Protein AF-A0AB37HG48-F1 (afdb_monomer_lite)

Organism: NCBI:txid46224

Secondary structure (DSSP, 8-state):
-HHHHHHHHHHHHHHHHHHH--EE-EE----BSSHHHHHHTHHHHHHHHHHHHHH--S--EEPHHHHHHHHHTT--EE----S--SS-GGG-TT---SEEEEEB--STTS-TTTHHHHHHHHHHH-SEEEEE-SS-SSTT--EEEEEEEB------HHHHHHHHHHHHHHHHHHHT--B-TT--TTPPP-BBSSPPEE-TTPPPBPTHHHHHHHHHHHHHHHHH-S---HHHHHHHHHHHHHHHTTEEEEE-HHHHHHHHT-SGGGG--HHHHHHHHHHHHHHHHTTSS-HHHHHHHHHHHHHHSS----GGGGTT--S--HHHHHHHHHHTT---TTTEEEEETTTS---EEEEE-S-TTT-HHHHHHHHHHHH-GGGTT--EEEEE-TTS-HHHHHHHHHHHHHHHTT--TT-S--TT-EEEEEES-HHHHHHHHHHHGGGSSEEE--TT----HHHHHHHHHH-SEEEEEHHHHHHHHHHHH---TT--S----EEEEEETTHHHHTTSTTT--

Radius of gyration: 29.05 Å; chains: 1; bounding box: 73×72×70 Å

pLDDT: mean 70.1, std 17.4, range [27.52, 93.75]

Structure (mmCIF, N/CA/C/O backbone):
data_AF-A0AB37HG48-F1
#
_entry.id   AF-A0AB37HG48-F1
#
loop_
_atom_site.group_PDB
_atom_site.id
_atom_site.type_symbol
_atom_site.label_atom_id
_atom_site.label_alt_id
_atom_site.label_comp_id
_atom_site.label_asym_id
_atom_site.label_entity_id
_atom_site.label_seq_id
_atom_site.pdbx_PDB_ins_code
_atom_site.Cartn_x
_atom_site.Cartn_y
_atom_site.Cartn_z
_atom_site.occupancy
_atom_site.B_iso_or_equiv
_atom_site.auth_seq_id
_atom_site.auth_comp_id
_atom_site.auth_asym_id
_atom_site.auth_atom_id
_atom_site.pdbx_PDB_model_num
ATOM 1 N N . MET A 1 1 ? -3.423 -46.276 -1.056 1.00 38.22 1 MET A N 1
ATOM 2 C CA . MET A 1 1 ? -4.867 -46.244 -0.724 1.00 38.22 1 MET A CA 1
ATOM 3 C C . MET A 1 1 ? -5.266 -45.201 0.341 1.00 38.22 1 MET A C 1
ATOM 5 O O . MET A 1 1 ? -6.456 -45.009 0.522 1.00 38.22 1 MET A O 1
ATOM 9 N N . ASN A 1 2 ? -4.348 -44.427 0.948 1.00 33.09 2 ASN A N 1
ATOM 10 C CA . ASN A 1 2 ? -4.673 -43.527 2.080 1.00 33.09 2 ASN A CA 1
ATOM 11 C C . ASN A 1 2 ? -4.905 -42.031 1.753 1.00 33.09 2 ASN A C 1
ATOM 13 O O . ASN A 1 2 ? -5.138 -41.250 2.668 1.00 33.09 2 ASN A O 1
ATOM 17 N N . SER A 1 3 ? -4.867 -41.589 0.488 1.00 30.45 3 SER A N 1
ATOM 18 C CA . SER A 1 3 ? -5.063 -40.159 0.158 1.00 30.45 3 SER A CA 1
ATOM 19 C C . SER A 1 3 ? -6.524 -39.759 -0.093 1.00 30.45 3 SER A C 1
ATOM 21 O O . SER A 1 3 ? -6.874 -38.595 0.089 1.00 30.45 3 SER A O 1
ATOM 23 N N . LYS A 1 4 ? -7.388 -40.707 -0.488 1.00 30.78 4 LYS A N 1
ATOM 24 C CA . LYS A 1 4 ? -8.827 -40.458 -0.696 1.00 30.78 4 LYS A CA 1
ATOM 25 C C . LYS A 1 4 ? -9.604 -40.421 0.623 1.00 30.78 4 LYS A C 1
ATOM 27 O O . LYS A 1 4 ? -10.377 -39.491 0.815 1.00 30.78 4 LYS A O 1
ATOM 32 N N . LEU A 1 5 ? -9.307 -41.333 1.557 1.00 27.52 5 LEU A N 1
ATOM 33 C CA . LEU A 1 5 ? -9.951 -41.358 2.877 1.00 27.52 5 LEU A CA 1
ATOM 34 C C . LEU A 1 5 ? -9.697 -40.069 3.678 1.00 27.52 5 LEU A C 1
ATOM 36 O O . LEU A 1 5 ? -10.631 -39.522 4.247 1.00 27.52 5 LEU A O 1
ATOM 40 N N . ASN A 1 6 ? -8.471 -39.530 3.664 1.00 31.23 6 ASN A N 1
ATOM 41 C CA . ASN A 1 6 ? -8.153 -38.280 4.371 1.00 31.23 6 ASN A CA 1
ATOM 42 C C . ASN A 1 6 ? -8.837 -37.045 3.754 1.00 31.23 6 ASN A C 1
ATOM 44 O O . ASN A 1 6 ? -9.191 -36.119 4.479 1.00 31.23 6 ASN A O 1
ATOM 48 N N . LYS A 1 7 ? -9.068 -37.034 2.432 1.00 34.91 7 LYS A N 1
ATOM 49 C CA . LYS A 1 7 ? -9.850 -35.981 1.760 1.00 34.91 7 LYS A CA 1
ATOM 50 C C . LYS A 1 7 ? -11.345 -36.081 2.074 1.00 34.91 7 LYS A C 1
ATOM 52 O O . LYS A 1 7 ? -11.997 -35.053 2.211 1.00 34.91 7 LYS A O 1
ATOM 57 N N . GLU A 1 8 ? -11.890 -37.290 2.181 1.00 33.41 8 GLU A N 1
ATOM 58 C CA . GLU A 1 8 ? -13.301 -37.508 2.528 1.00 33.41 8 GLU A CA 1
ATOM 59 C C . GLU A 1 8 ? -13.588 -37.242 4.012 1.00 33.41 8 GLU A C 1
ATOM 61 O O . GLU A 1 8 ? -14.607 -36.631 4.326 1.00 33.41 8 GLU A O 1
ATOM 66 N N . LEU A 1 9 ? -12.666 -37.606 4.910 1.00 31.25 9 LEU A N 1
ATOM 67 C CA . LEU A 1 9 ? -12.729 -37.268 6.337 1.00 31.25 9 LEU A CA 1
ATOM 68 C C . LEU A 1 9 ? -12.652 -35.750 6.558 1.00 31.25 9 LEU A C 1
ATOM 70 O O . LEU A 1 9 ? -13.522 -35.199 7.225 1.00 31.25 9 LEU A O 1
ATOM 74 N N . GLY A 1 10 ? -11.710 -35.056 5.903 1.00 34.81 10 GLY A N 1
ATOM 75 C CA . GLY A 1 10 ? -11.619 -33.591 5.958 1.00 34.81 10 GLY A CA 1
ATOM 76 C C . GLY A 1 10 ? -12.882 -32.885 5.448 1.00 34.81 10 GLY A C 1
ATOM 77 O O . GLY A 1 10 ? -13.345 -31.937 6.074 1.00 34.81 10 GLY A O 1
ATOM 78 N N . LYS A 1 11 ? -13.502 -33.391 4.372 1.00 35.50 11 LYS A N 1
ATOM 79 C CA . LYS A 1 11 ? -14.763 -32.850 3.829 1.00 35.50 11 LYS A CA 1
ATOM 80 C C . LYS A 1 11 ? -15.986 -33.122 4.713 1.00 35.50 11 LYS A C 1
ATOM 82 O O . LYS A 1 11 ? -16.897 -32.294 4.754 1.00 35.50 11 LYS A O 1
ATOM 87 N N . ASN A 1 12 ? -16.042 -34.266 5.397 1.00 32.06 12 ASN A N 1
ATOM 88 C CA . ASN A 1 12 ? -17.148 -34.602 6.302 1.00 32.06 12 ASN A CA 1
ATOM 89 C C . ASN A 1 12 ? -17.061 -33.840 7.629 1.00 32.06 12 ASN A C 1
ATOM 91 O O . ASN A 1 12 ? -18.086 -33.336 8.092 1.00 32.06 12 ASN A O 1
ATOM 95 N N . ASP A 1 13 ? -15.857 -33.671 8.182 1.00 34.53 13 ASP A N 1
ATOM 96 C CA . ASP A 1 13 ? -15.641 -32.797 9.337 1.00 34.53 13 ASP A CA 1
ATOM 97 C C . ASP A 1 13 ? -15.952 -31.340 8.970 1.00 34.53 13 ASP A C 1
ATOM 99 O O . ASP A 1 13 ? -16.727 -30.699 9.670 1.00 34.53 13 ASP A O 1
ATOM 103 N N . GLN A 1 14 ? -15.506 -30.845 7.806 1.00 39.22 14 GLN A N 1
ATOM 104 C CA . GLN A 1 14 ? -15.875 -29.514 7.293 1.00 39.22 14 GLN A CA 1
ATOM 105 C C . GLN A 1 14 ? -17.395 -29.323 7.142 1.00 39.22 14 GLN A C 1
ATOM 107 O O . GLN A 1 14 ? -17.926 -28.304 7.583 1.00 39.22 14 GLN A O 1
ATOM 112 N N . LYS A 1 15 ? -18.126 -30.291 6.566 1.00 39.25 15 LYS A N 1
ATOM 113 C CA . LYS A 1 15 ? -19.597 -30.220 6.437 1.00 39.25 15 LYS A CA 1
ATOM 114 C C . LYS A 1 15 ? -20.310 -30.150 7.788 1.00 39.25 15 LYS A C 1
ATOM 116 O O . LYS A 1 15 ? -21.362 -29.513 7.877 1.00 39.25 15 LYS A O 1
ATOM 121 N N . ASN A 1 16 ? -19.765 -30.793 8.818 1.00 33.84 16 ASN A N 1
ATOM 122 C CA . ASN A 1 16 ? -20.305 -30.725 10.173 1.00 33.84 16 ASN A CA 1
ATOM 123 C C . ASN A 1 16 ? -19.958 -29.391 10.852 1.00 33.84 16 ASN A C 1
ATOM 125 O O . ASN A 1 16 ? -20.846 -28.791 11.455 1.00 33.84 16 ASN A O 1
ATOM 129 N N . THR A 1 17 ? -18.742 -28.866 10.662 1.00 39.41 17 THR A N 1
ATOM 130 C CA . THR A 1 17 ? -18.324 -27.556 11.189 1.00 39.41 17 THR A CA 1
ATOM 131 C C . THR A 1 17 ? -19.128 -26.407 10.570 1.00 39.41 17 THR A C 1
ATOM 133 O O . THR A 1 17 ? -19.625 -25.550 11.295 1.00 39.41 17 THR A O 1
ATOM 136 N N . VAL A 1 18 ? -19.363 -26.413 9.250 1.00 38.66 18 VAL A N 1
ATOM 137 C CA . VAL A 1 18 ? -20.184 -25.398 8.547 1.00 38.66 18 VAL A CA 1
ATOM 138 C C . VAL A 1 18 ? -21.637 -25.391 9.041 1.00 38.66 18 VAL A C 1
ATOM 140 O O . VAL A 1 18 ? -22.251 -24.332 9.142 1.00 38.66 18 VAL A O 1
ATOM 143 N N . LYS A 1 19 ? -22.195 -26.554 9.408 1.00 37.44 19 LYS A N 1
ATOM 144 C CA . LYS A 1 19 ? -23.551 -26.657 9.977 1.00 37.44 19 LYS A CA 1
ATOM 145 C C . LYS A 1 19 ? -23.653 -26.153 11.423 1.00 37.44 19 LYS A C 1
ATOM 147 O O . LYS A 1 19 ? -24.749 -25.779 11.833 1.00 37.44 19 LYS A O 1
ATOM 152 N N . SER A 1 20 ? -22.553 -26.142 12.181 1.00 34.12 20 SER A N 1
ATOM 153 C CA . SER A 1 20 ? -22.521 -25.707 13.587 1.00 34.12 20 SER A CA 1
ATOM 154 C C . SER A 1 20 ? -22.038 -24.269 13.804 1.00 34.12 20 SER A C 1
ATOM 156 O O . SER A 1 20 ? -22.153 -23.760 14.918 1.00 34.12 20 SER A O 1
ATOM 158 N N . ILE A 1 21 ? -21.496 -23.607 12.777 1.00 40.69 21 ILE A N 1
ATOM 159 C CA . ILE A 1 21 ? -21.060 -22.209 12.868 1.00 40.69 21 ILE A CA 1
ATOM 160 C C . ILE A 1 21 ? -22.298 -21.307 12.941 1.00 40.69 21 ILE A C 1
ATOM 162 O O . ILE A 1 21 ? -23.041 -21.138 11.973 1.00 40.69 21 ILE A O 1
ATOM 166 N N . GLY A 1 22 ? -22.523 -20.725 14.117 1.00 37.66 22 GLY A N 1
ATOM 167 C CA . GLY A 1 22 ? -23.462 -19.626 14.280 1.00 37.66 22 GLY A CA 1
ATOM 168 C C . GLY A 1 22 ? -22.817 -18.339 13.786 1.00 37.66 22 GLY A C 1
ATOM 169 O O . GLY A 1 22 ? -21.797 -17.922 14.325 1.00 37.66 22 GLY A O 1
ATOM 170 N N . ILE A 1 23 ? -23.402 -17.709 12.774 1.00 47.03 23 ILE A N 1
ATOM 171 C CA . ILE A 1 23 ? -22.890 -16.461 12.209 1.00 47.03 23 ILE A CA 1
ATOM 172 C C . ILE A 1 23 ? -23.435 -15.300 13.035 1.00 47.03 23 ILE A C 1
ATOM 174 O O . ILE A 1 23 ? -24.646 -15.185 13.235 1.00 47.03 23 ILE A O 1
ATOM 178 N N . LEU A 1 24 ? -22.537 -14.461 13.548 1.00 46.22 24 LEU A N 1
ATOM 179 C CA . LEU A 1 24 ? -22.878 -13.275 14.331 1.00 46.22 24 LEU A CA 1
ATOM 180 C C . LEU A 1 24 ? -23.333 -12.158 13.405 1.00 46.22 24 LEU A C 1
ATOM 182 O O . LEU A 1 24 ? -22.523 -11.570 12.692 1.00 46.22 24 LEU A O 1
ATOM 186 N N . MET A 1 25 ? -24.637 -11.893 13.396 1.00 45.72 25 MET A N 1
ATOM 187 C CA . MET A 1 25 ? -25.238 -11.006 12.409 1.00 45.72 25 MET A CA 1
ATOM 188 C C . MET A 1 25 ? -26.372 -10.183 12.981 1.00 45.72 25 MET A C 1
ATOM 190 O O . MET A 1 25 ? -27.263 -10.710 13.650 1.00 45.72 25 MET A O 1
ATOM 194 N N . GLN A 1 26 ? -26.405 -8.907 12.608 1.00 40.50 26 GLN A N 1
ATOM 195 C CA . GLN A 1 26 ? -27.647 -8.155 12.596 1.00 40.50 26 GLN A CA 1
ATOM 196 C C . GLN A 1 26 ? -28.017 -7.817 11.151 1.00 40.50 26 GLN A C 1
ATOM 198 O O . GLN A 1 26 ? -27.273 -7.104 10.481 1.00 40.50 26 GLN A O 1
ATOM 203 N N . PRO A 1 27 ? -29.134 -8.356 10.635 1.00 38.59 27 PRO A N 1
ATOM 204 C CA . PRO A 1 27 ? -29.543 -8.087 9.267 1.00 38.59 27 PRO A CA 1
ATOM 205 C C . PRO A 1 27 ? -30.023 -6.637 9.127 1.00 38.59 27 PRO A C 1
ATOM 207 O O . PRO A 1 27 ? -30.846 -6.180 9.921 1.00 38.59 27 PRO A O 1
ATOM 210 N N . PHE A 1 28 ? -29.552 -5.943 8.088 1.00 39.28 28 PHE A N 1
ATOM 211 C CA . PHE A 1 28 ? -30.170 -4.712 7.601 1.00 39.28 28 PHE A CA 1
ATOM 212 C C . PHE A 1 28 ? -31.027 -5.068 6.387 1.00 39.28 28 PHE A C 1
ATOM 214 O O . PHE A 1 28 ? -30.522 -5.431 5.334 1.00 39.28 28 PHE A O 1
ATOM 221 N N . THR A 1 29 ? -32.347 -5.032 6.525 1.00 45.47 29 THR A N 1
ATOM 222 C CA . THR A 1 29 ? -33.259 -5.624 5.530 1.00 45.47 29 THR A CA 1
ATOM 223 C C . THR A 1 29 ? -33.663 -4.654 4.417 1.00 45.47 29 THR A C 1
ATOM 225 O O . THR A 1 29 ? -34.848 -4.513 4.127 1.00 45.47 29 THR A O 1
ATOM 228 N N . HIS A 1 30 ? -32.695 -3.977 3.785 1.00 48.25 30 HIS A N 1
ATOM 229 C CA . HIS A 1 30 ? -32.991 -3.089 2.653 1.00 48.25 30 HIS A CA 1
ATOM 230 C C . HIS A 1 30 ? -31.819 -2.922 1.672 1.00 48.25 30 HIS A C 1
ATOM 232 O O . HIS A 1 30 ? -30.846 -2.239 1.982 1.00 48.25 30 HIS A O 1
ATOM 238 N N . GLY A 1 31 ? -31.886 -3.584 0.512 1.00 48.50 31 GLY A N 1
ATOM 239 C CA . GLY A 1 31 ? -30.955 -3.347 -0.598 1.00 48.50 31 GLY A CA 1
ATOM 240 C C . GLY A 1 31 ? -31.361 -2.106 -1.389 1.00 48.50 31 GLY A C 1
ATOM 241 O O . GLY A 1 31 ? -32.540 -1.770 -1.408 1.00 48.50 31 GLY A O 1
ATOM 242 N N . PHE A 1 32 ? -30.398 -1.449 -2.032 1.00 57.28 32 PHE A N 1
ATOM 243 C CA . PHE A 1 32 ? -30.651 -0.214 -2.784 1.00 57.28 32 PHE A CA 1
ATOM 244 C C . PHE A 1 32 ? -30.807 -0.490 -4.277 1.00 57.28 32 PHE A C 1
ATOM 246 O O . PHE A 1 32 ? -30.073 -1.314 -4.846 1.00 57.28 32 PHE A O 1
ATOM 253 N N . GLU A 1 33 ? -31.747 0.212 -4.908 1.00 59.12 33 GLU A N 1
ATOM 254 C CA . GLU A 1 33 ? -31.935 0.203 -6.357 1.00 59.12 33 GLU A CA 1
ATOM 255 C C . GLU A 1 33 ? -30.931 1.138 -7.047 1.00 59.12 33 GLU A C 1
ATOM 257 O O . GLU A 1 33 ? -30.485 0.834 -8.158 1.00 59.12 33 GLU A O 1
ATOM 262 N N . SER A 1 34 ? -30.505 2.220 -6.374 1.00 57.03 34 SER A N 1
ATOM 263 C CA . SER A 1 34 ? -29.503 3.171 -6.879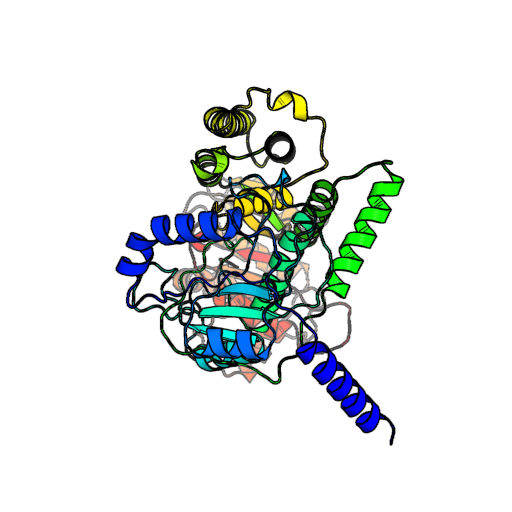 1.00 57.03 34 SER A CA 1
ATOM 264 C C . SER A 1 34 ? -28.482 3.642 -5.831 1.00 57.03 34 SER A C 1
ATOM 266 O O . SER A 1 34 ? -28.625 3.425 -4.627 1.00 57.03 34 SER A O 1
ATOM 268 N N . LYS A 1 35 ? -27.412 4.303 -6.300 1.00 56.66 35 LYS A N 1
ATOM 269 C CA . LYS A 1 35 ? -26.375 4.894 -5.438 1.00 56.66 35 LYS A CA 1
ATOM 270 C C . LYS A 1 35 ? -26.908 6.111 -4.682 1.00 56.66 35 LYS A C 1
ATOM 272 O O . LYS A 1 35 ? -26.556 6.307 -3.525 1.00 56.66 35 LYS A O 1
ATOM 277 N N . GLU A 1 36 ? -27.746 6.910 -5.330 1.00 61.12 36 GLU A N 1
ATOM 278 C CA . GLU A 1 36 ? -28.380 8.096 -4.755 1.00 61.12 36 GLU A CA 1
ATOM 279 C C . GLU A 1 36 ? -29.281 7.695 -3.581 1.00 61.12 36 GLU A C 1
ATOM 281 O O . GLU A 1 36 ? -29.132 8.224 -2.486 1.00 61.12 36 GLU A O 1
ATOM 286 N N . GLU A 1 37 ? -30.101 6.656 -3.762 1.00 62.28 37 GLU A N 1
ATOM 287 C CA . GLU A 1 37 ? -30.942 6.092 -2.702 1.00 62.28 37 GLU A CA 1
ATOM 288 C C . GLU A 1 37 ? -30.108 5.544 -1.529 1.00 62.28 37 GLU A C 1
ATOM 290 O O . GLU A 1 37 ? -30.442 5.758 -0.359 1.00 62.28 37 GLU A O 1
ATOM 295 N N . ALA A 1 38 ? -28.992 4.871 -1.834 1.00 60.06 38 ALA A N 1
ATOM 296 C CA . ALA A 1 38 ? -28.069 4.347 -0.830 1.00 60.06 38 ALA A CA 1
ATOM 297 C C . ALA A 1 38 ? -27.401 5.457 -0.003 1.00 60.06 38 ALA A C 1
ATOM 299 O O . ALA A 1 38 ? -27.249 5.317 1.213 1.00 60.06 38 ALA A O 1
ATOM 300 N N . LEU A 1 39 ? -26.997 6.553 -0.652 1.00 60.06 39 LEU A N 1
ATOM 301 C CA . LEU A 1 39 ? -26.362 7.698 -0.001 1.00 60.06 39 LEU A CA 1
ATOM 302 C C . LEU A 1 39 ? -27.365 8.508 0.825 1.00 60.06 39 LEU A C 1
ATOM 304 O O . LEU A 1 39 ? -27.067 8.828 1.975 1.00 60.06 39 LEU A O 1
ATOM 308 N N . ASP A 1 40 ? -28.561 8.758 0.295 1.00 62.59 40 ASP A N 1
ATOM 309 C CA . ASP A 1 40 ? -29.634 9.472 0.999 1.00 62.59 40 ASP A CA 1
ATOM 310 C C . ASP A 1 40 ? -30.113 8.705 2.241 1.00 62.59 40 ASP A C 1
ATOM 312 O O . ASP A 1 40 ? -30.550 9.290 3.235 1.00 62.59 40 ASP A O 1
ATOM 316 N N . SER A 1 41 ? -29.973 7.378 2.219 1.00 59.69 41 SER A N 1
ATOM 317 C CA . SER A 1 41 ? -30.359 6.502 3.323 1.00 59.69 41 SER A CA 1
ATOM 318 C C . SER A 1 41 ? -29.232 6.239 4.324 1.00 59.69 41 SER A C 1
ATOM 320 O O . SER A 1 41 ? -29.497 5.633 5.362 1.00 59.69 41 SER A O 1
ATOM 322 N N . ILE A 1 42 ? -27.989 6.681 4.080 1.00 58.88 42 ILE A N 1
ATOM 323 C CA . ILE A 1 42 ? -26.821 6.241 4.865 1.00 58.88 42 ILE A CA 1
ATOM 324 C C . ILE A 1 42 ? -26.942 6.554 6.359 1.00 58.88 42 ILE A C 1
ATOM 326 O O . ILE A 1 42 ? -26.605 5.718 7.195 1.00 58.88 42 ILE A O 1
ATOM 330 N N . GLU A 1 43 ? -27.494 7.718 6.710 1.00 56.78 43 GLU A N 1
ATOM 331 C CA . GLU A 1 43 ? -27.725 8.109 8.104 1.00 56.78 43 GLU A CA 1
ATOM 332 C C . GLU A 1 43 ? -28.847 7.293 8.756 1.00 56.78 43 GLU A C 1
ATOM 334 O O . GLU A 1 43 ? -28.770 6.961 9.939 1.00 56.78 43 GLU A O 1
ATOM 339 N N . VAL A 1 44 ? -29.874 6.924 7.988 1.00 59.62 44 VAL A N 1
ATOM 340 C CA . VAL A 1 44 ? -30.995 6.096 8.456 1.00 59.62 44 VAL A CA 1
ATOM 341 C C . VAL A 1 44 ? -30.537 4.657 8.678 1.00 59.62 44 VAL A C 1
ATOM 343 O O . VAL A 1 44 ? -30.856 4.073 9.713 1.00 59.62 44 VAL A O 1
ATOM 346 N N . ILE A 1 45 ? -29.738 4.109 7.757 1.00 55.03 45 ILE A N 1
ATOM 347 C CA . ILE A 1 45 ? -29.091 2.797 7.890 1.00 55.03 45 ILE A CA 1
ATOM 348 C C . ILE A 1 45 ? -28.173 2.806 9.104 1.00 55.03 45 ILE A C 1
ATOM 350 O O . ILE A 1 45 ? -28.272 1.917 9.941 1.00 55.03 45 ILE A O 1
ATOM 354 N N . GLN A 1 46 ? -27.312 3.820 9.227 1.00 51.91 46 GLN A N 1
ATOM 355 C CA . GLN A 1 46 ? -26.388 3.956 10.348 1.00 51.91 46 GLN A CA 1
ATOM 356 C C . GLN A 1 46 ? -27.152 4.001 11.668 1.00 51.91 46 GLN A C 1
ATOM 358 O O . GLN A 1 46 ? -26.829 3.257 12.587 1.00 51.91 46 GLN A O 1
ATOM 363 N N . LYS A 1 47 ? -28.209 4.812 11.748 1.00 53.22 47 LYS A N 1
ATOM 364 C CA . LYS A 1 47 ? -29.051 4.919 12.938 1.00 53.22 47 LYS A CA 1
ATOM 365 C C . LYS A 1 47 ? -29.789 3.617 13.238 1.00 53.22 47 LYS A C 1
ATOM 367 O O . LYS A 1 47 ? -29.877 3.239 14.398 1.00 53.22 47 LYS A O 1
ATOM 372 N N . TYR A 1 48 ? -30.289 2.910 12.227 1.00 53.34 48 TYR A N 1
ATOM 373 C CA . TYR A 1 48 ? -30.900 1.595 12.408 1.00 53.34 48 TYR A CA 1
ATOM 374 C C . TYR A 1 48 ? -29.877 0.579 12.911 1.00 53.34 48 TYR A C 1
ATOM 376 O O . TYR A 1 48 ? -30.142 -0.125 13.882 1.00 53.34 48 TYR A O 1
ATOM 384 N N . LEU A 1 49 ? -28.706 0.506 12.276 1.00 50.22 49 LEU A N 1
ATOM 385 C CA . LEU A 1 49 ? -27.628 -0.376 12.693 1.00 50.22 49 LEU A CA 1
ATOM 386 C C . LEU A 1 49 ? -27.231 -0.043 14.122 1.00 50.22 49 LEU A C 1
ATOM 388 O O . LEU A 1 49 ? -27.147 -0.956 14.923 1.00 50.22 49 LEU A O 1
ATOM 392 N N . ASP A 1 50 ? -27.089 1.227 14.481 1.00 48.44 50 ASP A N 1
ATOM 393 C CA . ASP A 1 50 ? -26.817 1.656 15.849 1.00 48.44 50 ASP A CA 1
ATOM 394 C C . ASP A 1 50 ? -27.956 1.287 16.811 1.00 48.44 50 ASP A C 1
ATOM 396 O O . ASP A 1 50 ? -27.696 0.807 17.902 1.00 48.44 50 ASP A O 1
ATOM 400 N N . GLU A 1 51 ? -29.227 1.455 16.448 1.00 46.44 51 GLU A N 1
ATOM 401 C CA . GLU A 1 51 ? -30.365 1.166 17.328 1.00 46.44 51 GLU A CA 1
ATOM 402 C C . GLU A 1 51 ? -30.602 -0.333 17.538 1.00 46.44 51 GLU A C 1
ATOM 404 O O . GLU A 1 51 ? -30.836 -0.779 18.671 1.00 46.44 51 GLU A O 1
ATOM 409 N N . VAL A 1 52 ? -30.529 -1.128 16.471 1.00 44.56 52 VAL A N 1
ATOM 410 C CA . VAL A 1 52 ? -30.685 -2.583 16.540 1.00 44.56 52 VAL A CA 1
ATOM 411 C C . VAL A 1 52 ? -29.428 -3.189 17.155 1.00 44.56 52 VAL A C 1
ATOM 413 O O . VAL A 1 52 ? -29.578 -4.102 17.976 1.00 44.56 52 VAL A O 1
ATOM 416 N N . ASN A 1 53 ? -28.239 -2.611 16.893 1.00 40.31 53 ASN A N 1
ATOM 417 C CA . ASN A 1 53 ? -26.963 -2.950 17.532 1.00 40.31 53 ASN A CA 1
ATOM 418 C C . ASN A 1 53 ? -26.718 -2.222 18.879 1.00 40.31 53 ASN A C 1
ATOM 420 O O . ASN A 1 53 ? -25.613 -2.302 19.419 1.00 40.31 53 ASN A O 1
ATOM 424 N N . VAL A 1 54 ? -27.714 -1.551 19.481 1.00 35.28 54 VAL A N 1
ATOM 425 C CA . VAL A 1 54 ? -27.631 -1.012 20.865 1.00 35.28 54 VAL A CA 1
ATOM 426 C C . VAL A 1 54 ? -28.826 -1.406 21.760 1.00 35.28 54 VAL A C 1
ATOM 428 O O . VAL A 1 54 ? -28.728 -1.283 22.986 1.00 35.28 54 VAL A O 1
ATOM 431 N N . LYS A 1 55 ? -29.893 -2.060 21.238 1.00 33.09 55 LYS A N 1
ATOM 432 C CA . LYS A 1 55 ? -30.995 -2.652 22.064 1.00 33.09 55 LYS A CA 1
ATOM 433 C C . LYS A 1 55 ? -31.114 -4.197 22.280 1.00 33.09 55 LYS A C 1
ATOM 435 O O . LYS A 1 55 ? -31.593 -4.607 23.335 1.00 33.09 55 LYS A O 1
ATOM 440 N N . ARG A 1 56 ? -30.611 -5.080 21.409 1.00 36.88 56 ARG A N 1
ATOM 441 C CA . ARG A 1 56 ? -30.468 -6.543 21.621 1.00 36.88 56 ARG A CA 1
ATOM 442 C C . ARG A 1 56 ? -29.245 -7.000 22.459 1.00 36.88 56 ARG A C 1
ATOM 444 O O . ARG A 1 56 ? -28.173 -7.251 21.926 1.00 36.88 56 ARG A O 1
ATOM 451 N N . LYS A 1 57 ? -29.450 -7.286 23.753 1.00 36.59 57 LYS A N 1
ATOM 452 C CA . LYS A 1 57 ? -28.471 -7.938 24.670 1.00 36.59 57 LYS A CA 1
ATOM 453 C C . LYS A 1 57 ? -28.138 -9.418 24.359 1.00 36.59 57 LYS A C 1
ATOM 455 O O . LYS A 1 57 ? -27.586 -10.114 25.204 1.00 36.59 57 LYS A O 1
ATOM 460 N N . GLY A 1 58 ? -28.516 -9.927 23.189 1.00 40.88 58 GLY A N 1
ATOM 461 C CA . GLY A 1 58 ? -28.356 -11.330 22.809 1.00 40.88 58 GLY A CA 1
ATOM 462 C C . GLY A 1 58 ? -27.683 -11.431 21.450 1.00 40.88 58 GLY A C 1
ATOM 463 O O . GLY A 1 58 ? -28.205 -10.907 20.466 1.00 40.88 58 GLY A O 1
ATOM 464 N N . LEU A 1 59 ? -26.533 -12.104 21.409 1.00 45.38 59 LEU A N 1
ATOM 465 C CA . LEU A 1 59 ? -25.839 -12.504 20.189 1.00 45.38 59 LEU A CA 1
ATOM 466 C C . LEU A 1 59 ? -26.787 -13.383 19.356 1.00 45.38 59 LEU A C 1
ATOM 468 O O . LEU A 1 59 ? -26.910 -14.579 19.615 1.00 45.38 59 LEU A O 1
ATOM 472 N N . ASN A 1 60 ? -27.493 -12.808 18.380 1.00 44.31 60 ASN A N 1
ATOM 473 C CA . ASN A 1 60 ? -28.300 -13.617 17.470 1.00 44.31 60 ASN A CA 1
ATOM 474 C C . ASN A 1 60 ? -27.349 -14.302 16.495 1.00 44.31 60 ASN A C 1
ATOM 476 O O . ASN A 1 60 ? -26.829 -13.685 15.567 1.00 44.31 60 ASN A O 1
ATOM 480 N N . ARG A 1 61 ? -27.095 -15.582 16.751 1.00 49.50 61 ARG A N 1
ATOM 481 C CA . ARG A 1 61 ? -26.448 -16.471 15.796 1.00 49.50 61 ARG A CA 1
ATOM 482 C C . ARG A 1 61 ? -27.495 -16.888 14.773 1.00 49.50 61 ARG A C 1
ATOM 484 O O . ARG A 1 61 ? -28.498 -17.486 15.152 1.00 49.50 61 ARG A O 1
ATOM 491 N N . VAL A 1 62 ? -27.261 -16.589 13.501 1.00 50.12 62 VAL A N 1
ATOM 492 C CA . VAL A 1 62 ? -28.009 -17.219 12.405 1.00 50.12 62 VAL A CA 1
ATOM 493 C C . VAL A 1 62 ? -27.244 -18.453 11.956 1.00 50.12 62 VAL A C 1
ATOM 495 O O . VAL A 1 62 ? -26.012 -18.445 11.907 1.00 50.12 62 VAL A O 1
ATOM 498 N N . ASN A 1 63 ? -27.950 -19.543 11.674 1.00 56.00 63 ASN A N 1
ATOM 499 C CA . ASN A 1 63 ? -27.282 -20.719 11.123 1.00 56.00 63 ASN A CA 1
ATOM 500 C C . ASN A 1 63 ? -26.873 -20.459 9.659 1.00 56.00 63 ASN A C 1
ATOM 502 O O . ASN A 1 63 ? -27.394 -19.560 8.993 1.00 56.00 63 ASN A O 1
ATOM 506 N N . TRP A 1 64 ? -25.949 -21.268 9.142 1.00 57.56 64 TRP A N 1
ATOM 507 C CA . TRP A 1 64 ? -25.433 -21.148 7.775 1.00 57.56 64 TRP A CA 1
ATOM 508 C C . TRP A 1 64 ? -26.520 -21.102 6.686 1.00 57.56 64 TRP A C 1
ATOM 510 O O . TRP A 1 64 ? -26.406 -20.342 5.724 1.00 57.56 64 TRP A O 1
ATOM 520 N N . GLN A 1 65 ? -27.595 -21.884 6.829 1.00 64.94 65 GLN A N 1
ATOM 521 C CA . GLN A 1 65 ? -28.670 -21.924 5.833 1.00 64.94 65 GLN A CA 1
ATOM 522 C C . GLN A 1 65 ? -29.519 -20.651 5.848 1.00 64.94 65 GLN A C 1
ATOM 524 O O . GLN A 1 65 ? -29.875 -20.140 4.787 1.00 64.94 65 GLN A O 1
ATOM 529 N N . GLU A 1 66 ? -29.813 -20.115 7.032 1.00 60.06 66 GLU A N 1
ATOM 530 C CA . GLU A 1 66 ? -30.504 -18.834 7.187 1.00 60.06 66 GLU A CA 1
ATOM 531 C C . GLU A 1 66 ? -29.669 -17.683 6.634 1.00 60.06 66 GLU A C 1
ATOM 533 O O . GLU A 1 66 ? -30.194 -16.859 5.888 1.00 60.06 66 GLU A O 1
ATOM 538 N N . PHE A 1 67 ? -28.367 -17.668 6.923 1.00 60.72 67 PHE A N 1
ATOM 539 C CA . PHE A 1 67 ? -27.445 -16.685 6.365 1.00 60.72 67 PHE A CA 1
ATOM 540 C C . PHE A 1 67 ? -27.406 -16.716 4.838 1.00 60.72 67 PHE A C 1
ATOM 542 O O . PHE A 1 67 ? -27.594 -15.689 4.186 1.00 60.72 67 PHE A O 1
ATOM 549 N N . LYS A 1 68 ? -27.224 -17.911 4.265 1.00 62.09 68 LYS A N 1
ATOM 550 C CA . LYS A 1 68 ? -27.223 -18.113 2.816 1.00 62.09 68 LYS A CA 1
ATOM 551 C C . LYS A 1 68 ? -28.539 -17.652 2.195 1.00 62.09 68 LYS A C 1
ATOM 553 O O . LYS A 1 68 ? -28.515 -17.028 1.141 1.00 62.09 68 LYS A O 1
ATOM 558 N N . ARG A 1 69 ? -29.677 -17.919 2.846 1.00 65.50 69 ARG A N 1
ATOM 559 C CA . ARG A 1 69 ? -30.995 -17.451 2.395 1.00 65.50 69 ARG A CA 1
ATOM 560 C C . ARG A 1 69 ? -31.084 -15.924 2.390 1.00 65.50 69 ARG A C 1
ATOM 562 O O . ARG A 1 69 ? -31.625 -15.373 1.437 1.00 65.50 69 ARG A O 1
ATOM 569 N N . TYR A 1 70 ? -30.561 -15.253 3.418 1.00 59.62 70 TYR A N 1
ATOM 570 C CA . TYR A 1 70 ? -30.544 -13.791 3.465 1.00 59.62 70 TYR A CA 1
ATOM 571 C C . TYR A 1 70 ? -29.677 -13.206 2.342 1.00 59.62 70 TYR A C 1
ATOM 573 O O . TYR A 1 70 ? -30.177 -12.407 1.554 1.00 59.62 70 TYR A O 1
ATOM 581 N N . LEU A 1 71 ? -28.435 -13.675 2.182 1.00 59.84 71 LEU A N 1
ATOM 582 C CA . LEU A 1 71 ? -27.563 -13.195 1.106 1.00 59.84 71 LEU A CA 1
ATOM 583 C C . LEU A 1 71 ? -28.113 -13.512 -0.290 1.00 59.84 71 LEU A C 1
ATOM 585 O O . LEU A 1 71 ? -28.166 -12.632 -1.140 1.00 59.84 71 LEU A O 1
ATOM 589 N N . ALA A 1 72 ? -28.576 -14.739 -0.544 1.00 58.75 72 ALA A N 1
ATOM 590 C CA . ALA A 1 72 ? -29.110 -15.123 -1.854 1.00 58.75 72 ALA A CA 1
ATOM 591 C C . ALA A 1 72 ? -30.363 -14.321 -2.249 1.00 58.75 72 ALA A C 1
ATOM 593 O O . ALA A 1 72 ? -30.601 -14.109 -3.436 1.00 58.75 72 ALA A O 1
ATOM 594 N N . GLY A 1 73 ? -31.138 -13.850 -1.267 1.00 54.25 73 GLY A N 1
ATOM 595 C CA . GLY A 1 73 ? -32.271 -12.948 -1.475 1.00 54.25 73 GLY A CA 1
ATOM 596 C C . GLY A 1 73 ? -31.887 -11.488 -1.736 1.00 54.25 73 GLY A C 1
ATOM 597 O O . GLY A 1 73 ? -32.783 -10.654 -1.813 1.00 54.25 73 GLY A O 1
ATOM 598 N N . GLY A 1 74 ? -30.592 -11.163 -1.829 1.00 45.59 74 GLY A N 1
ATOM 599 C CA . GLY A 1 74 ? -30.109 -9.792 -2.005 1.00 45.59 74 GLY A CA 1
ATOM 600 C C . GLY A 1 74 ? -30.232 -8.934 -0.744 1.00 45.59 74 GLY A C 1
ATOM 601 O O . GLY A 1 74 ? -30.145 -7.713 -0.833 1.00 45.59 74 GLY A O 1
ATOM 602 N N . ILE A 1 75 ? -30.451 -9.543 0.431 1.00 49.06 75 ILE A N 1
ATOM 603 C CA . ILE A 1 75 ? -30.586 -8.802 1.687 1.00 49.06 75 ILE A CA 1
ATOM 604 C C . ILE A 1 75 ? -29.190 -8.354 2.139 1.00 49.06 75 ILE A C 1
ATOM 606 O O . ILE A 1 75 ? -28.338 -9.215 2.383 1.00 49.06 75 ILE A O 1
ATOM 610 N N . PRO A 1 76 ? -28.949 -7.037 2.291 1.00 45.94 76 PRO A N 1
ATOM 611 C CA . PRO A 1 76 ? -27.745 -6.524 2.912 1.00 45.94 76 PRO A CA 1
ATOM 612 C C . PRO A 1 76 ? -27.534 -7.142 4.265 1.00 45.94 76 PRO A C 1
ATOM 614 O O . PRO A 1 76 ? -28.411 -7.163 5.127 1.00 45.94 76 PRO A O 1
ATOM 617 N N . LEU A 1 77 ? -26.317 -7.564 4.505 1.00 47.38 77 LEU A N 1
ATOM 618 C CA . LEU A 1 77 ? -25.954 -8.031 5.811 1.00 47.38 77 LEU A CA 1
ATOM 619 C C . LEU A 1 77 ? -24.800 -7.176 6.294 1.00 47.38 77 LEU A C 1
ATOM 621 O O . LEU A 1 77 ? -23.690 -7.259 5.772 1.00 47.38 77 LEU A O 1
ATOM 625 N N . ALA A 1 78 ? -25.092 -6.324 7.276 1.00 44.19 78 ALA A N 1
ATOM 626 C CA . ALA A 1 78 ? -24.053 -5.663 8.037 1.00 44.19 78 ALA A CA 1
ATOM 627 C C . ALA A 1 78 ? -23.306 -6.747 8.818 1.00 44.19 78 ALA A C 1
ATOM 629 O O . ALA A 1 78 ? -23.854 -7.411 9.704 1.00 44.19 78 ALA A O 1
ATOM 630 N N . VAL A 1 79 ? -22.055 -6.971 8.430 1.00 43.06 79 VAL A N 1
ATOM 631 C CA . VAL A 1 79 ? -21.163 -7.901 9.111 1.00 43.06 79 VAL A CA 1
ATOM 632 C C . VAL A 1 79 ? -20.412 -7.106 10.172 1.00 43.06 79 VAL A C 1
ATOM 634 O O . VAL A 1 79 ? -19.367 -6.527 9.910 1.00 43.06 79 VAL A O 1
ATOM 637 N N . GLY A 1 80 ? -20.996 -7.037 11.366 1.00 36.38 80 GLY A N 1
ATOM 638 C CA . GLY A 1 80 ? -20.393 -6.423 12.548 1.00 36.38 80 GLY A CA 1
ATOM 639 C C . GLY A 1 80 ? -21.458 -6.098 13.592 1.00 36.38 80 GLY A C 1
ATOM 640 O O . GLY A 1 80 ? -22.471 -5.486 13.265 1.00 36.38 80 GLY A O 1
ATOM 641 N N . SER A 1 81 ? -21.267 -6.526 14.844 1.00 33.22 81 SER A N 1
ATOM 642 C CA . SER A 1 81 ? -22.221 -6.233 15.922 1.00 33.22 81 SER A CA 1
ATOM 643 C C . SER A 1 81 ? -21.555 -6.166 17.304 1.00 33.22 81 SER A C 1
ATOM 645 O O . SER A 1 81 ? -21.071 -7.182 17.794 1.00 33.22 81 SER A O 1
ATOM 647 N N . TRP A 1 82 ? -21.683 -4.981 17.932 1.00 38.47 82 TRP A N 1
ATOM 648 C CA . TRP A 1 82 ? -22.123 -4.741 19.324 1.00 38.47 82 TRP A CA 1
ATOM 649 C C . TRP A 1 82 ? -21.227 -5.288 20.463 1.00 38.47 82 TRP A C 1
ATOM 651 O O . TRP A 1 82 ? -21.174 -6.487 20.687 1.00 38.47 82 TRP A O 1
ATOM 661 N N . GLU A 1 83 ? -20.562 -4.469 21.289 1.00 31.39 83 GLU A N 1
ATOM 662 C CA . GLU A 1 83 ? -21.191 -3.759 22.420 1.00 31.39 83 GLU A CA 1
ATOM 663 C C . GLU A 1 83 ? -20.923 -2.243 22.432 1.00 31.39 83 GLU A C 1
ATOM 665 O O . GLU A 1 83 ? -19.794 -1.789 22.581 1.00 31.39 83 GLU A O 1
ATOM 670 N N . LYS A 1 84 ? -22.028 -1.475 22.370 1.00 28.94 84 LYS A N 1
ATOM 671 C CA . LYS A 1 84 ? -22.164 -0.008 22.512 1.00 28.94 84 LYS A CA 1
ATOM 672 C C . LYS A 1 84 ? -21.581 0.832 21.372 1.00 28.94 84 LYS A C 1
ATOM 674 O O . LYS A 1 84 ? -20.522 1.446 21.492 1.00 28.94 84 LYS A O 1
ATOM 679 N N . SER A 1 85 ? -22.370 0.997 20.312 1.00 33.78 85 SER A N 1
ATOM 680 C CA . SER A 1 85 ? -22.170 2.110 19.382 1.00 33.78 85 SER A CA 1
ATOM 681 C C . SER A 1 85 ? -22.319 3.460 20.103 1.00 33.78 85 SER A C 1
ATOM 683 O O . SER A 1 85 ? -23.415 3.887 20.465 1.00 33.78 85 SER A O 1
ATOM 685 N N . LYS A 1 86 ? -21.168 4.086 20.367 1.00 33.59 86 LYS A N 1
ATOM 686 C CA . LYS A 1 86 ? -20.773 5.404 19.843 1.00 33.59 86 LYS A CA 1
ATOM 687 C C . LYS A 1 86 ? -19.258 5.362 19.607 1.00 33.59 86 LYS A C 1
ATOM 689 O O . LYS A 1 86 ? -18.495 5.646 20.522 1.00 33.59 86 LYS A O 1
ATOM 694 N N . ARG A 1 87 ? -18.858 4.918 18.405 1.00 38.19 87 ARG A N 1
ATOM 695 C CA . ARG A 1 87 ? -17.519 5.023 17.767 1.00 38.19 87 ARG A CA 1
ATOM 696 C C . ARG A 1 87 ? -16.294 5.142 18.698 1.00 38.19 87 ARG A C 1
ATOM 698 O O . ARG A 1 87 ? -15.467 6.029 18.521 1.00 38.19 87 ARG A O 1
ATOM 705 N N . LEU A 1 88 ? -16.140 4.254 19.680 1.00 40.94 88 LEU A N 1
ATOM 706 C CA . LEU A 1 88 ? -14.924 4.195 20.494 1.00 40.94 88 LEU A CA 1
ATOM 707 C C . LEU A 1 88 ? -14.396 2.759 20.531 1.00 40.94 88 LEU A C 1
ATOM 709 O O . LEU A 1 88 ? -14.967 1.889 21.188 1.00 40.94 88 LEU A O 1
ATOM 713 N N . ARG A 1 89 ? -13.251 2.569 19.858 1.00 45.41 89 ARG A N 1
ATOM 714 C CA . ARG A 1 89 ? -12.352 1.391 19.817 1.00 45.41 89 ARG A CA 1
ATOM 715 C C . ARG A 1 89 ? -12.228 0.653 21.164 1.00 45.41 89 ARG A C 1
ATOM 717 O O . ARG A 1 89 ? -12.112 -0.565 21.205 1.00 45.41 89 ARG A O 1
ATOM 724 N N . ASN A 1 90 ? -12.341 1.384 22.274 1.00 39.22 90 ASN A N 1
ATOM 725 C CA . ASN A 1 90 ? -12.136 0.898 23.642 1.00 39.22 90 ASN A CA 1
ATOM 726 C C . ASN A 1 90 ? -13.298 0.076 24.245 1.00 39.22 90 ASN A C 1
ATOM 728 O O . ASN A 1 90 ? -13.119 -0.478 25.327 1.00 39.22 90 ASN A O 1
ATOM 732 N N . PHE A 1 91 ? -14.469 -0.015 23.599 1.00 37.44 91 PHE A N 1
ATOM 733 C CA . PHE A 1 91 ? -15.611 -0.804 24.107 1.00 37.44 91 PHE A CA 1
ATOM 734 C C . PHE A 1 91 ? -15.778 -2.179 23.434 1.00 37.44 91 PHE A C 1
ATOM 736 O O . PHE A 1 91 ? -16.610 -2.973 23.864 1.00 37.44 91 PHE A O 1
ATOM 743 N N . VAL A 1 92 ? -14.950 -2.500 22.433 1.00 40.31 92 VAL A N 1
ATOM 744 C CA . VAL A 1 92 ? -15.033 -3.733 21.629 1.00 40.31 92 VAL A CA 1
ATOM 745 C C . VAL A 1 92 ? -14.133 -4.840 22.206 1.00 40.31 92 VAL A C 1
ATOM 747 O O . VAL A 1 92 ? -13.284 -5.413 21.521 1.00 40.31 92 VAL A O 1
ATOM 750 N N . GLN A 1 93 ? -14.273 -5.139 23.501 1.00 36.84 93 GLN A N 1
ATOM 751 C CA . GLN A 1 93 ? -13.601 -6.305 24.083 1.00 36.84 93 GLN A CA 1
ATOM 752 C C . GLN A 1 93 ? -14.286 -7.588 23.586 1.00 36.84 93 GLN A C 1
ATOM 754 O O . GLN A 1 93 ? -15.473 -7.788 23.826 1.00 36.84 93 GLN A O 1
ATOM 759 N N . ASN A 1 94 ? -13.517 -8.475 22.940 1.00 38.84 94 ASN A N 1
ATOM 760 C CA . ASN A 1 94 ? -13.942 -9.776 22.391 1.00 38.84 94 ASN A CA 1
ATOM 761 C C . ASN A 1 94 ? -14.784 -9.713 21.102 1.00 38.84 94 ASN A C 1
ATOM 763 O O . ASN A 1 94 ? -15.835 -10.354 21.013 1.00 38.84 94 ASN A O 1
ATOM 767 N N . PHE A 1 95 ? -14.315 -8.979 20.088 1.00 42.88 95 PHE A N 1
ATOM 768 C CA . PHE A 1 95 ? -14.919 -9.028 18.755 1.00 42.88 95 PHE A CA 1
ATOM 769 C C . PHE A 1 95 ? -14.866 -10.460 18.202 1.00 42.88 95 PHE A C 1
ATOM 771 O O . PHE A 1 95 ? -13.813 -11.088 18.139 1.00 42.88 95 PHE A O 1
ATOM 778 N N . ARG A 1 96 ? -16.017 -11.000 17.806 1.00 45.50 96 ARG A N 1
ATOM 779 C CA . ARG A 1 96 ? -16.099 -12.295 17.128 1.00 45.50 96 ARG A CA 1
ATOM 780 C C . ARG A 1 96 ? -16.743 -12.061 15.778 1.00 45.50 96 ARG A C 1
ATOM 782 O O . ARG A 1 96 ? -17.935 -11.777 15.707 1.00 45.50 96 ARG A O 1
ATOM 789 N N . THR A 1 97 ? -15.955 -12.183 14.720 1.00 55.72 97 THR A N 1
ATOM 790 C CA . THR A 1 97 ? -16.481 -12.300 13.366 1.00 55.72 97 THR A CA 1
ATOM 791 C C . THR A 1 97 ? -15.924 -13.555 12.724 1.00 55.72 97 THR A C 1
ATOM 793 O O . THR A 1 97 ? -14.748 -13.880 12.866 1.00 55.72 97 THR A O 1
ATOM 796 N N . ASN A 1 98 ? -16.790 -14.274 12.030 1.00 62.59 98 ASN A N 1
ATOM 797 C CA . ASN A 1 98 ? -16.434 -15.387 11.164 1.00 62.59 98 ASN A CA 1
ATOM 798 C C . ASN A 1 98 ? -16.562 -14.996 9.685 1.00 62.59 98 ASN A C 1
ATOM 800 O O . ASN A 1 98 ? -16.495 -15.864 8.819 1.00 62.59 98 ASN A O 1
ATOM 804 N N . ILE A 1 99 ? -16.773 -13.705 9.394 1.00 71.06 99 ILE A N 1
ATOM 805 C CA . ILE A 1 99 ? -16.910 -13.169 8.042 1.0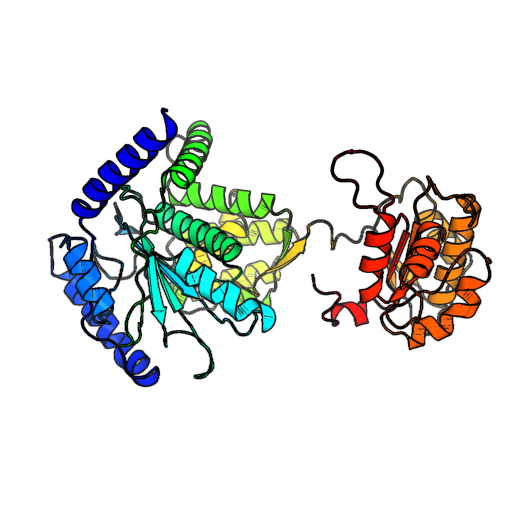0 71.06 99 ILE A CA 1
ATOM 806 C C . ILE A 1 99 ? -16.169 -11.834 7.943 1.00 71.06 99 ILE A C 1
ATOM 808 O O . ILE A 1 99 ? -16.372 -10.936 8.759 1.00 71.06 99 ILE A O 1
ATOM 812 N N . PHE A 1 100 ? -15.346 -11.679 6.912 1.00 77.06 100 PHE A N 1
ATOM 813 C CA . PHE A 1 100 ? -14.818 -10.381 6.502 1.00 77.06 100 PHE A CA 1
ATOM 814 C C . PHE A 1 100 ? -15.472 -9.941 5.197 1.00 77.06 100 PHE A C 1
ATOM 816 O O . PHE A 1 100 ? -15.696 -10.759 4.306 1.00 77.06 100 PHE A O 1
ATOM 823 N N . CYS A 1 101 ? -15.778 -8.649 5.089 1.00 78.12 101 CYS A N 1
ATOM 824 C CA . CYS A 1 101 ? -16.269 -8.034 3.861 1.00 78.12 101 CYS A CA 1
ATOM 825 C C . CYS A 1 101 ? -15.152 -7.201 3.238 1.00 78.12 101 CYS A C 1
ATOM 827 O O . CYS A 1 101 ? -14.594 -6.332 3.901 1.00 78.12 101 CYS A O 1
ATOM 829 N N . LEU A 1 102 ? -14.852 -7.459 1.970 1.00 83.06 102 LEU A N 1
ATOM 830 C CA . LEU A 1 102 ? -13.814 -6.797 1.192 1.00 83.06 102 LEU A CA 1
ATOM 831 C C . LEU A 1 102 ? -14.434 -6.228 -0.087 1.00 83.06 102 LEU A C 1
ATOM 833 O O . LEU A 1 102 ? -15.161 -6.927 -0.785 1.00 83.06 102 LEU A O 1
ATOM 837 N N . ASN A 1 103 ? -14.139 -4.979 -0.424 1.00 79.38 103 ASN A N 1
ATOM 838 C CA . ASN A 1 103 ? -14.715 -4.299 -1.582 1.00 79.38 103 ASN A CA 1
ATOM 839 C C . ASN A 1 103 ? -13.654 -4.146 -2.654 1.00 79.38 103 ASN A C 1
ATOM 841 O O . ASN A 1 103 ? -12.523 -3.786 -2.350 1.00 79.38 103 ASN A O 1
ATOM 845 N N . ILE A 1 104 ? -14.015 -4.380 -3.907 1.00 78.38 104 ILE A N 1
ATOM 846 C CA . ILE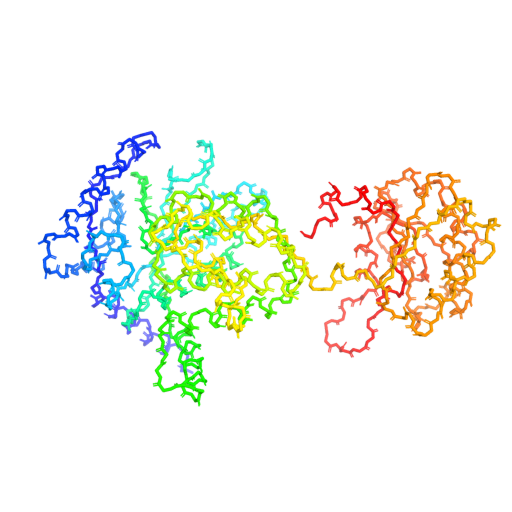 A 1 104 ? -13.132 -4.096 -5.039 1.00 78.38 104 ILE A CA 1
ATOM 847 C C . ILE A 1 104 ? -13.389 -2.659 -5.489 1.00 78.38 104 ILE A C 1
ATOM 849 O O . ILE A 1 104 ? -14.535 -2.303 -5.770 1.00 78.38 104 ILE A O 1
ATOM 853 N N . ASN A 1 105 ? -12.329 -1.844 -5.527 1.00 64.56 105 ASN A N 1
ATOM 854 C CA . ASN A 1 105 ? -12.439 -0.421 -5.845 1.00 64.56 105 ASN A CA 1
ATOM 855 C C . ASN A 1 105 ? -12.782 -0.198 -7.313 1.00 64.56 105 ASN A C 1
ATOM 857 O O . ASN A 1 105 ? -13.743 0.507 -7.595 1.00 64.56 105 ASN A O 1
ATOM 861 N N . ASP A 1 106 ? -12.042 -0.798 -8.242 1.00 66.50 106 ASP A N 1
ATOM 862 C CA . ASP A 1 106 ? -12.314 -0.690 -9.674 1.00 66.50 106 ASP A CA 1
ATOM 863 C C . ASP A 1 106 ? -11.611 -1.822 -10.438 1.00 66.50 106 ASP A C 1
ATOM 865 O O . ASP A 1 106 ? -10.484 -2.194 -10.113 1.00 66.50 106 ASP A O 1
ATOM 869 N N . LEU A 1 107 ? -12.277 -2.365 -11.457 1.00 68.94 107 LEU A N 1
ATOM 870 C CA . LEU A 1 107 ? -11.666 -3.289 -12.414 1.00 68.94 107 LEU A CA 1
ATOM 871 C C . LEU A 1 107 ? -11.133 -2.582 -13.668 1.00 68.94 107 LEU A C 1
ATOM 873 O O . LEU A 1 107 ? -10.544 -3.248 -14.513 1.00 68.94 107 LEU A O 1
ATOM 877 N N . SER A 1 108 ? -11.317 -1.268 -13.822 1.00 64.94 108 SER A N 1
ATOM 878 C CA . SER A 1 108 ? -10.859 -0.518 -15.003 1.00 64.94 108 SER A CA 1
ATOM 879 C C . SER A 1 108 ? -9.340 -0.563 -15.203 1.00 64.94 108 SER A C 1
ATOM 881 O O . SER A 1 108 ? -8.871 -0.551 -16.339 1.00 64.94 108 SER A O 1
ATOM 883 N N . ASN A 1 109 ? -8.582 -0.693 -14.110 1.00 63.28 109 ASN A N 1
ATOM 884 C CA . ASN A 1 109 ? -7.126 -0.841 -14.134 1.00 63.28 109 ASN A CA 1
ATOM 885 C C . ASN A 1 109 ? -6.675 -2.257 -14.538 1.00 63.28 109 ASN A C 1
ATOM 887 O O . ASN A 1 109 ? -5.487 -2.484 -14.764 1.00 63.28 109 ASN A O 1
ATOM 891 N N . VAL A 1 110 ? -7.600 -3.219 -14.639 1.00 65.94 110 VAL A N 1
ATOM 892 C CA . VAL A 1 110 ? -7.300 -4.570 -15.120 1.00 65.94 110 VAL A CA 1
ATOM 893 C C . VAL A 1 110 ? -7.254 -4.552 -16.651 1.00 65.94 110 VAL A C 1
ATOM 895 O O . VAL A 1 110 ? -8.236 -4.161 -17.288 1.00 65.94 110 VAL A O 1
ATOM 898 N N . PRO A 1 111 ? -6.161 -5.024 -17.280 1.00 70.56 111 PRO A N 1
ATOM 899 C CA . PRO A 1 111 ? -6.070 -5.104 -18.733 1.00 70.56 111 PRO A CA 1
ATOM 900 C C . PRO A 1 111 ? -7.256 -5.875 -19.342 1.00 70.56 111 PRO A C 1
ATOM 902 O O . PRO A 1 111 ? -7.610 -6.934 -18.816 1.00 70.56 111 PRO A O 1
ATOM 905 N N . PRO A 1 112 ? -7.847 -5.433 -20.473 1.00 71.81 112 PRO A N 1
ATOM 906 C CA . PRO A 1 112 ? -9.042 -6.061 -21.049 1.00 71.81 112 PRO A CA 1
ATOM 907 C C . PRO A 1 112 ? -8.927 -7.574 -21.281 1.00 71.81 112 PRO A C 1
ATOM 909 O O . PRO A 1 112 ? -9.883 -8.315 -21.075 1.00 71.81 112 PRO A O 1
ATOM 912 N N . ASN A 1 113 ? -7.736 -8.052 -21.650 1.00 71.88 113 ASN A N 1
ATOM 913 C CA . ASN A 1 113 ? -7.441 -9.472 -21.856 1.00 71.88 113 ASN A CA 1
ATOM 914 C C . ASN A 1 113 ? -7.348 -10.299 -20.555 1.00 71.88 113 ASN A C 1
ATOM 916 O O . ASN A 1 113 ? -7.272 -11.524 -20.621 1.00 71.88 113 ASN A O 1
ATOM 920 N N . GLN A 1 114 ? -7.328 -9.656 -19.386 1.00 75.44 114 GLN A N 1
ATOM 921 C CA . GLN A 1 114 ? -7.268 -10.295 -18.068 1.00 75.44 114 GLN A CA 1
ATOM 922 C C . GLN A 1 114 ? -8.592 -10.217 -17.299 1.00 75.44 114 GLN A C 1
ATOM 924 O O . GLN A 1 114 ? -8.754 -10.958 -16.328 1.00 75.44 114 GLN A O 1
ATOM 929 N N . ILE A 1 115 ? -9.548 -9.387 -17.734 1.00 78.00 115 ILE A N 1
ATOM 930 C CA . ILE A 1 115 ? -10.818 -9.150 -17.026 1.00 78.00 115 ILE A CA 1
ATOM 931 C C . ILE A 1 115 ? -11.576 -10.452 -16.756 1.00 78.00 115 ILE A C 1
ATOM 933 O O . ILE A 1 115 ? -12.031 -10.662 -15.632 1.00 78.00 115 ILE A O 1
ATOM 937 N N . ASP A 1 116 ? -11.680 -11.354 -17.735 1.00 80.12 116 ASP A N 1
ATOM 938 C CA . ASP A 1 116 ? -12.404 -12.621 -17.562 1.00 80.12 116 ASP A CA 1
ATOM 939 C C . ASP A 1 116 ? -11.729 -13.532 -16.531 1.00 80.12 116 ASP A C 1
ATOM 941 O O . ASP A 1 116 ? -12.393 -14.137 -15.685 1.00 80.12 116 ASP A O 1
ATOM 945 N N . ARG A 1 117 ? -10.391 -13.592 -16.558 1.00 86.25 117 ARG A N 1
ATOM 946 C CA . ARG A 1 117 ? -9.597 -14.359 -15.591 1.00 86.25 117 ARG A CA 1
ATOM 947 C C . ARG A 1 117 ? -9.756 -13.790 -14.184 1.00 86.25 117 ARG A C 1
ATOM 949 O O . ARG A 1 117 ? -9.996 -14.551 -13.253 1.00 86.25 117 ARG A O 1
ATOM 956 N N . VAL A 1 118 ? -9.632 -12.475 -14.035 1.00 81.94 118 VAL A N 1
ATOM 957 C CA . VAL A 1 118 ? -9.793 -11.777 -12.755 1.00 81.94 118 VAL A CA 1
ATOM 958 C C . VAL A 1 118 ? -11.206 -11.964 -12.213 1.00 81.94 118 VAL A C 1
ATOM 960 O O . VAL A 1 118 ? -11.380 -12.348 -11.062 1.00 81.94 118 VAL A O 1
ATOM 963 N N . THR A 1 119 ? -12.218 -11.781 -13.057 1.00 82.31 119 THR A N 1
ATOM 964 C CA . THR A 1 119 ? -13.626 -11.972 -12.693 1.00 82.31 119 THR A CA 1
ATOM 965 C C . THR A 1 119 ? -13.880 -13.396 -12.212 1.00 82.31 119 THR A C 1
ATOM 967 O O . THR A 1 119 ? -14.536 -13.592 -11.192 1.00 82.31 119 THR A O 1
ATOM 970 N N . LYS A 1 120 ? -13.317 -14.399 -12.895 1.00 86.19 120 LYS A N 1
ATOM 971 C CA . LYS A 1 120 ? -13.366 -15.787 -12.434 1.00 86.19 120 LYS A CA 1
ATOM 972 C C . LYS A 1 120 ? -12.671 -15.960 -11.079 1.00 86.19 120 LYS A C 1
ATOM 974 O O . LYS A 1 120 ? -13.271 -16.522 -10.170 1.00 86.19 120 LYS A O 1
ATOM 979 N N . ASN A 1 121 ? -11.458 -15.430 -10.921 1.00 88.12 121 ASN A N 1
ATOM 980 C CA . ASN A 1 121 ? -10.708 -15.518 -9.670 1.00 88.12 121 ASN A CA 1
ATOM 981 C C . ASN A 1 121 ? -11.466 -14.901 -8.483 1.00 88.12 121 ASN A C 1
ATOM 983 O O . ASN A 1 121 ? -11.431 -15.462 -7.393 1.00 88.12 121 ASN A O 1
ATOM 987 N N . ILE A 1 122 ? -12.168 -13.777 -8.678 1.00 87.62 122 ILE A N 1
ATOM 988 C CA . ILE A 1 122 ? -13.006 -13.167 -7.632 1.00 87.62 122 ILE A CA 1
ATOM 989 C C . ILE A 1 122 ? -14.011 -14.197 -7.099 1.00 87.62 122 ILE A C 1
ATOM 991 O O . ILE A 1 122 ? -14.141 -14.368 -5.890 1.00 87.62 122 ILE A O 1
ATOM 995 N N . PHE A 1 123 ? -14.683 -14.931 -7.989 1.00 85.94 123 PHE A N 1
ATOM 996 C CA . PHE A 1 123 ? -15.637 -15.968 -7.591 1.00 85.94 123 PHE A CA 1
ATOM 997 C C . PHE A 1 123 ? -14.961 -17.224 -7.022 1.00 85.94 123 PHE A C 1
ATOM 999 O O . PHE A 1 123 ? -15.535 -17.873 -6.150 1.00 85.94 123 PHE A O 1
ATOM 1006 N N . ASP A 1 124 ? -13.744 -17.551 -7.460 1.00 88.31 124 ASP A N 1
ATOM 1007 C CA . ASP A 1 124 ? -12.996 -18.715 -6.971 1.00 88.31 124 ASP A CA 1
ATOM 1008 C C . ASP A 1 124 ? -12.432 -18.505 -5.548 1.00 88.31 124 ASP A C 1
ATOM 1010 O O . ASP A 1 124 ? -12.244 -19.478 -4.823 1.00 88.31 124 ASP A O 1
ATOM 1014 N N . TYR A 1 125 ? -12.182 -17.257 -5.128 1.00 90.12 125 TYR A N 1
ATOM 1015 C CA . TYR A 1 125 ? -11.543 -16.926 -3.842 1.00 90.12 125 TYR A CA 1
ATOM 1016 C C . TYR A 1 125 ? -12.454 -16.223 -2.825 1.00 90.12 125 TYR A C 1
ATOM 1018 O O . TYR A 1 125 ? -12.014 -15.896 -1.722 1.00 90.12 125 TYR A O 1
ATOM 1026 N N . CYS A 1 126 ? -13.717 -15.962 -3.152 1.00 89.38 126 CYS A N 1
ATOM 1027 C CA . CYS A 1 126 ? -14.665 -15.328 -2.236 1.00 89.38 126 CYS A CA 1
ATOM 1028 C C . CYS A 1 126 ? -15.897 -16.213 -2.055 1.00 89.38 126 CYS A C 1
ATOM 1030 O O . CYS A 1 126 ? -16.435 -16.755 -3.017 1.00 89.38 126 CYS A O 1
ATOM 1032 N N . HIS A 1 127 ? -16.349 -16.364 -0.807 1.00 83.94 127 HIS A N 1
ATOM 1033 C CA . HIS A 1 127 ? -17.466 -17.257 -0.481 1.00 83.94 127 HIS A CA 1
ATOM 1034 C C . HIS A 1 127 ? -18.782 -16.695 -1.014 1.00 83.94 127 HIS A C 1
ATOM 1036 O O . HIS A 1 127 ? -19.643 -17.436 -1.487 1.00 83.94 127 HIS A O 1
ATOM 1042 N N . PHE A 1 128 ? -18.918 -15.371 -0.958 1.00 80.81 128 PHE A N 1
ATOM 1043 C CA . PHE A 1 128 ? -20.048 -14.662 -1.528 1.00 80.81 128 PHE A CA 1
ATOM 1044 C C . PHE A 1 128 ? -19.559 -13.438 -2.270 1.00 80.81 128 PHE A C 1
ATOM 1046 O O . PHE A 1 128 ? -18.696 -12.712 -1.779 1.00 80.81 128 PHE A O 1
ATOM 1053 N N . VAL A 1 129 ? -20.132 -13.201 -3.441 1.00 82.62 129 VAL A N 1
ATOM 1054 C CA . VAL A 1 129 ? -19.807 -12.039 -4.256 1.00 82.62 129 VAL A CA 1
ATOM 1055 C C . VAL A 1 129 ? -21.103 -11.385 -4.692 1.00 82.62 129 VAL A C 1
ATOM 1057 O O . VAL A 1 129 ? -21.934 -11.998 -5.367 1.00 82.62 129 VAL A O 1
ATOM 1060 N N . GLN A 1 130 ? -21.263 -10.132 -4.294 1.00 77.81 130 GLN A N 1
ATOM 1061 C CA . GLN A 1 130 ? -22.402 -9.296 -4.633 1.00 77.81 130 GLN A CA 1
ATOM 1062 C C . GLN A 1 130 ? -21.911 -8.101 -5.430 1.00 77.81 130 GLN A C 1
ATOM 1064 O O . GLN A 1 130 ? -20.905 -7.492 -5.078 1.00 77.81 130 GLN A O 1
ATOM 1069 N N . GLU A 1 131 ? -22.608 -7.746 -6.501 1.00 72.88 131 GLU A N 1
ATOM 1070 C CA . GLU A 1 131 ? -22.297 -6.507 -7.208 1.00 72.88 131 GLU A CA 1
ATOM 1071 C C . GLU A 1 131 ? -22.621 -5.302 -6.305 1.00 72.88 131 GLU A C 1
ATOM 1073 O O . GLU A 1 131 ? -23.596 -5.321 -5.550 1.00 72.88 131 GLU A O 1
ATOM 1078 N N . SER A 1 132 ? -21.787 -4.271 -6.339 1.00 67.25 132 SER A N 1
ATOM 1079 C CA . SER A 1 132 ? -21.872 -3.115 -5.444 1.00 67.25 132 SER A CA 1
ATOM 1080 C C . SER A 1 132 ? -22.162 -1.825 -6.205 1.00 67.25 132 SER A C 1
ATOM 1082 O O . SER A 1 132 ? -21.642 -1.630 -7.302 1.00 67.25 132 SER A O 1
ATOM 1084 N N . TYR A 1 133 ? -22.924 -0.924 -5.577 1.00 56.72 133 TYR A N 1
ATOM 1085 C CA . TYR A 1 133 ? -23.061 0.481 -5.987 1.00 56.72 133 TYR A CA 1
ATOM 1086 C C . TYR A 1 133 ? -22.302 1.452 -5.056 1.00 56.72 133 TYR A C 1
ATOM 1088 O O . TYR A 1 133 ? -22.375 2.667 -5.232 1.00 56.72 133 TYR A O 1
ATOM 1096 N N . SER A 1 134 ? -21.596 0.941 -4.040 1.00 47.66 134 SER A N 1
ATOM 1097 C CA . SER A 1 134 ? -21.177 1.710 -2.858 1.00 47.66 134 SER A CA 1
ATOM 1098 C C . SER A 1 134 ? -19.827 2.421 -2.964 1.00 47.66 134 SER A C 1
ATOM 1100 O O . SER A 1 134 ? -19.404 3.069 -2.012 1.00 47.66 134 SER A O 1
ATOM 1102 N N . SER A 1 135 ? -19.102 2.271 -4.065 1.00 45.53 135 SER A N 1
ATOM 1103 C CA . SER A 1 135 ? -17.807 2.928 -4.280 1.00 45.53 135 SER A CA 1
ATOM 1104 C C . SER A 1 135 ? -17.659 3.302 -5.753 1.00 45.53 135 SER A C 1
ATOM 1106 O O . SER A 1 135 ? -18.412 2.799 -6.574 1.00 45.53 135 SER A O 1
ATOM 1108 N N . GLY A 1 136 ? -16.748 4.217 -6.105 1.00 43.94 136 GLY A N 1
ATOM 1109 C CA . GLY A 1 136 ? -16.530 4.693 -7.482 1.00 43.94 136 GLY A CA 1
ATOM 1110 C C . GLY A 1 136 ? -17.106 6.037 -7.844 1.00 43.94 136 GLY A C 1
ATOM 1111 O O . GLY A 1 136 ? -18.179 6.416 -7.371 1.00 43.94 136 GLY A O 1
ATOM 1112 N N . ASP A 1 137 ? -16.420 6.702 -8.762 1.00 44.84 137 ASP A N 1
ATOM 1113 C CA . ASP A 1 137 ? -16.795 8.028 -9.237 1.00 44.84 137 ASP A CA 1
ATOM 1114 C C . ASP A 1 137 ? -17.831 7.953 -10.370 1.00 44.84 137 ASP A C 1
ATOM 1116 O O . ASP A 1 137 ? -18.532 8.932 -10.626 1.00 44.84 137 ASP A O 1
ATOM 1120 N N . LYS A 1 138 ? -17.971 6.792 -11.037 1.00 53.72 138 LYS A N 1
ATOM 1121 C CA . LYS A 1 138 ? -18.832 6.614 -12.220 1.00 53.72 138 LYS A CA 1
ATOM 1122 C C . LYS A 1 138 ? -19.745 5.391 -12.125 1.00 53.72 138 LYS A C 1
ATOM 1124 O O . LYS A 1 138 ? -19.338 4.316 -11.699 1.00 53.72 138 LYS A O 1
ATOM 1129 N N . LEU A 1 139 ? -20.967 5.535 -12.644 1.00 50.72 139 LEU A N 1
ATOM 1130 C CA . LEU A 1 139 ? -22.000 4.484 -12.698 1.00 50.72 139 LEU A CA 1
ATOM 1131 C C . LEU A 1 139 ? -21.633 3.273 -13.580 1.00 50.72 139 LEU A C 1
ATOM 1133 O O . LEU A 1 139 ? -22.256 2.223 -13.472 1.00 50.72 139 LEU A O 1
ATOM 1137 N N . SER A 1 140 ? -20.652 3.410 -14.475 1.00 54.94 140 SER A N 1
ATOM 1138 C CA . SER A 1 140 ? -20.240 2.356 -15.413 1.00 54.94 140 SER A CA 1
ATOM 1139 C C . SER A 1 140 ? -19.245 1.345 -14.831 1.00 54.94 140 SER A C 1
ATOM 1141 O O . SER A 1 140 ? -18.945 0.344 -15.481 1.00 54.94 140 SER A O 1
ATOM 1143 N N . GLU A 1 141 ? -18.684 1.611 -13.651 1.00 61.44 141 GLU A N 1
ATOM 1144 C CA . GLU A 1 141 ? -17.645 0.780 -13.037 1.00 61.44 141 GLU A CA 1
ATOM 1145 C C . GLU A 1 141 ? -18.269 -0.438 -12.340 1.00 61.44 141 GLU A C 1
ATOM 1147 O O . GLU A 1 141 ? -19.059 -0.300 -11.406 1.00 61.44 141 GLU A O 1
ATOM 1152 N N . LYS A 1 142 ? -17.904 -1.653 -12.774 1.00 63.12 142 LYS A N 1
ATOM 1153 C CA . LYS A 1 142 ? -18.339 -2.892 -12.110 1.00 63.12 142 LYS A CA 1
ATOM 1154 C C . LYS A 1 142 ? -17.560 -3.093 -10.817 1.00 63.12 142 LYS A C 1
ATOM 1156 O O . LYS A 1 142 ? -16.335 -3.209 -10.851 1.00 63.12 142 LYS A O 1
ATOM 1161 N N . LYS A 1 143 ? -18.274 -3.205 -9.699 1.00 72.88 143 LYS A N 1
ATOM 1162 C CA . LYS A 1 143 ? -17.687 -3.367 -8.362 1.00 72.88 143 LYS A CA 1
ATOM 1163 C C . LYS A 1 143 ? -18.326 -4.516 -7.626 1.00 72.88 143 LYS A C 1
ATOM 1165 O O . LYS A 1 143 ? -19.458 -4.902 -7.916 1.00 72.88 143 LYS A O 1
ATOM 1170 N N . TYR A 1 144 ? -17.595 -5.040 -6.651 1.00 78.75 144 TYR A N 1
ATOM 1171 C CA . TYR A 1 144 ? -18.002 -6.232 -5.927 1.00 78.75 144 TYR A CA 1
ATOM 1172 C C . TYR A 1 144 ? -17.766 -6.080 -4.429 1.00 78.75 144 TYR A C 1
ATOM 1174 O O . TYR A 1 144 ? -16.666 -5.725 -4.003 1.00 78.75 144 TYR A O 1
ATOM 1182 N N . HIS A 1 145 ? -18.791 -6.408 -3.647 1.00 79.50 145 HIS A N 1
ATOM 1183 C CA . HIS A 1 145 ? -18.671 -6.794 -2.249 1.00 79.50 145 HIS A CA 1
ATOM 1184 C C . HIS A 1 145 ? -18.339 -8.280 -2.187 1.00 79.50 145 HIS A C 1
ATOM 1186 O O . HIS A 1 145 ? -19.104 -9.125 -2.656 1.00 79.50 145 HIS A O 1
ATOM 1192 N N . CYS A 1 146 ? -17.187 -8.590 -1.616 1.00 83.50 146 CYS A N 1
ATOM 1193 C CA . CYS A 1 146 ? -16.655 -9.931 -1.488 1.00 83.50 146 CYS A CA 1
ATOM 1194 C C . CYS A 1 146 ? -16.671 -10.334 -0.016 1.00 83.50 146 CYS A C 1
ATOM 1196 O O . CYS A 1 146 ? -15.964 -9.752 0.804 1.00 83.50 146 CYS A O 1
ATOM 1198 N N . TYR A 1 147 ? -17.461 -11.343 0.324 1.00 80.31 147 TYR A N 1
ATOM 1199 C CA . TYR A 1 147 ? -17.527 -11.875 1.677 1.00 80.31 147 TYR A CA 1
ATOM 1200 C C . TYR A 1 147 ? -16.680 -13.136 1.776 1.00 80.31 147 TYR A C 1
ATOM 1202 O O . TYR A 1 147 ? -16.792 -14.062 0.965 1.00 80.31 147 TYR A O 1
ATOM 1210 N N . VAL A 1 148 ? -15.844 -13.174 2.803 1.00 83.06 148 VAL A N 1
ATOM 1211 C CA . VAL A 1 148 ? -14.892 -14.247 3.055 1.00 83.06 148 VAL A CA 1
ATOM 1212 C C . VAL A 1 148 ? -15.182 -14.838 4.421 1.00 83.06 148 VAL A C 1
ATOM 1214 O O . VAL A 1 148 ? -15.124 -14.127 5.421 1.00 83.06 148 VAL A O 1
ATOM 1217 N N . LEU A 1 149 ? -15.493 -16.134 4.471 1.00 77.19 149 LEU A N 1
ATOM 1218 C CA . LEU A 1 149 ? -15.628 -16.833 5.742 1.00 77.19 149 LEU A CA 1
ATOM 1219 C C . LEU A 1 149 ? -14.259 -17.134 6.330 1.00 77.19 149 LEU A C 1
ATOM 1221 O O . LEU A 1 149 ? -13.355 -17.595 5.628 1.00 77.19 149 LEU A O 1
ATOM 1225 N N . VAL A 1 150 ? -14.150 -16.943 7.636 1.00 75.00 150 VAL A N 1
ATOM 1226 C CA . VAL A 1 150 ? -12.956 -17.236 8.418 1.00 75.00 150 VAL A CA 1
ATOM 1227 C C . VAL A 1 150 ? -13.292 -18.107 9.626 1.00 75.00 150 VAL A C 1
ATOM 1229 O O . VAL A 1 150 ? -14.435 -18.139 10.086 1.00 75.00 150 VAL A O 1
ATOM 1232 N N . SER A 1 151 ? -12.308 -18.850 10.134 1.00 72.25 151 SER A N 1
ATOM 1233 C CA . SER A 1 151 ? -12.475 -19.670 11.341 1.00 72.25 151 SER A CA 1
ATOM 1234 C C . SER A 1 151 ? -12.861 -18.801 12.548 1.00 72.25 151 SER A C 1
ATOM 1236 O O . SER A 1 151 ? -12.207 -17.787 12.787 1.00 72.25 151 SER A O 1
ATOM 1238 N N . GLU A 1 152 ? -13.885 -19.198 13.318 1.00 63.84 152 GLU A N 1
ATOM 1239 C CA . GLU A 1 152 ? -14.303 -18.489 14.541 1.00 63.84 152 GLU A CA 1
ATOM 1240 C C . GLU A 1 152 ? -13.205 -18.610 15.607 1.00 63.84 152 GLU A C 1
ATOM 1242 O O . GLU A 1 152 ? -13.013 -19.674 16.186 1.00 63.84 152 GLU A O 1
ATOM 1247 N N . GLU A 1 153 ? -12.497 -17.513 15.871 1.00 64.75 153 GLU A N 1
ATOM 1248 C CA . GLU A 1 153 ? -11.467 -17.426 16.907 1.00 64.75 153 GLU A CA 1
ATOM 1249 C C . GLU A 1 153 ? -11.708 -16.153 17.738 1.00 64.75 153 GLU A C 1
ATOM 1251 O O . GLU A 1 153 ? -11.959 -15.090 17.163 1.00 64.75 153 GLU A O 1
ATOM 1256 N N . PRO A 1 154 ? -11.690 -16.218 19.082 1.00 58.66 154 PRO A N 1
ATOM 1257 C CA . PRO A 1 154 ? -11.920 -15.049 19.920 1.00 58.66 154 PRO A CA 1
ATOM 1258 C C . PRO A 1 154 ? -10.679 -14.151 19.916 1.00 58.66 154 PRO A C 1
ATOM 1260 O O . PRO A 1 154 ? -9.696 -14.442 20.594 1.00 58.66 154 PRO A O 1
ATOM 1263 N N . VAL A 1 155 ? -10.732 -13.042 19.182 1.00 63.91 155 VAL A N 1
ATOM 1264 C CA . VAL A 1 155 ? -9.632 -12.075 19.105 1.00 63.91 155 VAL A CA 1
ATOM 1265 C C . VAL A 1 155 ? -10.095 -10.647 19.371 1.00 63.91 155 VAL A C 1
ATOM 1267 O O . VAL A 1 155 ? -11.245 -10.282 19.140 1.00 63.91 155 VAL A O 1
ATOM 1270 N N . GLY A 1 156 ? -9.192 -9.814 19.890 1.00 64.94 156 GLY A N 1
ATOM 1271 C CA . GLY A 1 156 ? -9.444 -8.384 20.052 1.00 64.94 156 GLY A CA 1
ATOM 1272 C C . GLY A 1 156 ? -9.678 -7.678 18.710 1.00 64.94 156 GLY A C 1
ATOM 1273 O O . GLY A 1 156 ? -9.344 -8.200 17.639 1.00 64.94 156 GLY A O 1
ATOM 1274 N N . TYR A 1 157 ? -10.234 -6.464 18.769 1.00 72.44 157 TYR A N 1
ATOM 1275 C CA . TYR A 1 157 ? -10.446 -5.620 17.586 1.00 72.44 157 TYR A CA 1
ATOM 1276 C C . TYR A 1 157 ? -9.149 -5.407 16.792 1.00 72.44 157 TYR A C 1
ATOM 1278 O O . TYR A 1 157 ? -9.150 -5.549 15.575 1.00 72.44 157 TYR A O 1
ATOM 1286 N N . GLU A 1 158 ? -8.035 -5.141 17.479 1.00 75.94 158 GLU A N 1
ATOM 1287 C CA . GLU A 1 158 ? -6.749 -4.839 16.834 1.00 75.94 158 GLU A CA 1
ATOM 1288 C C . GLU A 1 158 ? -6.236 -5.996 15.993 1.00 75.94 158 GLU A C 1
ATOM 1290 O O . GLU A 1 158 ? -5.870 -5.826 14.832 1.00 75.94 158 GLU A O 1
ATOM 1295 N N . PHE A 1 159 ? -6.268 -7.197 16.567 1.00 81.75 159 PHE A N 1
ATOM 1296 C CA . PHE A 1 159 ? -5.874 -8.410 15.869 1.00 81.75 159 PHE A CA 1
ATOM 1297 C C . PHE A 1 159 ? -6.824 -8.702 14.715 1.00 81.75 159 PHE A C 1
ATOM 1299 O O . PHE A 1 159 ? -6.360 -8.995 13.620 1.00 81.75 159 PHE A O 1
ATOM 1306 N N . SER A 1 160 ? -8.135 -8.553 14.917 1.00 77.00 160 SER A N 1
ATOM 1307 C CA . SER A 1 160 ? -9.123 -8.736 13.846 1.00 77.00 160 SER A CA 1
ATOM 1308 C C . SER A 1 160 ? -8.886 -7.776 12.679 1.00 77.00 160 SER A C 1
ATOM 1310 O O . SER A 1 160 ? -8.958 -8.183 11.522 1.00 77.00 160 SER A O 1
ATOM 1312 N N . SER A 1 161 ? -8.586 -6.513 12.983 1.00 78.69 161 SER A N 1
ATOM 1313 C CA . SER A 1 161 ? -8.364 -5.464 11.992 1.00 78.69 161 SER A CA 1
ATOM 1314 C C . SER A 1 161 ? -7.083 -5.721 11.195 1.00 78.69 161 SER A C 1
ATOM 1316 O O . SER A 1 161 ? -7.106 -5.743 9.965 1.00 78.69 161 SER A O 1
ATOM 1318 N N . TYR A 1 162 ? -5.990 -6.059 11.888 1.00 85.50 162 TYR A N 1
ATOM 1319 C CA . TYR A 1 162 ? -4.743 -6.494 11.256 1.00 85.50 162 TYR A CA 1
ATOM 1320 C C . TYR A 1 162 ? -4.943 -7.722 10.354 1.00 85.50 162 TYR A C 1
ATOM 1322 O O . TYR A 1 162 ? -4.496 -7.736 9.208 1.00 85.50 162 TYR A O 1
ATOM 1330 N N . ILE A 1 163 ? -5.644 -8.749 10.845 1.00 86.62 163 ILE A N 1
ATOM 1331 C CA . ILE A 1 163 ? -5.923 -9.981 10.097 1.00 86.62 163 ILE A CA 1
ATOM 1332 C C . ILE A 1 163 ? -6.735 -9.680 8.834 1.00 86.62 163 ILE A C 1
ATOM 1334 O O . ILE A 1 163 ? -6.408 -10.201 7.769 1.00 86.62 163 ILE A O 1
ATOM 1338 N N . MET A 1 164 ? -7.770 -8.840 8.936 1.00 84.75 164 MET A N 1
ATOM 1339 C CA . MET A 1 164 ? -8.580 -8.427 7.791 1.00 84.75 164 MET A CA 1
ATOM 1340 C C . MET A 1 164 ? -7.721 -7.726 6.732 1.00 84.75 164 MET A C 1
ATOM 1342 O O . MET A 1 164 ? -7.826 -8.070 5.556 1.00 84.75 164 MET A O 1
ATOM 1346 N N . GLU A 1 165 ? -6.848 -6.791 7.127 1.00 86.50 165 GLU A N 1
ATOM 1347 C CA . GLU A 1 165 ? -5.943 -6.104 6.197 1.00 86.50 165 GLU A CA 1
ATOM 1348 C C . GLU A 1 165 ? -4.975 -7.074 5.507 1.00 86.50 165 GLU A C 1
ATOM 1350 O O . GLU A 1 165 ? -4.804 -7.015 4.289 1.00 86.50 165 GLU A O 1
ATOM 1355 N N . ARG A 1 166 ? -4.372 -8.006 6.255 1.00 86.81 166 ARG A N 1
ATOM 1356 C CA . ARG A 1 166 ? -3.443 -8.995 5.686 1.00 86.81 166 ARG A CA 1
ATOM 1357 C C . ARG A 1 166 ? -4.151 -9.956 4.739 1.00 86.81 166 ARG A C 1
ATOM 1359 O O . ARG A 1 166 ? -3.658 -10.189 3.640 1.00 86.81 166 ARG A O 1
ATOM 1366 N N . LEU A 1 167 ? -5.318 -10.468 5.130 1.00 87.94 167 LEU A N 1
ATOM 1367 C CA . LEU A 1 167 ? -6.112 -11.351 4.280 1.00 87.94 167 LEU A CA 1
ATOM 1368 C C . LEU A 1 167 ? -6.572 -10.631 3.008 1.00 87.94 167 LEU A C 1
ATOM 1370 O O . LEU A 1 167 ? -6.511 -11.218 1.931 1.00 87.94 167 LEU A O 1
ATOM 1374 N N . ARG A 1 168 ? -6.991 -9.364 3.113 1.00 88.06 168 ARG A N 1
ATOM 1375 C CA . ARG A 1 168 ? -7.339 -8.525 1.960 1.00 88.06 168 ARG A CA 1
ATOM 1376 C C . ARG A 1 168 ? -6.184 -8.446 0.969 1.00 88.06 168 ARG A C 1
ATOM 1378 O O . ARG A 1 168 ? -6.387 -8.712 -0.212 1.00 88.06 168 ARG A O 1
ATOM 1385 N N . ASP A 1 169 ? -4.995 -8.092 1.445 1.00 82.88 169 ASP A N 1
ATOM 1386 C CA . ASP A 1 169 ? -3.817 -7.926 0.593 1.00 82.88 169 ASP A CA 1
ATOM 1387 C C . ASP A 1 169 ? -3.398 -9.272 -0.042 1.00 82.88 169 ASP A C 1
ATOM 1389 O O . ASP A 1 169 ? -3.119 -9.338 -1.241 1.00 82.88 169 ASP A O 1
ATOM 1393 N N . ASP A 1 170 ? -3.438 -10.369 0.725 1.00 85.56 170 ASP A N 1
ATOM 1394 C CA . ASP A 1 170 ? -3.133 -11.721 0.237 1.00 85.56 170 ASP A CA 1
ATOM 1395 C C . ASP A 1 170 ? -4.128 -12.186 -0.844 1.00 85.56 170 ASP A C 1
ATOM 1397 O O . ASP A 1 170 ? -3.745 -12.841 -1.820 1.00 85.56 170 ASP A O 1
ATOM 1401 N N . LEU A 1 171 ? -5.417 -11.877 -0.676 1.00 87.75 171 LEU A N 1
ATOM 1402 C CA . LEU A 1 171 ? -6.452 -12.186 -1.662 1.00 87.75 171 LEU A CA 1
ATOM 1403 C C . LEU A 1 171 ? -6.333 -11.298 -2.896 1.00 87.75 171 LEU A C 1
ATOM 1405 O O . LEU A 1 171 ? -6.465 -11.811 -4.006 1.00 87.75 171 LEU A O 1
ATOM 1409 N N . GLY A 1 172 ? -6.034 -10.009 -2.723 1.00 84.00 172 GLY A N 1
ATOM 1410 C CA . GLY A 1 172 ? -5.821 -9.078 -3.831 1.00 84.00 172 GLY A CA 1
ATOM 1411 C C . GLY A 1 172 ? -4.720 -9.569 -4.766 1.00 84.00 172 GLY A C 1
ATOM 1412 O O . GLY A 1 172 ? -4.939 -9.704 -5.970 1.00 84.00 172 GLY A O 1
ATOM 1413 N N . ALA A 1 173 ? -3.589 -9.995 -4.195 1.00 80.38 173 ALA A N 1
ATOM 1414 C CA . ALA A 1 173 ? -2.480 -10.580 -4.946 1.00 80.38 173 ALA A CA 1
ATOM 1415 C C . ALA A 1 173 ? -2.856 -11.885 -5.677 1.00 80.38 173 ALA A C 1
ATOM 1417 O O . ALA A 1 173 ? -2.445 -12.098 -6.817 1.00 80.38 173 ALA A O 1
ATOM 1418 N N . LYS A 1 174 ? -3.650 -12.767 -5.052 1.00 83.62 174 LYS A N 1
ATOM 1419 C CA . LYS A 1 174 ? -4.098 -14.031 -5.674 1.00 83.62 174 LYS A CA 1
ATOM 1420 C C . LYS A 1 174 ? -5.097 -13.811 -6.807 1.00 83.62 174 LYS A C 1
ATOM 1422 O O . LYS A 1 174 ? -5.062 -14.531 -7.805 1.00 83.62 174 LYS A O 1
ATOM 1427 N N . ILE A 1 175 ? -6.001 -12.851 -6.635 1.00 84.62 175 ILE A N 1
ATOM 1428 C CA . ILE A 1 175 ? -7.057 -12.548 -7.601 1.00 84.62 175 ILE A CA 1
ATOM 1429 C C . ILE A 1 175 ? -6.502 -11.722 -8.766 1.00 84.62 175 ILE A C 1
ATOM 1431 O O . ILE A 1 175 ? -6.905 -11.957 -9.908 1.00 84.62 175 ILE A O 1
ATOM 1435 N N . GLY A 1 176 ? -5.542 -10.834 -8.489 1.00 76.81 176 GLY A N 1
ATOM 1436 C CA . GLY A 1 176 ? -4.998 -9.857 -9.432 1.00 76.81 176 GLY A CA 1
ATOM 1437 C C . GLY A 1 176 ? -5.781 -8.542 -9.435 1.00 76.81 176 GLY A C 1
ATOM 1438 O O . GLY A 1 176 ? -5.973 -7.960 -10.498 1.00 76.81 176 GLY A O 1
ATOM 1439 N N . VAL A 1 177 ? -6.288 -8.116 -8.273 1.00 80.19 177 VAL A N 1
ATOM 1440 C CA . VAL A 1 177 ? -7.045 -6.862 -8.095 1.00 80.19 177 VAL A CA 1
ATOM 1441 C C . VAL A 1 177 ? -6.664 -6.179 -6.797 1.00 80.19 177 VAL A C 1
ATOM 1443 O O . VAL A 1 177 ? -6.355 -6.842 -5.807 1.00 80.19 177 VAL A O 1
ATOM 1446 N N . ASP A 1 178 ? -6.792 -4.858 -6.779 1.00 78.62 178 ASP A N 1
ATOM 1447 C CA . ASP A 1 178 ? -6.714 -4.091 -5.547 1.00 78.62 178 ASP A CA 1
ATOM 1448 C C . ASP A 1 178 ? -8.094 -3.980 -4.895 1.00 78.62 178 ASP A C 1
ATOM 1450 O O . ASP A 1 178 ? -9.063 -3.460 -5.461 1.00 78.62 178 ASP A O 1
ATOM 1454 N N . PHE A 1 179 ? -8.173 -4.471 -3.663 1.00 81.12 179 PHE A N 1
ATOM 1455 C CA . PHE A 1 179 ? -9.297 -4.187 -2.785 1.00 81.12 179 PHE A CA 1
ATOM 1456 C C . PHE A 1 179 ? -9.193 -2.765 -2.221 1.00 81.12 179 PHE A C 1
ATOM 1458 O O . PHE A 1 179 ? -8.107 -2.200 -2.088 1.00 81.12 179 PHE A O 1
ATOM 1465 N N . ASP A 1 180 ? -10.336 -2.209 -1.834 1.00 77.31 180 ASP A N 1
ATOM 1466 C CA . ASP A 1 180 ? -10.458 -0.922 -1.169 1.00 77.31 180 ASP A CA 1
ATOM 1467 C C . ASP A 1 180 ? -9.676 -0.915 0.151 1.00 77.31 180 ASP A C 1
ATOM 1469 O O . ASP A 1 180 ? -10.029 -1.575 1.138 1.00 77.31 180 ASP A O 1
ATOM 1473 N N . LYS A 1 181 ? -8.584 -0.146 0.164 1.00 75.06 181 LYS A N 1
ATOM 1474 C CA . LYS A 1 181 ? -7.682 -0.043 1.311 1.00 75.06 181 LYS A CA 1
ATOM 1475 C C . LYS A 1 181 ? -8.267 0.767 2.465 1.00 75.06 181 LYS A C 1
ATOM 1477 O O . LYS A 1 181 ? -7.781 0.622 3.585 1.00 75.06 181 LYS A O 1
ATOM 1482 N N . SER A 1 182 ? -9.309 1.558 2.204 1.00 65.44 182 SER A N 1
ATOM 1483 C CA . SER A 1 182 ? -10.050 2.309 3.222 1.00 65.44 182 SER A CA 1
ATOM 1484 C C . SER A 1 182 ? -11.083 1.455 3.965 1.00 65.44 182 SER A C 1
ATOM 1486 O O . SER A 1 182 ? -11.791 1.963 4.825 1.00 65.44 182 SER A O 1
ATOM 1488 N N . MET A 1 183 ? -11.230 0.166 3.637 1.00 69.44 183 MET A N 1
ATOM 1489 C CA . MET A 1 183 ? -12.142 -0.695 4.385 1.00 69.44 183 MET A CA 1
ATOM 1490 C C . MET A 1 183 ? -11.649 -0.981 5.797 1.00 69.44 183 MET A C 1
ATOM 1492 O O . MET A 1 183 ? -10.543 -1.483 5.994 1.00 69.44 183 MET A O 1
ATOM 1496 N N . THR A 1 184 ? -12.546 -0.762 6.752 1.00 64.88 184 THR A N 1
ATOM 1497 C CA . THR A 1 184 ? -12.398 -1.136 8.157 1.00 64.88 184 THR A CA 1
ATOM 1498 C C . THR A 1 184 ? -13.454 -2.170 8.540 1.00 64.88 184 THR A C 1
ATOM 1500 O O . THR A 1 184 ? -14.464 -2.332 7.850 1.00 64.88 184 THR A O 1
ATOM 1503 N N . LEU A 1 185 ? -13.257 -2.848 9.674 1.00 63.06 185 LEU A N 1
ATOM 1504 C CA . LEU A 1 185 ? -14.246 -3.783 10.231 1.00 63.06 185 LEU A CA 1
ATOM 1505 C C . LEU A 1 185 ? -15.602 -3.125 10.530 1.00 63.06 185 LEU A C 1
ATOM 1507 O O . LEU A 1 185 ? -16.607 -3.818 10.645 1.00 63.06 185 LEU A O 1
ATOM 1511 N N . SER A 1 186 ? -15.624 -1.802 10.690 1.00 53.12 186 SER A N 1
ATOM 1512 C CA . SER A 1 186 ? -16.812 -1.011 11.010 1.00 53.12 186 SER A CA 1
ATOM 1513 C C . SER A 1 186 ? -17.410 -0.269 9.817 1.00 53.12 186 SER A C 1
ATOM 1515 O O . SER A 1 186 ? -18.417 0.417 9.992 1.00 53.12 186 SER A O 1
ATOM 1517 N N . LYS A 1 187 ? -16.804 -0.350 8.625 1.00 55.53 187 LYS A N 1
ATOM 1518 C CA . LYS A 1 187 ? -17.285 0.395 7.460 1.00 55.53 187 LYS A CA 1
ATOM 1519 C C . LYS A 1 187 ? -18.667 -0.113 7.053 1.00 55.53 187 LYS A C 1
ATOM 1521 O O . LYS A 1 187 ? -18.882 -1.319 6.915 1.00 55.53 187 LYS A O 1
ATOM 1526 N N . ASN A 1 188 ? -19.598 0.814 6.833 1.00 52.41 188 ASN A N 1
ATOM 1527 C CA . ASN A 1 188 ? -20.926 0.465 6.344 1.00 52.41 188 ASN A CA 1
ATOM 1528 C C . ASN A 1 188 ? -20.826 -0.236 4.991 1.00 52.41 188 ASN A C 1
ATOM 1530 O O . ASN A 1 188 ? -20.107 0.199 4.089 1.00 52.41 188 ASN A O 1
ATOM 1534 N N . ILE A 1 189 ? -21.596 -1.307 4.849 1.00 55.47 189 ILE A N 1
ATOM 1535 C CA . ILE A 1 189 ? -21.759 -2.012 3.585 1.00 55.47 189 ILE A CA 1
ATOM 1536 C C . ILE A 1 189 ? -23.063 -1.499 2.972 1.00 55.47 189 ILE A C 1
ATOM 1538 O O . ILE A 1 189 ? -24.104 -1.559 3.626 1.00 55.47 189 ILE A O 1
ATOM 1542 N N . LEU A 1 190 ? -23.009 -1.004 1.732 1.00 58.09 190 LEU A N 1
ATOM 1543 C CA . LEU A 1 190 ? -24.186 -0.567 0.969 1.00 58.09 190 LEU A CA 1
ATOM 1544 C C . LEU A 1 190 ? -24.379 -1.495 -0.242 1.00 58.09 190 LEU A C 1
ATOM 1546 O O . LEU A 1 190 ? -24.021 -1.139 -1.367 1.00 58.09 190 LEU A O 1
ATOM 1550 N N . PRO A 1 191 ? -24.874 -2.721 -0.036 1.00 58.22 191 PRO A N 1
ATOM 1551 C CA . PRO A 1 191 ? -24.966 -3.681 -1.116 1.00 58.22 191 PRO A CA 1
ATOM 1552 C C . PRO A 1 191 ? -26.148 -3.374 -2.034 1.00 58.22 191 PRO A C 1
ATOM 1554 O O . PRO A 1 191 ? -27.175 -2.834 -1.616 1.00 58.22 191 PRO A O 1
ATOM 1557 N N . SER A 1 192 ? -26.004 -3.754 -3.302 1.00 59.38 192 SER A N 1
ATOM 1558 C CA . SER A 1 192 ? -27.098 -3.659 -4.267 1.00 59.38 192 SER A CA 1
ATOM 1559 C C . SER A 1 192 ? -28.193 -4.683 -3.965 1.00 59.38 192 SER A C 1
ATOM 1561 O O . SER A 1 192 ? -27.914 -5.758 -3.439 1.00 59.38 192 SER A O 1
ATOM 1563 N N . GLY A 1 193 ? -29.429 -4.429 -4.397 1.00 59.28 193 GLY A N 1
ATOM 1564 C CA . GLY A 1 193 ? -30.488 -5.451 -4.388 1.00 59.28 193 GLY A CA 1
ATOM 1565 C C . GLY A 1 193 ? -30.258 -6.635 -5.349 1.00 59.28 193 GLY A C 1
ATOM 1566 O O . GLY A 1 193 ? -31.146 -7.470 -5.515 1.00 59.28 193 GLY A O 1
ATOM 1567 N N . LYS A 1 194 ? -29.102 -6.720 -6.028 1.00 68.25 194 LYS A N 1
ATOM 1568 C CA . LYS A 1 194 ? -28.823 -7.773 -7.015 1.00 68.25 194 LYS A CA 1
ATOM 1569 C C . LYS A 1 194 ? -28.561 -9.132 -6.347 1.00 68.25 194 LYS A C 1
ATOM 1571 O O . LYS A 1 194 ? -28.044 -9.179 -5.227 1.00 68.25 194 LYS A O 1
ATOM 1576 N N . PRO A 1 195 ? -28.839 -10.247 -7.053 1.00 69.12 195 PRO A N 1
ATOM 1577 C CA . PRO A 1 195 ? -28.561 -11.588 -6.549 1.00 69.12 195 PRO A CA 1
ATOM 1578 C C . PRO A 1 195 ? -27.083 -11.797 -6.197 1.00 69.12 195 PRO A C 1
ATOM 1580 O O . PRO A 1 195 ? -26.186 -11.422 -6.955 1.00 69.12 195 PRO A O 1
ATOM 1583 N N . VAL A 1 196 ? -26.837 -12.461 -5.069 1.00 73.25 196 VAL A N 1
ATOM 1584 C CA . VAL A 1 196 ? -25.492 -12.823 -4.606 1.00 73.25 196 VAL A CA 1
ATOM 1585 C C . VAL A 1 196 ? -25.053 -14.134 -5.246 1.00 73.25 196 VAL A C 1
ATOM 1587 O O . VAL A 1 196 ? -25.775 -15.133 -5.201 1.00 73.25 196 VAL A O 1
ATOM 1590 N N . LYS A 1 197 ? -23.839 -14.164 -5.803 1.00 80.75 197 LYS A N 1
ATOM 1591 C CA . LYS A 1 197 ? -23.203 -15.423 -6.204 1.00 80.75 197 LYS A CA 1
ATOM 1592 C C . LYS A 1 197 ? -22.559 -16.079 -4.992 1.00 80.75 197 LYS A C 1
ATOM 1594 O O . LYS A 1 197 ? -21.843 -15.421 -4.242 1.00 80.75 197 LYS A O 1
ATOM 1599 N N . VAL A 1 198 ? -22.802 -17.376 -4.830 1.00 78.75 198 VAL A N 1
ATOM 1600 C CA . VAL A 1 198 ? -22.310 -18.174 -3.703 1.00 78.75 198 VAL A CA 1
ATOM 1601 C C . VAL A 1 198 ? -21.336 -19.223 -4.221 1.00 78.75 198 VAL A C 1
ATOM 1603 O O . VAL A 1 198 ? -21.683 -19.984 -5.123 1.00 78.75 198 VAL A O 1
ATOM 1606 N N . ASN A 1 199 ? -20.142 -19.280 -3.636 1.00 82.44 199 ASN A N 1
ATOM 1607 C CA . ASN A 1 199 ? -19.190 -20.360 -3.853 1.00 82.44 199 ASN A CA 1
ATOM 1608 C C . ASN A 1 199 ? -19.259 -21.331 -2.668 1.00 82.44 199 ASN A C 1
ATOM 1610 O O . ASN A 1 199 ? -18.686 -21.094 -1.607 1.00 82.44 199 ASN A O 1
ATOM 1614 N N . GLU A 1 200 ? -20.016 -22.412 -2.845 1.00 75.31 200 GLU A N 1
ATOM 1615 C CA . GLU A 1 200 ? -20.251 -23.413 -1.796 1.00 75.31 200 GLU A CA 1
ATOM 1616 C C . GLU A 1 200 ? -19.075 -24.374 -1.598 1.00 75.31 200 GLU A C 1
ATOM 1618 O O . GLU A 1 200 ? -18.996 -25.033 -0.562 1.00 75.31 200 GLU A O 1
ATOM 1623 N N . ASP A 1 201 ? -18.185 -24.458 -2.588 1.00 80.75 201 ASP A N 1
ATOM 1624 C CA . ASP A 1 201 ? -17.046 -25.374 -2.591 1.00 80.75 201 ASP A CA 1
ATOM 1625 C C . ASP A 1 201 ? -15.784 -24.745 -1.980 1.00 80.75 201 ASP A C 1
ATOM 1627 O O . ASP A 1 201 ? -14.798 -25.451 -1.749 1.00 80.75 201 ASP A O 1
ATOM 1631 N N . LEU A 1 202 ? -15.799 -23.433 -1.718 1.00 82.94 202 LEU A N 1
ATOM 1632 C CA . LEU A 1 202 ? -14.682 -22.725 -1.106 1.00 82.94 202 LEU A CA 1
ATOM 1633 C C . LEU A 1 202 ? -14.559 -23.075 0.382 1.00 82.94 202 LEU A C 1
ATOM 1635 O O . LEU A 1 202 ? -15.526 -23.028 1.143 1.00 82.94 202 LEU A O 1
ATOM 1639 N N . GLU A 1 203 ? -13.341 -23.419 0.798 1.00 83.06 203 GLU A N 1
ATOM 1640 C CA . GLU A 1 203 ? -13.039 -23.706 2.196 1.00 83.06 203 GLU A CA 1
ATOM 1641 C C . GLU A 1 203 ? -12.946 -22.421 3.030 1.00 83.06 203 GLU A C 1
ATOM 1643 O O . GLU A 1 203 ? -12.422 -21.397 2.585 1.00 83.06 203 GLU A O 1
ATOM 1648 N N . ILE A 1 204 ? -13.384 -22.513 4.290 1.00 78.75 204 ILE A N 1
ATOM 1649 C CA . ILE A 1 204 ? -13.242 -21.439 5.278 1.00 78.75 204 ILE A CA 1
ATOM 1650 C C . ILE A 1 204 ? -11.757 -21.106 5.465 1.00 78.75 204 ILE A C 1
ATOM 1652 O O . ILE A 1 204 ? -10.934 -21.992 5.717 1.00 78.75 204 ILE A O 1
ATOM 1656 N N . TYR A 1 205 ? -11.414 -19.818 5.430 1.00 83.44 205 TYR A N 1
ATOM 1657 C CA . TYR A 1 205 ? -10.042 -19.377 5.657 1.00 83.44 205 TYR A CA 1
ATOM 1658 C C . TYR A 1 205 ? -9.657 -19.543 7.129 1.00 83.44 205 TYR A C 1
ATOM 1660 O O . TYR A 1 205 ? -10.247 -18.955 8.035 1.00 83.44 205 TYR A O 1
ATOM 1668 N N . SER A 1 206 ? -8.624 -20.340 7.379 1.00 83.88 206 SER A N 1
ATOM 1669 C CA . SER A 1 206 ? -8.088 -20.535 8.724 1.00 83.88 206 SER A CA 1
ATOM 1670 C C . SER A 1 206 ? -7.303 -19.303 9.189 1.00 83.88 206 SER A C 1
ATOM 1672 O O . SER A 1 206 ? -6.248 -18.996 8.631 1.00 83.88 206 SER A O 1
ATOM 1674 N N . LEU A 1 207 ? -7.725 -18.685 10.296 1.00 82.00 207 LEU A N 1
ATOM 1675 C CA . LEU A 1 207 ? -7.016 -17.559 10.922 1.00 82.00 207 LEU A CA 1
ATOM 1676 C C . LEU A 1 207 ? -5.708 -17.964 11.614 1.00 82.00 207 LEU A C 1
ATOM 1678 O O . LEU A 1 207 ? -4.863 -17.115 11.890 1.00 82.00 207 LEU A O 1
ATOM 1682 N N . LYS A 1 208 ? -5.500 -19.264 11.852 1.00 85.50 208 LYS A N 1
ATOM 1683 C CA . LYS A 1 208 ? -4.358 -19.815 12.597 1.00 85.50 208 LYS A CA 1
ATOM 1684 C C . LYS A 1 208 ? -2.990 -19.297 12.140 1.00 85.50 208 LYS A C 1
ATOM 1686 O O . LYS A 1 208 ? -2.113 -19.104 12.975 1.00 85.50 208 LYS A O 1
ATOM 1691 N N . LEU A 1 209 ? -2.792 -19.081 10.836 1.00 87.06 209 LEU A N 1
ATOM 1692 C CA . LEU A 1 209 ? -1.526 -18.561 10.305 1.00 87.06 209 LEU A CA 1
ATOM 1693 C C . LEU A 1 209 ? -1.220 -17.162 10.857 1.00 87.06 209 LEU A C 1
ATOM 1695 O O . LEU A 1 209 ? -0.132 -16.949 11.387 1.00 87.06 209 LEU A O 1
ATOM 1699 N N . TYR A 1 210 ? -2.198 -16.258 10.808 1.00 87.88 210 TYR A N 1
ATOM 1700 C CA . TYR A 1 210 ? -2.061 -14.895 11.318 1.00 87.88 210 TYR A CA 1
ATOM 1701 C C . TYR A 1 210 ? -1.968 -14.864 12.850 1.00 87.88 210 TYR A C 1
ATOM 1703 O O . TYR A 1 210 ? -1.156 -14.134 13.413 1.00 87.88 210 TYR A O 1
ATOM 1711 N N . LEU A 1 211 ? -2.734 -15.715 13.541 1.00 86.44 211 LEU A N 1
ATOM 1712 C CA . LEU A 1 211 ? -2.678 -15.821 15.004 1.00 86.44 211 LEU A CA 1
ATOM 1713 C C . LEU A 1 211 ? -1.308 -16.292 15.498 1.00 86.44 211 LEU A C 1
ATOM 1715 O O . LEU A 1 211 ? -0.772 -15.739 16.453 1.00 86.44 211 LEU A O 1
ATOM 1719 N N . ASN A 1 212 ? -0.699 -17.270 14.822 1.00 88.25 212 ASN A N 1
ATOM 1720 C CA . ASN A 1 212 ? 0.646 -17.735 15.160 1.00 88.25 212 ASN A CA 1
ATOM 1721 C C . ASN A 1 212 ? 1.696 -16.624 15.014 1.00 88.25 212 ASN A C 1
ATOM 1723 O O . ASN A 1 212 ? 2.640 -16.554 15.804 1.00 88.25 212 ASN A O 1
ATOM 1727 N N . GLU A 1 213 ? 1.550 -15.776 13.995 1.00 88.44 213 GLU A N 1
ATOM 1728 C CA . GLU A 1 213 ? 2.416 -14.620 13.782 1.00 88.44 213 GLU A CA 1
ATOM 1729 C C . GLU A 1 213 ? 2.271 -13.589 14.910 1.00 88.44 213 GLU A C 1
ATOM 1731 O O . GLU A 1 213 ? 3.284 -13.170 15.480 1.00 88.44 213 GLU A O 1
ATOM 1736 N N . ILE A 1 214 ? 1.033 -13.264 15.292 1.00 88.50 214 ILE A N 1
ATOM 1737 C CA . ILE A 1 214 ? 0.722 -12.373 16.418 1.00 88.50 214 ILE A CA 1
ATOM 1738 C C . ILE A 1 214 ? 1.328 -12.916 17.714 1.00 88.50 214 ILE A C 1
ATOM 1740 O O . ILE A 1 214 ? 2.145 -12.237 18.338 1.00 88.50 214 ILE A O 1
ATOM 1744 N N . SER A 1 215 ? 1.040 -14.173 18.066 1.00 86.94 215 SER A N 1
ATOM 1745 C CA . SER A 1 215 ? 1.562 -14.800 19.286 1.00 86.94 215 SER A CA 1
ATOM 1746 C C . SER A 1 215 ? 3.091 -14.854 19.324 1.00 86.94 215 SER A C 1
ATOM 1748 O O . SER A 1 215 ? 3.695 -14.834 20.396 1.00 86.94 215 SER A O 1
ATOM 1750 N N . ARG A 1 216 ? 3.760 -14.945 18.166 1.00 87.31 216 ARG A N 1
ATOM 1751 C CA . ARG A 1 216 ? 5.226 -14.905 18.110 1.00 87.31 216 ARG A CA 1
ATOM 1752 C C . ARG A 1 216 ? 5.759 -13.531 18.503 1.00 87.31 216 ARG A C 1
ATOM 1754 O O . ARG A 1 216 ? 6.740 -13.475 19.241 1.00 87.31 216 ARG A O 1
ATOM 1761 N N . VAL A 1 217 ? 5.163 -12.453 17.995 1.00 86.25 217 VAL A N 1
ATOM 1762 C CA . VAL A 1 217 ? 5.596 -11.083 18.310 1.00 86.25 217 VAL A CA 1
ATOM 1763 C C . VAL A 1 217 ? 5.244 -10.716 19.742 1.00 86.25 217 VAL A C 1
ATOM 1765 O O . VAL A 1 217 ? 6.095 -10.178 20.444 1.00 86.25 217 VAL A O 1
ATOM 1768 N N . GLU A 1 218 ? 4.057 -11.094 20.203 1.00 85.75 218 GLU A N 1
ATOM 1769 C CA . GLU A 1 218 ? 3.634 -10.928 21.593 1.00 85.75 218 GLU A CA 1
ATOM 1770 C C . GLU A 1 218 ? 4.664 -11.534 22.561 1.00 85.75 218 GLU A C 1
ATOM 1772 O O . GLU A 1 218 ? 5.228 -10.817 23.382 1.00 85.75 218 GLU A O 1
ATOM 1777 N N . ARG A 1 219 ? 5.066 -12.798 22.356 1.00 86.38 219 ARG A N 1
ATOM 1778 C CA . ARG A 1 219 ? 6.115 -13.459 23.161 1.00 86.38 219 ARG A CA 1
ATOM 1779 C C . ARG A 1 219 ? 7.487 -12.787 23.099 1.00 86.38 219 ARG A C 1
ATOM 1781 O O . ARG A 1 219 ? 8.301 -12.993 23.998 1.00 86.38 219 ARG A O 1
ATOM 1788 N N . ILE A 1 220 ? 7.815 -12.093 22.009 1.00 84.19 220 ILE A N 1
ATOM 1789 C CA . ILE A 1 220 ? 9.079 -11.348 21.899 1.00 84.19 220 ILE A CA 1
ATOM 1790 C C . ILE A 1 220 ? 8.987 -10.091 22.758 1.00 84.19 220 ILE A C 1
ATOM 1792 O O . ILE A 1 220 ? 9.868 -9.860 23.580 1.00 84.19 220 ILE A O 1
ATOM 1796 N N . LEU A 1 221 ? 7.900 -9.333 22.618 1.00 81.25 221 LEU A N 1
ATOM 1797 C CA . LEU A 1 221 ? 7.683 -8.103 23.371 1.00 81.25 221 LEU A CA 1
ATOM 1798 C C . LEU A 1 221 ? 7.543 -8.387 24.873 1.00 81.25 221 LEU A C 1
ATOM 1800 O O . LEU A 1 221 ? 8.104 -7.653 25.682 1.00 81.25 221 LEU A O 1
ATOM 1804 N N . GLU A 1 222 ? 6.879 -9.478 25.266 1.00 82.31 222 GLU A N 1
ATOM 1805 C CA . GLU A 1 222 ? 6.707 -9.871 26.675 1.00 82.31 222 GLU A CA 1
ATOM 1806 C C . GLU A 1 222 ? 8.036 -10.128 27.399 1.00 82.31 222 GLU A C 1
ATOM 1808 O O . GLU A 1 222 ? 8.136 -9.954 28.616 1.00 82.31 222 GLU A O 1
ATOM 1813 N N . LYS A 1 223 ? 9.087 -10.507 26.658 1.00 82.31 223 LYS A N 1
ATOM 1814 C CA . LYS A 1 223 ? 10.444 -10.627 27.213 1.00 82.31 223 LYS A CA 1
ATOM 1815 C C . LYS A 1 223 ? 11.059 -9.266 27.532 1.00 82.31 223 LYS A C 1
ATOM 1817 O O . LYS A 1 223 ? 11.908 -9.187 28.415 1.00 82.31 223 LYS A O 1
ATOM 1822 N N . GLU A 1 224 ? 10.647 -8.218 26.827 1.00 77.88 224 GLU A N 1
ATOM 1823 C CA . GLU A 1 224 ? 11.123 -6.846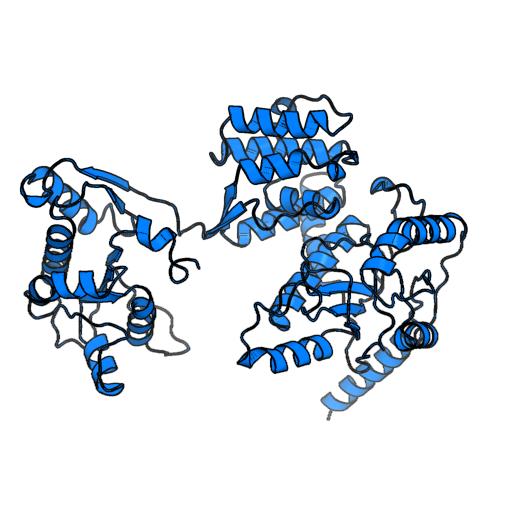 27.013 1.00 77.88 224 GLU A CA 1
ATOM 1824 C C . GLU A 1 224 ? 10.304 -6.104 28.081 1.00 77.88 224 GLU A C 1
ATOM 1826 O O . GLU A 1 224 ? 10.858 -5.300 28.835 1.00 77.88 224 GLU A O 1
ATOM 1831 N N . ARG A 1 225 ? 8.988 -6.365 28.181 1.00 74.56 225 ARG A N 1
ATOM 1832 C CA . ARG A 1 225 ? 8.072 -5.710 29.137 1.00 74.56 225 ARG A CA 1
ATOM 1833 C C . ARG A 1 225 ? 6.957 -6.645 29.622 1.00 74.56 225 ARG A C 1
ATOM 1835 O O . ARG A 1 225 ? 6.363 -7.375 28.850 1.00 74.56 225 ARG A O 1
ATOM 1842 N N . LYS A 1 226 ? 6.585 -6.541 30.907 1.00 65.19 226 LYS A N 1
ATOM 1843 C CA . LYS A 1 226 ? 5.576 -7.412 31.562 1.00 65.19 226 LYS A CA 1
ATOM 1844 C C . LYS A 1 226 ? 4.118 -7.217 31.117 1.00 65.19 226 LYS A C 1
ATOM 1846 O O . LYS A 1 226 ? 3.286 -8.056 31.443 1.00 65.19 226 LYS A O 1
ATOM 1851 N N . LYS A 1 227 ? 3.770 -6.091 30.493 1.00 74.94 227 LYS A N 1
ATOM 1852 C CA . LYS A 1 227 ? 2.409 -5.800 30.015 1.00 74.94 227 LYS A CA 1
ATOM 1853 C C . LYS A 1 227 ? 2.510 -5.074 28.686 1.00 74.94 227 LYS A C 1
ATOM 1855 O O . LYS A 1 227 ? 3.109 -4.002 28.646 1.00 74.94 227 LYS A O 1
ATOM 1860 N N . ILE A 1 228 ? 1.916 -5.656 27.653 1.00 78.62 228 ILE A N 1
ATOM 1861 C CA . ILE A 1 228 ? 1.826 -5.098 26.305 1.00 78.62 228 ILE A CA 1
ATOM 1862 C C . ILE A 1 228 ? 0.366 -5.154 25.883 1.00 78.62 228 ILE A C 1
ATOM 1864 O O . ILE A 1 228 ? -0.364 -6.068 26.259 1.00 78.62 228 ILE A O 1
ATOM 1868 N N . SER A 1 229 ? -0.073 -4.132 25.165 1.00 81.19 229 SER A N 1
ATOM 1869 C CA . SER A 1 229 ? -1.416 -4.071 24.598 1.00 81.19 229 SER A CA 1
ATOM 1870 C C . SER A 1 229 ? -1.463 -4.649 23.183 1.00 81.19 229 SER A C 1
ATOM 1872 O O . SER A 1 229 ? -0.494 -4.531 22.437 1.00 81.19 229 SER A O 1
ATOM 1874 N N . ASP A 1 230 ? -2.614 -5.185 22.770 1.00 81.06 230 ASP A N 1
ATOM 1875 C CA . ASP A 1 230 ? -2.833 -5.689 21.404 1.00 81.06 230 ASP A CA 1
ATOM 1876 C C . ASP A 1 230 ? -2.443 -4.652 20.330 1.00 81.06 230 ASP A C 1
ATOM 1878 O O . ASP A 1 230 ? -1.847 -4.998 19.311 1.00 81.06 230 ASP A O 1
ATOM 1882 N N . GLN A 1 231 ? -2.706 -3.363 20.593 1.00 82.06 231 GLN A N 1
ATOM 1883 C CA . GLN A 1 231 ? -2.319 -2.239 19.728 1.00 82.06 231 GLN A CA 1
ATOM 1884 C C . GLN A 1 231 ? -0.809 -2.178 19.497 1.00 82.06 231 GLN A C 1
ATOM 1886 O O . GLN A 1 231 ? -0.360 -2.037 18.363 1.00 82.06 231 GLN A O 1
ATOM 1891 N N . GLU A 1 232 ? -0.020 -2.308 20.564 1.00 83.44 232 GLU A N 1
ATOM 1892 C CA . GLU A 1 232 ? 1.442 -2.296 20.481 1.00 83.44 232 GLU A CA 1
ATOM 1893 C C . GLU A 1 232 ? 1.963 -3.482 19.671 1.00 83.44 232 GLU A C 1
ATOM 1895 O O . GLU A 1 232 ? 2.864 -3.310 18.851 1.00 83.44 232 GLU A O 1
ATOM 1900 N N . VAL A 1 233 ? 1.382 -4.672 19.857 1.00 87.06 233 VAL A N 1
ATOM 1901 C CA . VAL A 1 233 ? 1.754 -5.865 19.080 1.00 87.06 233 VAL A CA 1
ATOM 1902 C C . VAL A 1 233 ? 1.484 -5.641 17.589 1.00 87.06 233 VAL A C 1
ATOM 1904 O O . VAL A 1 233 ? 2.358 -5.904 16.761 1.00 87.06 233 VAL A O 1
ATOM 1907 N N . VAL A 1 234 ? 0.307 -5.109 17.243 1.00 87.00 234 VAL A N 1
ATOM 1908 C CA . VAL A 1 234 ? -0.086 -4.828 15.852 1.00 87.00 234 VAL A CA 1
ATOM 1909 C C . VAL A 1 234 ? 0.811 -3.770 15.213 1.00 87.00 234 VAL A C 1
ATOM 1911 O O . VAL A 1 234 ? 1.308 -3.982 14.110 1.00 87.00 234 VAL A O 1
ATOM 1914 N N . TYR A 1 235 ? 1.092 -2.666 15.903 1.00 87.94 235 TYR A N 1
ATOM 1915 C CA . TYR A 1 235 ? 1.980 -1.612 15.397 1.00 87.94 235 TYR A CA 1
ATOM 1916 C C . TYR A 1 235 ? 3.394 -2.129 15.129 1.00 87.94 235 TYR A C 1
ATOM 1918 O O . TYR A 1 235 ? 3.969 -1.874 14.069 1.00 87.94 235 TYR A O 1
ATOM 1926 N N . ARG A 1 236 ? 3.927 -2.969 16.024 1.00 86.25 236 ARG A N 1
ATOM 1927 C CA . ARG A 1 236 ? 5.222 -3.629 15.816 1.00 86.25 236 ARG A CA 1
ATOM 1928 C C . ARG A 1 236 ? 5.225 -4.549 14.598 1.00 86.25 236 ARG A C 1
ATOM 1930 O O . ARG A 1 236 ? 6.209 -4.554 13.861 1.00 86.25 236 ARG A O 1
ATOM 1937 N N . LEU A 1 237 ? 4.155 -5.316 14.381 1.00 86.88 237 LEU A N 1
ATOM 1938 C CA . LEU A 1 237 ? 4.001 -6.156 13.189 1.00 86.88 237 LEU A CA 1
ATOM 1939 C C . LEU A 1 237 ? 3.983 -5.312 11.914 1.00 86.88 237 LEU A C 1
ATOM 1941 O O . LEU A 1 237 ? 4.782 -5.557 11.014 1.00 86.88 237 LEU A O 1
ATOM 1945 N N . LEU A 1 238 ? 3.133 -4.287 11.868 1.00 85.88 238 LEU A N 1
ATOM 1946 C CA . LEU A 1 238 ? 2.967 -3.415 10.706 1.00 85.88 238 LEU A CA 1
ATOM 1947 C C . LEU A 1 238 ? 4.256 -2.685 10.337 1.00 85.88 238 LEU A C 1
ATOM 1949 O O . LEU A 1 238 ? 4.626 -2.642 9.166 1.00 85.88 238 LEU A O 1
ATOM 1953 N N . ASP A 1 239 ? 4.971 -2.144 11.321 1.00 83.00 239 ASP A N 1
ATOM 1954 C CA . ASP A 1 239 ? 6.228 -1.443 11.065 1.00 83.00 239 ASP A CA 1
ATOM 1955 C C . ASP A 1 239 ? 7.352 -2.389 10.652 1.00 83.00 239 ASP A C 1
ATOM 1957 O O . ASP A 1 239 ? 8.179 -2.033 9.810 1.00 83.00 239 ASP A O 1
ATOM 1961 N N . ARG A 1 240 ? 7.386 -3.606 11.207 1.00 81.62 240 ARG A N 1
ATOM 1962 C CA . ARG A 1 240 ? 8.318 -4.645 10.763 1.00 81.62 240 ARG A CA 1
ATOM 1963 C C . ARG A 1 240 ? 8.019 -5.049 9.322 1.00 81.62 240 ARG A C 1
ATOM 1965 O O . ARG A 1 240 ? 8.942 -5.122 8.518 1.00 81.62 240 ARG A O 1
ATOM 1972 N N . ASP A 1 241 ? 6.754 -5.277 8.984 1.00 74.69 241 ASP A N 1
ATOM 1973 C CA . ASP A 1 241 ? 6.333 -5.657 7.636 1.00 74.69 241 ASP A CA 1
ATOM 1974 C C . ASP A 1 241 ? 6.614 -4.524 6.635 1.00 74.69 241 ASP A C 1
ATOM 1976 O O . ASP A 1 241 ? 7.125 -4.781 5.547 1.00 74.69 241 ASP A O 1
ATOM 1980 N N . PHE A 1 242 ? 6.381 -3.265 7.021 1.00 73.19 242 PHE A N 1
ATOM 1981 C CA . PHE A 1 242 ? 6.726 -2.092 6.215 1.00 73.19 242 PHE A CA 1
ATOM 1982 C C . PHE A 1 242 ? 8.239 -1.986 5.971 1.00 73.19 242 PHE A C 1
ATOM 1984 O O . PHE A 1 242 ? 8.672 -1.851 4.829 1.00 73.19 242 PHE A O 1
ATOM 1991 N N . LYS A 1 243 ? 9.063 -2.129 7.018 1.00 70.44 243 LYS A N 1
ATOM 1992 C CA . LYS A 1 243 ? 10.533 -2.124 6.895 1.00 70.44 243 LYS A CA 1
ATOM 1993 C C . LYS A 1 243 ? 11.051 -3.291 6.051 1.00 70.44 243 LYS A C 1
ATOM 1995 O O . LYS A 1 243 ? 11.966 -3.106 5.251 1.00 70.44 243 LYS A O 1
ATOM 2000 N N . ASN A 1 244 ? 10.453 -4.475 6.190 1.00 64.69 244 ASN A N 1
ATOM 2001 C CA . ASN A 1 244 ? 10.818 -5.671 5.427 1.00 64.69 244 ASN A CA 1
ATOM 2002 C C . ASN A 1 244 ? 10.536 -5.531 3.931 1.00 64.69 244 ASN A C 1
ATOM 2004 O O . ASN A 1 244 ? 11.252 -6.134 3.135 1.00 64.69 244 ASN A O 1
ATOM 2008 N N . LYS A 1 245 ? 9.543 -4.723 3.536 1.00 58.88 245 LYS A N 1
ATOM 2009 C CA . LYS A 1 245 ? 9.305 -4.407 2.120 1.00 58.88 245 LYS A CA 1
ATOM 2010 C C . LYS A 1 245 ? 10.467 -3.626 1.486 1.00 58.88 245 LYS A C 1
ATOM 2012 O O . LYS A 1 245 ? 10.478 -3.474 0.276 1.00 58.88 245 LYS A O 1
ATOM 2017 N N . MET A 1 246 ? 11.456 -3.175 2.272 1.00 48.72 246 MET A N 1
ATOM 2018 C CA . MET A 1 246 ? 12.607 -2.386 1.820 1.00 48.72 246 MET A CA 1
ATOM 2019 C C . MET A 1 246 ? 12.200 -1.169 0.980 1.00 48.72 246 MET A C 1
ATOM 2021 O O . MET A 1 246 ? 12.878 -0.824 0.019 1.00 48.72 246 MET A O 1
ATOM 2025 N N . ILE A 1 247 ? 11.099 -0.516 1.345 1.00 50.09 247 ILE A N 1
ATOM 2026 C CA . ILE A 1 247 ? 10.608 0.691 0.683 1.00 50.09 247 ILE A CA 1
ATOM 2027 C C . ILE A 1 247 ? 11.027 1.898 1.532 1.00 50.09 247 ILE A C 1
ATOM 2029 O O . ILE A 1 247 ? 10.655 1.978 2.704 1.00 50.09 247 ILE A O 1
ATOM 2033 N N . THR A 1 248 ? 11.768 2.850 0.960 1.00 51.91 248 THR A N 1
ATOM 2034 C CA . THR A 1 248 ? 11.857 4.200 1.516 1.00 51.91 248 THR A CA 1
ATOM 2035 C C . THR A 1 248 ? 10.575 4.926 1.145 1.00 51.91 248 THR A C 1
ATOM 2037 O O . THR A 1 248 ? 10.261 5.127 -0.026 1.00 51.91 248 THR A O 1
ATOM 2040 N N . SER A 1 249 ? 9.813 5.357 2.141 1.00 57.47 249 SER A N 1
ATOM 2041 C CA . SER A 1 249 ? 8.765 6.339 1.907 1.00 57.47 249 SER A CA 1
ATOM 2042 C C . SER A 1 249 ? 9.390 7.725 1.820 1.00 57.47 249 SER A C 1
ATOM 2044 O O . SER A 1 249 ? 10.154 8.107 2.703 1.00 57.47 249 SER A O 1
ATOM 2046 N N . LYS A 1 250 ? 9.037 8.516 0.809 1.00 67.50 250 LYS A N 1
ATOM 2047 C CA . LYS A 1 250 ? 9.112 9.975 0.936 1.00 67.50 250 LYS A CA 1
ATOM 2048 C C . LYS A 1 250 ? 7.723 10.498 1.261 1.00 67.50 250 LYS A C 1
ATOM 2050 O O . LYS A 1 250 ? 6.773 10.219 0.533 1.00 67.50 250 LYS A O 1
ATOM 2055 N N . VAL A 1 251 ? 7.605 11.254 2.347 1.00 73.31 251 VAL A N 1
ATOM 2056 C CA . VAL A 1 251 ? 6.332 11.854 2.756 1.00 73.31 251 VAL A CA 1
ATOM 2057 C C . VAL A 1 251 ? 5.900 12.898 1.729 1.00 73.31 251 VAL A C 1
ATOM 2059 O O . VAL A 1 251 ? 6.635 13.845 1.438 1.00 73.31 251 VAL A O 1
ATOM 2062 N N . HIS A 1 252 ? 4.680 12.768 1.211 1.00 80.81 252 HIS A N 1
ATOM 2063 C CA . HIS A 1 252 ? 4.034 13.839 0.465 1.00 80.81 252 HIS A CA 1
ATOM 2064 C C . HIS A 1 252 ? 3.394 14.814 1.458 1.00 80.81 252 HIS A C 1
ATOM 2066 O O . HIS A 1 252 ? 2.226 14.677 1.825 1.00 80.81 252 HIS A O 1
ATOM 2072 N N . PHE A 1 253 ? 4.176 15.798 1.914 1.00 84.50 253 PHE A N 1
ATOM 2073 C CA . PHE A 1 253 ? 3.807 16.692 3.020 1.00 84.50 253 PHE A CA 1
ATOM 2074 C C . PHE A 1 253 ? 2.387 17.264 2.908 1.00 84.50 253 PHE A C 1
ATOM 2076 O O . PHE A 1 253 ? 1.613 17.153 3.850 1.00 84.50 253 PHE A O 1
ATOM 2083 N N . THR A 1 254 ? 2.015 17.813 1.748 1.00 83.62 254 THR A N 1
ATOM 2084 C CA . THR A 1 254 ? 0.681 18.398 1.535 1.00 83.62 254 THR A CA 1
ATOM 2085 C C . THR A 1 254 ? -0.441 17.376 1.704 1.00 83.62 254 THR A C 1
ATOM 2087 O O . THR A 1 254 ? -1.484 17.702 2.261 1.00 83.62 254 THR A O 1
ATOM 2090 N N . ASN A 1 255 ? -0.225 16.130 1.277 1.00 85.12 255 ASN A N 1
ATOM 2091 C CA . ASN A 1 255 ? -1.252 15.092 1.372 1.00 85.12 255 ASN A CA 1
ATOM 2092 C C . ASN A 1 255 ? -1.363 14.602 2.815 1.00 85.12 255 ASN A C 1
ATOM 2094 O O . ASN A 1 255 ? -2.470 14.428 3.312 1.00 85.12 255 ASN A O 1
ATOM 2098 N N . LEU A 1 256 ? -0.228 14.459 3.509 1.00 88.00 2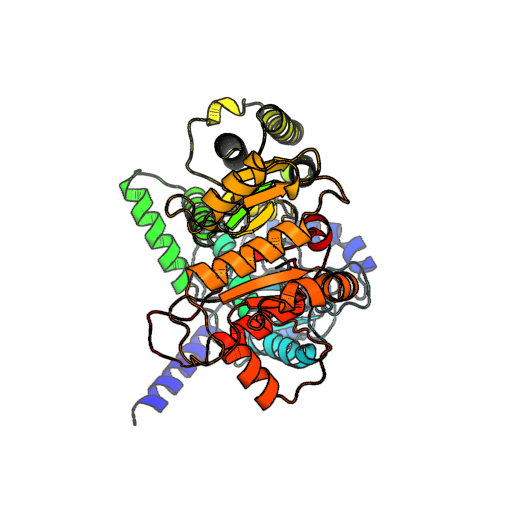56 LEU A N 1
ATOM 2099 C CA . LEU A 1 256 ? -0.214 14.120 4.930 1.00 88.00 256 LEU A CA 1
ATOM 2100 C C . LEU A 1 256 ? -0.846 15.221 5.790 1.00 88.00 256 LEU A C 1
ATOM 2102 O O . LEU A 1 256 ? -1.598 14.912 6.707 1.00 88.00 256 LEU A O 1
ATOM 2106 N N . LEU A 1 257 ? -0.605 16.492 5.466 1.00 90.62 257 LEU A N 1
ATOM 2107 C CA . LEU A 1 257 ? -1.245 17.617 6.142 1.00 90.62 257 LEU A CA 1
ATOM 2108 C C . LEU A 1 257 ? -2.761 17.602 5.930 1.00 90.62 257 LEU A C 1
ATOM 2110 O O . LEU A 1 257 ? -3.503 17.669 6.903 1.00 90.62 257 LEU A O 1
ATOM 2114 N N . ASN A 1 258 ? -3.220 17.419 4.688 1.00 88.50 258 ASN A N 1
ATOM 2115 C CA . ASN A 1 258 ? -4.647 17.290 4.383 1.00 88.50 258 ASN A CA 1
ATOM 2116 C C . ASN A 1 258 ? -5.285 16.098 5.112 1.00 88.50 258 ASN A C 1
ATOM 2118 O O . ASN A 1 258 ? -6.393 16.213 5.632 1.00 88.50 258 ASN A O 1
ATOM 2122 N N . ALA A 1 259 ? -4.573 14.971 5.190 1.00 88.75 259 ALA A N 1
ATOM 2123 C CA . ALA A 1 259 ? -5.000 13.803 5.949 1.00 88.75 259 ALA A CA 1
ATOM 2124 C C . ALA A 1 259 ? -5.078 14.091 7.454 1.00 88.75 259 ALA A C 1
ATOM 2126 O O . ALA A 1 259 ? -5.993 13.614 8.109 1.00 88.75 259 ALA A O 1
ATOM 2127 N N . PHE A 1 260 ? -4.167 14.888 8.017 1.00 91.38 260 PHE A N 1
ATOM 2128 C CA . PHE A 1 260 ? -4.186 15.253 9.440 1.00 91.38 260 PHE A CA 1
ATOM 2129 C C . PHE A 1 260 ? -5.230 16.328 9.765 1.00 91.38 260 PHE A C 1
ATOM 2131 O O . PHE A 1 260 ? -5.737 16.380 10.884 1.00 91.38 260 PHE A O 1
ATOM 2138 N N . ASP A 1 261 ? -5.603 17.141 8.777 1.00 87.69 261 ASP A N 1
ATOM 2139 C CA . ASP A 1 261 ? -6.694 18.111 8.857 1.00 87.69 261 ASP A CA 1
ATOM 2140 C C . ASP A 1 261 ? -8.084 17.498 8.597 1.00 87.69 261 ASP A C 1
ATOM 2142 O O . ASP A 1 261 ? -9.086 18.219 8.654 1.00 87.69 261 ASP A O 1
ATOM 2146 N N . SER A 1 262 ? -8.177 16.190 8.361 1.00 84.44 262 SER A N 1
ATOM 2147 C CA . SER A 1 262 ? -9.427 15.432 8.231 1.00 84.44 262 SER A CA 1
ATOM 2148 C C . SER A 1 262 ? -10.319 15.563 9.478 1.00 84.44 262 SER A C 1
ATOM 2150 O O . SER A 1 262 ? -9.845 15.595 10.617 1.00 84.44 262 SER A O 1
ATOM 2152 N N . LYS A 1 263 ? -11.644 15.648 9.282 1.00 77.88 263 LYS A N 1
ATOM 2153 C CA . LYS A 1 263 ? -12.616 15.699 10.396 1.00 77.88 263 LYS A CA 1
ATOM 2154 C C . LYS A 1 263 ? -12.781 14.333 11.062 1.00 77.88 263 LYS A C 1
ATOM 2156 O O . LYS A 1 263 ? -13.170 14.258 12.225 1.00 77.88 263 LYS A O 1
ATOM 2161 N N . GLU A 1 264 ? -12.482 13.276 10.324 1.00 76.69 264 GLU A N 1
ATOM 2162 C CA . GLU A 1 264 ? -12.588 11.882 10.722 1.00 76.69 264 GLU A CA 1
ATOM 2163 C C . GLU A 1 264 ? -11.617 11.549 11.871 1.00 76.69 264 GLU A C 1
ATOM 2165 O O . GLU A 1 264 ? -11.938 10.743 12.740 1.00 76.69 264 GLU A O 1
ATOM 2170 N N . LEU A 1 265 ? -10.491 12.267 11.977 1.00 83.06 265 LEU A N 1
ATOM 2171 C CA . LEU A 1 265 ? -9.516 12.117 13.065 1.00 83.06 265 LEU A CA 1
ATOM 2172 C C . LEU A 1 265 ? -9.936 12.747 14.405 1.00 83.06 265 LEU A C 1
ATOM 2174 O O . LEU A 1 265 ? -9.212 12.630 15.396 1.00 83.06 265 LEU A O 1
ATOM 2178 N N . ALA A 1 266 ? -11.105 13.389 14.492 1.00 77.19 266 ALA A N 1
ATOM 2179 C CA . ALA A 1 266 ? -11.576 13.984 15.746 1.00 77.19 266 ALA A CA 1
ATOM 2180 C C . ALA A 1 266 ? -11.806 12.953 16.870 1.00 77.19 266 ALA A C 1
ATOM 2182 O O . ALA A 1 266 ? -11.796 13.307 18.050 1.00 77.19 266 ALA A O 1
ATOM 2183 N N . SER A 1 267 ? -12.000 11.678 16.514 1.00 74.12 267 SER A N 1
ATOM 2184 C CA . SER A 1 267 ? -12.209 10.563 17.445 1.00 74.12 267 SER A CA 1
ATOM 2185 C C . SER A 1 267 ? -10.936 9.837 17.884 1.00 74.12 267 SER A C 1
ATOM 2187 O O . SER A 1 267 ? -11.046 8.837 18.599 1.00 74.12 267 SER A O 1
ATOM 2189 N N . LEU A 1 268 ? -9.745 10.302 17.486 1.00 79.56 268 LEU A N 1
ATOM 2190 C CA . LEU A 1 268 ? -8.487 9.714 17.950 1.00 79.56 268 LEU A CA 1
ATOM 2191 C C . LEU A 1 268 ? -8.440 9.683 19.481 1.00 79.56 268 LEU A C 1
ATOM 2193 O O . LEU A 1 268 ? -8.810 10.643 20.155 1.00 79.56 268 LEU A O 1
ATOM 2197 N N . ASN A 1 269 ? -7.964 8.576 20.040 1.00 80.88 269 ASN A N 1
ATOM 2198 C CA . ASN A 1 269 ? -7.717 8.438 21.466 1.00 80.88 269 ASN A CA 1
ATOM 2199 C C . ASN A 1 269 ? -6.287 8.872 21.832 1.00 80.88 269 ASN A C 1
ATOM 2201 O O . ASN A 1 269 ? -5.430 9.078 20.973 1.00 80.88 269 ASN A O 1
ATOM 2205 N N . TYR A 1 270 ? -6.020 8.970 23.139 1.00 81.44 270 TYR A N 1
ATOM 2206 C CA . TYR A 1 270 ? -4.729 9.440 23.642 1.00 81.44 270 TYR A CA 1
ATOM 2207 C C . TYR A 1 270 ? -3.543 8.600 23.147 1.00 81.44 270 TYR A C 1
ATOM 2209 O O . TYR A 1 270 ? -2.504 9.142 22.795 1.00 81.44 270 TYR A O 1
ATOM 2217 N N . ARG A 1 271 ? -3.688 7.272 23.084 1.00 81.75 271 ARG A N 1
ATOM 2218 C CA . ARG A 1 271 ? -2.601 6.409 22.614 1.00 81.75 271 ARG A CA 1
ATOM 2219 C C . ARG A 1 271 ? -2.332 6.637 21.136 1.00 81.75 271 ARG A C 1
ATOM 2221 O O . ARG A 1 271 ? -1.181 6.800 20.761 1.00 81.75 271 ARG A O 1
ATOM 2228 N N . GLU A 1 272 ? -3.376 6.676 20.311 1.00 86.00 272 GLU A N 1
ATOM 2229 C CA . GLU A 1 272 ? -3.236 6.908 18.869 1.00 86.00 272 GLU A CA 1
ATOM 2230 C C . GLU A 1 272 ? -2.537 8.233 18.580 1.00 86.00 272 GLU A C 1
ATOM 2232 O O . GLU A 1 272 ? -1.573 8.242 17.821 1.00 86.00 272 GLU A O 1
ATOM 2237 N N . ILE A 1 273 ? -2.951 9.331 19.224 1.00 88.31 273 ILE A N 1
ATOM 2238 C CA . ILE A 1 273 ? -2.292 10.622 19.004 1.00 88.31 273 ILE A CA 1
ATOM 2239 C C . ILE A 1 273 ? -0.837 10.610 19.488 1.00 88.31 273 ILE A C 1
ATOM 2241 O O . ILE A 1 273 ? 0.033 11.122 18.786 1.00 88.31 273 ILE A O 1
ATOM 2245 N N . SER A 1 274 ? -0.541 9.961 20.621 1.00 87.75 274 SER A N 1
ATOM 2246 C CA . SER A 1 274 ? 0.839 9.768 21.075 1.00 87.75 274 SER A CA 1
ATOM 2247 C C . SER A 1 274 ? 1.669 9.019 20.033 1.00 87.75 274 SER A C 1
ATOM 2249 O O . SER A 1 274 ? 2.776 9.448 19.721 1.00 87.75 274 SER A O 1
ATOM 2251 N N . TYR A 1 275 ? 1.135 7.951 19.433 1.00 88.50 275 TYR A N 1
ATOM 2252 C CA . TYR A 1 275 ? 1.830 7.228 18.367 1.00 88.50 275 TYR A CA 1
ATOM 2253 C C . TYR A 1 275 ? 2.026 8.075 17.114 1.00 88.50 275 TYR A C 1
ATOM 2255 O O . TYR A 1 275 ? 3.110 8.044 16.539 1.00 88.50 275 TYR A O 1
ATOM 2263 N N . LEU A 1 276 ? 1.031 8.865 16.705 1.00 90.88 276 LEU A N 1
ATOM 2264 C CA . LEU A 1 276 ? 1.183 9.776 15.570 1.00 90.88 276 LEU A CA 1
ATOM 2265 C C . LEU A 1 276 ? 2.289 10.810 15.833 1.00 90.88 276 LEU A C 1
ATOM 2267 O O . LEU A 1 276 ? 3.119 11.044 14.958 1.00 90.88 276 LEU A O 1
ATOM 2271 N N . PHE A 1 277 ? 2.377 11.362 17.047 1.00 92.06 277 PHE A N 1
ATOM 2272 C CA . PHE A 1 277 ? 3.472 12.255 17.442 1.00 92.06 277 PHE A CA 1
ATOM 2273 C C . PHE A 1 277 ? 4.836 11.557 17.473 1.00 92.06 277 PHE A C 1
ATOM 2275 O O . PHE A 1 277 ? 5.826 12.131 17.020 1.00 92.06 277 PHE A O 1
ATOM 2282 N N . MET A 1 278 ? 4.906 10.307 17.935 1.00 90.75 278 MET A N 1
ATOM 2283 C CA . MET A 1 278 ? 6.127 9.495 17.852 1.00 90.75 278 MET A CA 1
ATOM 2284 C C . MET A 1 278 ? 6.564 9.293 16.395 1.00 90.75 278 MET A C 1
ATOM 2286 O O . MET A 1 278 ? 7.734 9.493 16.077 1.00 90.75 278 MET A O 1
ATOM 2290 N N . VAL A 1 279 ? 5.629 8.973 15.491 1.00 89.94 279 VAL A N 1
ATOM 2291 C CA . VAL A 1 279 ? 5.929 8.832 14.059 1.00 89.94 279 VAL A CA 1
ATOM 2292 C C . VAL A 1 279 ? 6.421 10.151 13.465 1.00 89.94 279 VAL A C 1
ATOM 2294 O O . VAL A 1 279 ? 7.394 10.137 12.722 1.00 89.94 279 VAL A O 1
ATOM 2297 N N . LEU A 1 280 ? 5.812 11.289 13.809 1.00 90.75 280 LEU A N 1
ATOM 2298 C CA . LEU A 1 280 ? 6.264 12.602 13.339 1.00 90.75 280 LEU A CA 1
ATOM 2299 C C . LEU A 1 280 ? 7.713 12.913 13.743 1.00 90.75 280 LEU A C 1
ATOM 2301 O O . LEU A 1 280 ? 8.463 13.447 12.930 1.00 90.75 280 LEU A O 1
ATOM 2305 N N . ASN A 1 281 ? 8.122 12.552 14.963 1.00 89.56 281 ASN A N 1
ATOM 2306 C CA . ASN A 1 281 ? 9.520 12.683 15.380 1.00 89.56 281 ASN A CA 1
ATOM 2307 C C . ASN A 1 281 ? 10.443 11.743 14.591 1.00 89.56 281 ASN A C 1
ATOM 2309 O O . ASN A 1 281 ? 11.517 12.162 14.177 1.00 89.56 281 ASN A O 1
ATOM 2313 N N . ASN A 1 282 ? 10.019 10.506 14.316 1.00 86.00 282 ASN A N 1
ATOM 2314 C CA . ASN A 1 282 ? 10.825 9.573 13.521 1.00 86.00 282 ASN A CA 1
ATOM 2315 C C . ASN A 1 282 ? 10.952 10.019 12.055 1.00 86.00 282 ASN A C 1
ATOM 2317 O O . ASN A 1 282 ? 12.018 9.886 11.469 1.00 86.00 282 ASN A O 1
ATOM 2321 N N . LEU A 1 283 ? 9.905 10.610 11.472 1.00 84.12 283 LEU A N 1
ATOM 2322 C CA . LEU A 1 283 ? 9.958 11.181 10.123 1.00 84.12 283 LEU A CA 1
ATOM 2323 C C . LEU A 1 283 ? 10.916 12.379 10.027 1.00 84.12 283 LEU A C 1
ATOM 2325 O O . LEU A 1 283 ? 11.517 12.582 8.974 1.00 84.12 283 LEU A O 1
ATOM 2329 N N . GLU A 1 284 ? 11.046 13.175 11.092 1.00 86.12 284 GLU A N 1
ATOM 2330 C CA . GLU A 1 284 ? 12.060 14.232 11.173 1.00 86.12 284 GLU A CA 1
ATOM 2331 C C . GLU A 1 284 ? 13.469 13.643 11.321 1.00 86.12 284 GLU A C 1
ATOM 2333 O O . GLU A 1 284 ? 14.357 14.024 10.566 1.00 86.12 284 GLU A O 1
ATOM 2338 N N . ASP A 1 285 ? 13.668 12.701 12.251 1.00 82.69 285 ASP A N 1
ATOM 2339 C CA . ASP A 1 285 ? 14.959 12.026 12.465 1.00 82.69 285 ASP A CA 1
ATOM 2340 C C . ASP A 1 285 ? 15.466 11.321 11.188 1.00 82.69 285 ASP A C 1
ATOM 2342 O O . ASP A 1 285 ? 16.674 11.224 10.971 1.00 82.69 285 ASP A O 1
ATOM 2346 N N . ASP A 1 286 ? 14.545 10.844 10.345 1.00 77.31 286 ASP A N 1
ATOM 2347 C CA . ASP A 1 286 ? 14.820 10.200 9.056 1.00 77.31 286 ASP A CA 1
ATOM 2348 C C . ASP A 1 286 ? 14.962 11.200 7.882 1.00 77.31 286 ASP A C 1
ATOM 2350 O O . ASP A 1 286 ? 14.997 10.782 6.720 1.00 77.31 286 ASP A O 1
ATOM 2354 N N . ASP A 1 287 ? 15.009 12.512 8.148 1.00 76.88 287 ASP A N 1
ATOM 2355 C CA . ASP A 1 287 ? 15.077 13.597 7.154 1.00 76.88 287 ASP A CA 1
ATOM 2356 C C . ASP A 1 287 ? 13.933 13.570 6.106 1.00 76.88 287 ASP A C 1
ATOM 2358 O O . ASP A 1 287 ? 14.059 14.107 4.998 1.00 76.88 287 ASP A O 1
ATOM 2362 N N . GLN A 1 288 ? 12.788 12.948 6.420 1.00 78.62 288 GLN A N 1
ATOM 2363 C CA . GLN A 1 288 ? 11.632 12.883 5.511 1.00 78.62 288 GLN A CA 1
ATOM 2364 C C . GLN A 1 288 ? 10.781 14.156 5.558 1.00 78.62 288 GLN A C 1
ATOM 2366 O O . GLN A 1 288 ? 10.140 14.508 4.563 1.00 78.62 288 GLN A O 1
ATOM 2371 N N . ILE A 1 289 ? 10.776 14.841 6.703 1.00 80.88 289 ILE A N 1
ATOM 2372 C CA . ILE A 1 289 ? 10.131 16.139 6.919 1.00 80.88 289 ILE A CA 1
ATOM 2373 C C . ILE A 1 289 ? 11.068 17.058 7.704 1.00 80.88 289 ILE A C 1
ATOM 2375 O O . ILE A 1 289 ? 11.898 16.602 8.483 1.00 80.88 289 ILE A O 1
ATOM 2379 N N . THR A 1 290 ? 10.928 18.369 7.532 1.00 84.44 290 THR A N 1
ATOM 2380 C CA . THR A 1 290 ? 11.661 19.346 8.349 1.00 84.44 290 THR A CA 1
ATOM 2381 C C . THR A 1 290 ? 11.013 19.526 9.721 1.00 84.44 290 THR A C 1
ATOM 2383 O O . THR A 1 290 ? 9.822 19.266 9.899 1.00 84.44 290 THR A O 1
ATOM 2386 N N . PHE A 1 291 ? 11.754 20.097 10.673 1.00 86.62 291 PHE A N 1
ATOM 2387 C CA . PHE A 1 291 ? 11.201 20.526 11.962 1.00 86.62 291 PHE A CA 1
ATOM 2388 C C . PHE A 1 291 ? 9.944 21.403 11.801 1.00 86.62 291 PHE A C 1
ATOM 2390 O O . PHE A 1 291 ? 8.934 21.179 12.459 1.00 86.62 291 PHE A O 1
ATOM 2397 N N . GLN A 1 292 ? 9.954 22.372 10.875 1.00 90.88 292 GLN A N 1
ATOM 2398 C CA . GLN A 1 292 ? 8.789 23.234 10.632 1.00 90.88 292 GLN A CA 1
ATOM 2399 C C . GLN A 1 292 ? 7.577 22.441 10.128 1.00 90.88 292 GLN A C 1
ATOM 2401 O O . GLN A 1 292 ? 6.456 22.674 10.575 1.00 90.88 292 GLN A O 1
ATOM 2406 N N . GLN A 1 293 ? 7.801 21.487 9.223 1.00 90.19 293 GLN A N 1
ATOM 2407 C CA . GLN A 1 293 ? 6.753 20.598 8.724 1.00 90.19 293 GLN A CA 1
ATOM 2408 C C . GLN A 1 293 ? 6.204 19.698 9.835 1.00 90.19 293 GLN A C 1
ATOM 2410 O O . GLN A 1 293 ? 4.991 19.522 9.932 1.00 90.19 293 GLN A O 1
ATOM 2415 N N . LYS A 1 294 ? 7.069 19.189 10.719 1.00 93.56 294 LYS A N 1
ATOM 2416 C CA . LYS A 1 294 ? 6.667 18.423 11.902 1.00 93.56 294 LYS A CA 1
ATOM 2417 C C . LYS A 1 294 ? 5.708 19.215 12.790 1.00 93.56 294 LYS A C 1
ATOM 2419 O O . LYS A 1 294 ? 4.654 18.698 13.155 1.00 93.56 294 LYS A O 1
ATOM 2424 N N . ILE A 1 295 ? 6.041 20.470 13.097 1.00 92.81 295 ILE A N 1
ATOM 2425 C CA . ILE A 1 295 ? 5.188 21.345 13.914 1.00 92.81 295 ILE A CA 1
ATOM 2426 C C . ILE A 1 295 ? 3.843 21.604 13.224 1.00 92.81 295 ILE A C 1
ATOM 2428 O O . ILE A 1 295 ? 2.805 21.482 13.865 1.00 92.81 295 ILE A O 1
ATOM 2432 N N . GLN A 1 296 ? 3.831 21.863 11.912 1.00 93.38 296 GLN A N 1
ATOM 2433 C CA . GLN A 1 296 ? 2.585 22.065 11.157 1.00 93.38 296 GLN A CA 1
ATOM 2434 C C . GLN A 1 296 ? 1.666 20.833 11.192 1.00 93.38 296 GLN A C 1
ATOM 2436 O O . GLN A 1 296 ? 0.462 20.969 11.404 1.00 93.38 296 GLN A O 1
ATOM 2441 N N . LEU A 1 297 ? 2.231 19.633 11.031 1.00 93.75 297 LEU A N 1
ATOM 2442 C CA . LEU A 1 297 ? 1.485 18.375 11.127 1.00 93.75 297 LEU A CA 1
ATOM 2443 C C . LEU A 1 297 ? 0.968 18.132 12.549 1.00 93.75 297 LEU A C 1
ATOM 2445 O O . LEU A 1 297 ? -0.184 17.737 12.732 1.00 93.75 297 LEU A O 1
ATOM 2449 N N . ALA A 1 298 ? 1.792 18.400 13.563 1.00 91.94 298 ALA A N 1
ATOM 2450 C CA . ALA A 1 298 ? 1.378 18.284 14.954 1.00 91.94 298 ALA A CA 1
ATOM 2451 C C . ALA A 1 298 ? 0.229 19.251 15.280 1.00 91.94 298 ALA A C 1
ATOM 2453 O O . ALA A 1 298 ? -0.742 18.855 15.923 1.00 91.94 298 ALA A O 1
ATOM 2454 N N . ASP A 1 299 ? 0.291 20.493 14.799 1.00 90.75 299 ASP A N 1
ATOM 2455 C CA . ASP A 1 299 ? -0.759 21.492 15.003 1.00 90.75 299 ASP A CA 1
ATOM 2456 C C . ASP A 1 299 ? -2.074 21.120 14.309 1.00 90.75 299 ASP A C 1
ATOM 2458 O O . ASP A 1 299 ? -3.142 21.353 14.878 1.00 90.75 299 ASP A O 1
ATOM 2462 N N . ALA A 1 300 ? -2.022 20.515 13.118 1.00 90.56 300 ALA A N 1
ATOM 2463 C CA . ALA A 1 300 ? -3.207 19.976 12.446 1.00 90.56 300 ALA A CA 1
ATOM 2464 C C . ALA A 1 300 ? -3.910 18.923 13.325 1.00 90.56 300 ALA A C 1
ATOM 2466 O O . ALA A 1 300 ? -5.095 19.060 13.639 1.00 90.56 300 ALA A O 1
ATOM 2467 N N . LEU A 1 301 ? -3.156 17.951 13.856 1.00 88.88 301 LEU A N 1
ATOM 2468 C CA . LEU A 1 301 ? -3.692 16.943 14.783 1.00 88.88 301 LEU A CA 1
ATOM 2469 C C . LEU A 1 301 ? -4.249 17.565 16.074 1.00 88.88 301 LEU A C 1
ATOM 2471 O O . LEU A 1 301 ? -5.326 17.179 16.539 1.00 88.88 301 LEU A O 1
ATOM 2475 N N . LYS A 1 302 ? -3.561 18.556 16.656 1.00 87.00 302 LYS A N 1
ATOM 2476 C CA . LYS A 1 302 ? -4.032 19.259 17.866 1.00 87.00 302 LYS A CA 1
ATOM 2477 C C . LYS A 1 302 ? -5.323 20.038 17.621 1.00 87.00 302 LYS A C 1
ATOM 2479 O O . LYS A 1 302 ? -6.178 20.083 18.495 1.00 87.00 302 LYS A O 1
ATOM 2484 N N . LYS A 1 303 ? -5.499 20.645 16.443 1.00 84.12 303 LYS A N 1
ATOM 2485 C CA . LYS A 1 303 ? -6.738 21.365 16.089 1.00 84.12 303 LYS A CA 1
ATOM 2486 C C . LYS A 1 303 ? -7.939 20.435 15.955 1.00 84.12 303 LYS A C 1
ATOM 2488 O O . LYS A 1 303 ? -9.069 20.873 16.167 1.00 84.12 303 LYS A O 1
ATOM 2493 N N . ARG A 1 304 ? -7.712 19.181 15.558 1.00 80.19 304 ARG A N 1
ATOM 2494 C CA . ARG A 1 304 ? -8.774 18.187 15.352 1.00 80.19 304 ARG A CA 1
ATOM 2495 C C . ARG A 1 304 ? -9.121 17.395 16.599 1.00 80.19 304 ARG A C 1
ATOM 2497 O O . ARG A 1 304 ? -10.231 16.884 16.685 1.00 80.19 304 ARG A O 1
ATOM 2504 N N . THR A 1 305 ? -8.219 17.327 17.568 1.00 71.69 305 THR A N 1
ATOM 2505 C CA . THR A 1 305 ? -8.390 16.499 18.761 1.00 71.69 305 THR A CA 1
ATOM 2506 C C . THR A 1 305 ? -8.556 17.339 20.028 1.00 71.69 305 THR A C 1
ATOM 2508 O O . THR A 1 305 ? -8.271 18.532 20.065 1.00 71.69 305 THR A O 1
ATOM 2511 N N . ALA A 1 306 ? -9.024 16.716 21.113 1.00 72.06 306 ALA A N 1
ATOM 2512 C CA . ALA A 1 306 ? -9.085 17.370 22.424 1.00 72.06 306 ALA A CA 1
ATOM 2513 C C . ALA A 1 306 ? -7.709 17.457 23.122 1.00 72.06 306 ALA A C 1
ATOM 2515 O O . ALA A 1 306 ? -7.602 18.011 24.219 1.00 72.06 306 ALA A O 1
ATOM 2516 N N . PHE A 1 307 ? -6.661 16.889 22.518 1.00 74.19 307 PHE A N 1
ATOM 2517 C CA . PHE A 1 307 ? -5.342 16.742 23.122 1.00 74.19 307 PHE A CA 1
ATOM 2518 C C . PHE A 1 307 ? -4.446 17.941 22.806 1.00 74.19 307 PHE A C 1
ATOM 2520 O O . PHE A 1 307 ? -4.381 18.417 21.676 1.00 74.19 307 PHE A O 1
ATOM 2527 N N . LYS A 1 308 ? -3.735 18.428 23.829 1.00 74.88 308 LYS A N 1
ATOM 2528 C CA . LYS A 1 308 ? -2.884 19.628 23.749 1.00 74.88 308 LYS A CA 1
ATOM 2529 C C . LYS A 1 308 ? -1.401 19.368 24.046 1.00 74.88 308 LYS A C 1
ATOM 2531 O O . LYS A 1 308 ? -0.666 20.335 24.219 1.00 74.88 308 LYS A O 1
ATOM 2536 N N . GLN A 1 309 ? -0.965 18.106 24.136 1.00 77.19 309 GLN A N 1
ATOM 2537 C CA . GLN A 1 309 ? 0.442 17.778 24.419 1.00 77.19 309 GLN A CA 1
ATOM 2538 C C . GLN A 1 309 ? 1.392 18.301 23.345 1.00 77.19 309 GLN A C 1
ATOM 2540 O O . GLN A 1 309 ? 0.994 18.494 22.193 1.00 77.19 309 GLN A O 1
ATOM 2545 N N . ASP A 1 310 ? 2.652 18.518 23.718 1.00 81.38 310 ASP A N 1
ATOM 2546 C CA . ASP A 1 310 ? 3.694 18.860 22.760 1.00 81.38 310 ASP A CA 1
ATOM 2547 C C . ASP A 1 310 ? 4.232 17.609 22.046 1.00 81.38 310 ASP A C 1
ATOM 2549 O O . ASP A 1 310 ? 4.424 16.558 22.653 1.00 81.38 310 ASP A O 1
ATOM 2553 N N . VAL A 1 311 ? 4.496 17.721 20.741 1.00 85.69 311 VAL A N 1
ATOM 2554 C CA . VAL A 1 311 ? 5.071 16.632 19.937 1.00 85.69 311 VAL A CA 1
ATOM 2555 C C . VAL A 1 311 ? 6.473 16.267 20.436 1.00 85.69 311 VAL A C 1
ATOM 2557 O O . VAL A 1 311 ? 6.860 15.100 20.388 1.00 85.69 311 VAL A O 1
ATOM 2560 N N . GLU A 1 312 ? 7.209 17.237 20.990 1.00 85.31 312 GLU A N 1
ATOM 2561 C CA . GLU A 1 312 ? 8.549 17.037 21.558 1.00 85.31 312 GLU A CA 1
ATOM 2562 C C . GLU A 1 312 ? 8.560 16.114 22.785 1.00 85.31 312 GLU A C 1
ATOM 2564 O O . GLU A 1 312 ? 9.558 15.430 23.022 1.00 85.31 312 GLU A O 1
ATOM 2569 N N . GLU A 1 313 ? 7.450 16.010 23.530 1.00 85.94 313 GLU A N 1
ATOM 2570 C CA . GLU A 1 313 ? 7.334 15.089 24.675 1.00 85.94 313 GLU A CA 1
ATOM 2571 C C . GLU A 1 313 ? 7.548 13.621 24.255 1.00 85.94 313 GLU A C 1
ATOM 2573 O O . GLU A 1 313 ? 7.910 12.772 25.075 1.00 85.94 313 GLU A O 1
ATOM 2578 N N . PHE A 1 314 ? 7.379 13.326 22.962 1.00 84.19 314 PHE A N 1
ATOM 2579 C CA . PHE A 1 314 ? 7.447 11.986 22.389 1.00 84.19 314 PHE A CA 1
ATOM 2580 C C . PHE A 1 314 ? 8.748 11.690 21.624 1.00 84.19 314 PHE A C 1
ATOM 2582 O O . PHE A 1 314 ? 8.910 10.579 21.116 1.00 84.19 314 PHE A O 1
ATOM 2589 N N . LYS A 1 315 ? 9.704 12.628 21.564 1.00 77.50 315 LYS A N 1
ATOM 2590 C CA . LYS A 1 315 ? 10.909 12.526 20.716 1.00 77.50 315 LYS A CA 1
ATOM 2591 C C . LYS A 1 315 ? 11.806 11.318 21.011 1.00 77.50 315 LYS A C 1
ATOM 2593 O O . LYS A 1 315 ? 12.463 10.790 20.122 1.00 77.50 315 LYS A O 1
ATOM 2598 N N . ASN A 1 316 ? 11.816 10.843 22.254 1.00 73.62 316 ASN A N 1
ATOM 2599 C CA . ASN A 1 316 ? 12.676 9.730 22.669 1.00 73.62 316 ASN A CA 1
ATOM 2600 C C . ASN A 1 316 ? 12.054 8.340 22.448 1.00 73.62 316 ASN A C 1
ATOM 2602 O O . ASN A 1 316 ? 12.685 7.334 22.776 1.00 73.62 316 ASN A O 1
ATOM 2606 N N . TYR A 1 317 ? 10.838 8.253 21.902 1.00 69.56 317 TYR A N 1
ATOM 2607 C CA . TYR A 1 317 ? 10.151 6.982 21.698 1.00 69.56 317 TYR A CA 1
ATOM 2608 C C . TYR A 1 317 ? 10.171 6.575 20.216 1.00 69.56 317 TYR A C 1
ATOM 2610 O O . TYR A 1 317 ? 9.396 7.070 19.403 1.00 69.56 317 TYR A O 1
ATOM 2618 N N . LYS A 1 318 ? 11.040 5.619 19.866 1.00 64.88 318 LYS A N 1
ATOM 2619 C CA . LYS A 1 318 ? 11.309 5.205 18.469 1.00 64.88 318 LYS A CA 1
ATOM 2620 C C . LYS A 1 318 ? 10.544 3.961 18.012 1.00 64.88 318 LYS A C 1
ATOM 2622 O O . LYS A 1 318 ? 10.874 3.332 17.007 1.00 64.88 318 LYS A O 1
ATOM 2627 N N . ASP A 1 319 ? 9.538 3.563 18.780 1.00 67.44 319 ASP A N 1
ATOM 2628 C CA . ASP A 1 319 ? 8.958 2.230 18.662 1.00 67.44 319 ASP A CA 1
ATOM 2629 C C . ASP A 1 319 ? 7.929 2.063 17.533 1.00 67.44 319 ASP A C 1
ATOM 2631 O O . ASP A 1 319 ? 7.524 0.928 17.277 1.00 67.44 319 ASP A O 1
ATOM 2635 N N . VAL A 1 320 ? 7.571 3.148 16.831 1.00 73.56 320 VAL A N 1
ATOM 2636 C CA . VAL A 1 320 ? 6.567 3.167 15.751 1.00 73.56 320 VAL A CA 1
ATOM 2637 C C . VAL A 1 320 ? 7.006 3.951 14.518 1.00 73.56 320 VAL A C 1
ATOM 2639 O O . VAL A 1 320 ? 7.759 4.909 14.630 1.00 73.56 320 VAL A O 1
ATOM 2642 N N . ASN A 1 321 ? 6.541 3.562 13.332 1.00 80.44 321 ASN A N 1
ATOM 2643 C CA . ASN A 1 321 ? 6.914 4.170 12.053 1.00 80.44 321 ASN A CA 1
ATOM 2644 C C . ASN A 1 321 ? 5.696 4.309 11.114 1.00 80.44 321 ASN A C 1
ATOM 2646 O O . ASN A 1 321 ? 4.538 4.328 11.536 1.00 80.44 321 ASN A O 1
ATOM 2650 N N . VAL A 1 322 ? 5.975 4.451 9.817 1.00 82.31 322 VAL A N 1
ATOM 2651 C CA . VAL A 1 322 ? 4.995 4.693 8.751 1.00 82.31 322 VAL A CA 1
ATOM 2652 C C . VAL A 1 322 ? 3.928 3.598 8.645 1.00 82.31 322 VAL A C 1
ATOM 2654 O O . VAL A 1 322 ? 2.779 3.911 8.341 1.00 82.31 322 VAL A O 1
ATOM 2657 N N . GLY A 1 323 ? 4.257 2.335 8.939 1.00 83.56 323 GLY A N 1
ATOM 2658 C CA . GLY A 1 323 ? 3.283 1.239 8.908 1.00 83.56 323 GLY A CA 1
ATOM 2659 C C . GLY A 1 323 ? 2.155 1.458 9.917 1.00 83.56 323 GLY A C 1
ATOM 2660 O O . GLY A 1 323 ? 0.977 1.370 9.570 1.00 83.56 323 GLY A O 1
ATOM 2661 N N . SER A 1 324 ? 2.518 1.839 11.142 1.00 87.44 324 SER A N 1
ATOM 2662 C CA . SER A 1 324 ? 1.569 2.207 12.197 1.00 87.44 324 SER A CA 1
ATOM 2663 C C . SER A 1 324 ? 0.733 3.436 11.829 1.00 87.44 324 SER A C 1
ATOM 2665 O O . SER A 1 324 ? -0.479 3.441 12.034 1.00 87.44 324 SER A O 1
ATOM 2667 N N . LEU A 1 325 ? 1.354 4.459 11.233 1.00 90.00 325 LEU A N 1
ATOM 2668 C CA . LEU A 1 325 ? 0.666 5.666 10.760 1.00 90.00 325 LEU A CA 1
ATOM 2669 C C . LEU A 1 325 ? -0.397 5.351 9.699 1.00 90.00 325 LEU A C 1
ATOM 2671 O O . LEU A 1 325 ? -1.540 5.781 9.839 1.00 90.00 325 LEU A O 1
ATOM 2675 N N . ILE A 1 326 ? -0.045 4.568 8.675 1.00 86.94 326 ILE A N 1
ATOM 2676 C CA . ILE A 1 326 ? -0.977 4.139 7.620 1.00 86.94 326 ILE A CA 1
ATOM 2677 C C . ILE A 1 326 ? -2.168 3.399 8.228 1.00 86.94 326 ILE A C 1
ATOM 2679 O O . ILE A 1 326 ? -3.313 3.677 7.876 1.00 86.94 326 ILE A O 1
ATOM 2683 N N . HIS A 1 327 ? -1.906 2.472 9.148 1.00 86.69 327 HIS A N 1
ATOM 2684 C CA . HIS A 1 327 ? -2.966 1.703 9.782 1.00 86.69 327 HIS A CA 1
ATOM 2685 C C . HIS A 1 327 ? -3.896 2.592 10.612 1.00 86.69 327 HIS A C 1
ATOM 2687 O O . HIS A 1 327 ? -5.105 2.514 10.422 1.00 86.69 327 HIS A O 1
ATOM 2693 N N . ILE A 1 328 ? -3.365 3.488 11.458 1.00 87.62 328 ILE A N 1
ATOM 2694 C CA . ILE A 1 328 ? -4.190 4.428 12.239 1.00 87.62 328 ILE A CA 1
ATOM 2695 C C . ILE A 1 328 ? -5.081 5.259 11.310 1.00 87.62 328 ILE A C 1
ATOM 2697 O O . ILE A 1 328 ? -6.282 5.325 11.536 1.00 87.62 328 ILE A O 1
ATOM 2701 N N . LEU A 1 329 ? -4.529 5.847 10.246 1.00 87.19 329 LEU A N 1
ATOM 2702 C CA . LEU A 1 329 ? -5.308 6.661 9.308 1.00 87.19 329 LEU A CA 1
ATOM 2703 C C . LEU A 1 329 ? -6.447 5.866 8.654 1.00 87.19 329 LEU A C 1
ATOM 2705 O O . LEU A 1 329 ? -7.582 6.337 8.626 1.00 87.19 329 LEU A O 1
ATOM 2709 N N . ARG A 1 330 ? -6.182 4.629 8.218 1.00 81.19 330 ARG A N 1
ATOM 2710 C CA . ARG A 1 330 ? -7.210 3.755 7.629 1.00 81.19 330 ARG A CA 1
ATOM 2711 C C . ARG A 1 330 ? -8.314 3.391 8.610 1.00 81.19 330 ARG A C 1
ATOM 2713 O O . ARG A 1 330 ? -9.466 3.357 8.203 1.00 81.19 330 ARG A O 1
ATOM 2720 N N . GLN A 1 331 ? -7.993 3.155 9.886 1.00 78.31 331 GLN A N 1
ATOM 2721 C CA . GLN A 1 331 ? -9.008 2.865 10.911 1.00 78.31 331 GLN A CA 1
ATOM 2722 C C . GLN A 1 331 ? -10.005 4.015 11.115 1.00 78.31 331 GLN A C 1
ATOM 2724 O O . GLN A 1 331 ? -11.108 3.778 11.600 1.00 78.31 331 GLN A O 1
ATOM 2729 N N . HIS A 1 332 ? -9.627 5.240 10.744 1.00 77.88 332 HIS A N 1
ATOM 2730 C CA . HIS A 1 332 ? -10.488 6.424 10.778 1.00 77.88 332 HIS A CA 1
ATOM 2731 C C . HIS A 1 332 ? -10.929 6.848 9.365 1.00 77.88 332 HIS A C 1
ATOM 2733 O O . HIS A 1 332 ? -11.191 8.020 9.133 1.00 77.88 332 HIS A O 1
ATOM 2739 N N . ASP A 1 333 ? -11.000 5.904 8.419 1.00 71.62 333 ASP A N 1
ATOM 2740 C CA . ASP A 1 333 ? -11.459 6.102 7.034 1.00 71.62 333 ASP A CA 1
ATOM 2741 C C . ASP A 1 333 ? -10.696 7.199 6.250 1.00 71.62 333 ASP A C 1
ATOM 2743 O O . ASP A 1 333 ? -11.205 7.761 5.278 1.00 71.62 333 ASP A O 1
ATOM 2747 N N . VAL A 1 334 ? -9.445 7.492 6.626 1.00 79.38 334 VAL A N 1
ATOM 2748 C CA . VAL A 1 334 ? -8.585 8.445 5.910 1.00 79.38 334 VAL A CA 1
ATOM 2749 C C . VAL A 1 334 ? -7.798 7.719 4.816 1.00 79.38 334 VAL A C 1
ATOM 2751 O O . VAL A 1 334 ? -7.096 6.739 5.074 1.00 79.38 334 VAL A O 1
ATOM 2754 N N . ALA A 1 335 ? -7.893 8.211 3.577 1.00 77.62 335 ALA A N 1
ATOM 2755 C CA . ALA A 1 335 ? -7.186 7.641 2.432 1.00 77.62 335 ALA A CA 1
ATOM 2756 C C . ALA A 1 335 ? -5.657 7.766 2.577 1.00 77.62 335 ALA A C 1
ATOM 2758 O O . ALA A 1 335 ? -5.139 8.812 2.970 1.00 77.62 335 ALA A O 1
ATOM 2759 N N . THR A 1 336 ? -4.928 6.697 2.233 1.00 79.25 336 THR A N 1
ATOM 2760 C CA . THR A 1 336 ? -3.468 6.613 2.448 1.00 79.25 336 THR A CA 1
ATOM 2761 C C . THR A 1 336 ? -2.629 6.478 1.180 1.00 79.25 336 THR A C 1
ATOM 2763 O O . THR A 1 336 ? -1.404 6.456 1.276 1.00 79.25 336 THR A O 1
ATOM 2766 N N . ASP A 1 337 ? -3.262 6.329 0.017 1.00 69.75 337 ASP A N 1
ATOM 2767 C CA . ASP A 1 337 ? -2.596 5.853 -1.203 1.00 69.75 337 ASP A CA 1
ATOM 2768 C C . ASP A 1 337 ? -1.525 6.821 -1.735 1.00 69.75 337 ASP A C 1
ATOM 2770 O O . ASP A 1 337 ? -0.502 6.363 -2.234 1.00 69.75 337 ASP A O 1
ATOM 2774 N N . ASP A 1 338 ? -1.681 8.127 -1.488 1.00 71.12 338 ASP A N 1
ATOM 2775 C CA . ASP A 1 338 ? -0.754 9.173 -1.950 1.00 71.12 338 ASP A CA 1
ATOM 2776 C C . ASP A 1 338 ? 0.002 9.885 -0.814 1.00 71.12 338 ASP A C 1
ATOM 2778 O O . ASP A 1 338 ? 0.558 10.972 -1.000 1.00 71.12 338 ASP A O 1
ATOM 2782 N N . LEU A 1 339 ? -0.002 9.327 0.401 1.00 75.44 339 LEU A N 1
ATOM 2783 C CA . LEU A 1 339 ? 0.694 9.944 1.542 1.00 75.44 339 LEU A CA 1
ATOM 2784 C C . LEU A 1 339 ? 2.203 9.727 1.484 1.00 75.44 339 LEU A C 1
ATOM 2786 O O . LEU A 1 339 ? 2.983 10.558 1.958 1.00 75.44 339 LEU A O 1
ATOM 2790 N N . PHE A 1 340 ? 2.602 8.606 0.894 1.00 71.00 340 PHE A N 1
ATOM 2791 C CA . PHE A 1 340 ? 3.983 8.187 0.789 1.00 71.00 340 PHE A CA 1
ATOM 2792 C C . PHE A 1 340 ? 4.272 7.852 -0.660 1.00 71.00 340 PHE A C 1
ATOM 2794 O O . PHE A 1 340 ? 3.619 6.996 -1.250 1.00 71.00 340 PHE A O 1
ATOM 2801 N N . VAL A 1 341 ? 5.301 8.483 -1.211 1.00 61.22 341 VAL A N 1
ATOM 2802 C CA . VAL A 1 341 ? 5.930 7.959 -2.416 1.00 61.22 341 VAL A CA 1
ATOM 2803 C C . VAL A 1 341 ? 6.725 6.745 -1.959 1.00 61.22 341 VAL A C 1
ATOM 2805 O O . VAL A 1 341 ? 7.749 6.889 -1.288 1.00 61.22 341 VAL A O 1
ATOM 2808 N N . LEU A 1 342 ? 6.182 5.558 -2.224 1.00 53.59 342 LEU A N 1
ATOM 2809 C CA . LEU A 1 342 ? 6.859 4.292 -1.989 1.00 53.59 342 LEU A CA 1
ATOM 2810 C C . LEU A 1 342 ? 7.952 4.167 -3.046 1.00 53.59 342 LEU A C 1
ATOM 2812 O O . LEU A 1 342 ? 7.671 4.083 -4.235 1.00 53.59 342 LEU A O 1
ATOM 2816 N N . MET A 1 343 ? 9.197 4.230 -2.604 1.00 48.53 343 MET A N 1
ATOM 2817 C CA . MET A 1 343 ? 10.372 4.124 -3.454 1.00 48.53 343 MET A CA 1
ATOM 2818 C C . MET A 1 343 ? 11.129 2.915 -2.941 1.00 48.53 343 MET A C 1
ATOM 2820 O O . MET A 1 343 ? 11.304 2.787 -1.731 1.00 48.53 343 MET A O 1
ATOM 2824 N N . GLU A 1 344 ? 11.573 1.996 -3.791 1.00 42.03 344 GLU A N 1
ATOM 2825 C CA . GLU A 1 344 ? 12.447 0.944 -3.275 1.00 42.03 344 GLU A CA 1
ATOM 2826 C C . GLU A 1 344 ? 13.677 1.617 -2.637 1.00 42.03 344 GLU A C 1
ATOM 2828 O O . GLU A 1 344 ? 14.231 2.568 -3.195 1.00 42.03 344 GLU A O 1
ATOM 2833 N N . ASN A 1 345 ? 14.112 1.156 -1.456 1.00 38.34 345 ASN A N 1
ATOM 2834 C CA . ASN A 1 345 ? 15.224 1.724 -0.669 1.00 38.34 345 ASN A CA 1
ATOM 2835 C C . ASN A 1 345 ? 16.474 1.989 -1.524 1.00 38.34 345 ASN A C 1
ATOM 2837 O O . ASN A 1 345 ? 17.306 2.844 -1.206 1.00 38.34 345 ASN A O 1
ATOM 2841 N N . TYR A 1 346 ? 16.617 1.230 -2.608 1.00 38.25 346 TYR A N 1
ATOM 2842 C CA . TYR A 1 346 ? 17.725 1.306 -3.534 1.00 38.25 346 TYR A CA 1
ATOM 2843 C C . TYR A 1 346 ? 17.535 2.343 -4.636 1.00 38.25 346 TYR A C 1
ATOM 2845 O O . TYR A 1 346 ? 18.546 2.831 -5.126 1.00 38.25 346 TYR A O 1
ATOM 2853 N N . GLU A 1 347 ? 16.319 2.727 -5.033 1.00 40.06 347 GLU A N 1
ATOM 2854 C CA . GLU A 1 347 ? 16.058 3.537 -6.231 1.00 40.06 347 GLU A CA 1
ATOM 2855 C C . GLU A 1 347 ? 16.529 4.992 -6.113 1.00 40.06 347 GLU A C 1
ATOM 2857 O O . GLU A 1 347 ? 17.095 5.509 -7.077 1.00 40.06 347 GLU A O 1
ATOM 2862 N N . LEU A 1 348 ? 16.446 5.614 -4.930 1.00 41.72 348 LEU A N 1
ATOM 2863 C CA . LEU A 1 348 ? 16.639 7.068 -4.786 1.00 41.72 348 LEU A CA 1
ATOM 2864 C C . LEU A 1 348 ? 17.842 7.558 -3.983 1.00 41.72 348 LEU A C 1
ATOM 2866 O O . LEU A 1 348 ? 18.030 8.773 -3.855 1.00 41.72 348 LEU A O 1
ATOM 2870 N N . ARG A 1 349 ? 18.716 6.678 -3.488 1.00 49.12 349 ARG A N 1
ATOM 2871 C CA . ARG A 1 349 ? 19.962 7.156 -2.877 1.00 49.12 349 ARG A CA 1
ATOM 2872 C C . ARG A 1 349 ? 20.929 7.604 -3.975 1.00 49.12 349 ARG A C 1
ATOM 2874 O O . ARG A 1 349 ? 21.706 6.808 -4.488 1.00 49.12 349 ARG A O 1
ATOM 2881 N N . LYS A 1 350 ? 20.874 8.886 -4.360 1.00 58.91 350 LYS A N 1
ATOM 2882 C CA . LYS A 1 350 ? 21.975 9.517 -5.100 1.00 58.91 350 LYS A CA 1
ATOM 2883 C C . LYS A 1 350 ? 23.193 9.511 -4.180 1.00 58.91 350 LYS A C 1
ATOM 2885 O O . LYS A 1 350 ? 23.155 10.082 -3.093 1.00 58.91 350 LYS A O 1
ATOM 2890 N N . ASP A 1 351 ? 24.253 8.830 -4.582 1.00 63.16 351 ASP A N 1
ATOM 2891 C CA . ASP A 1 351 ? 25.480 8.802 -3.798 1.00 63.16 351 ASP A CA 1
ATOM 2892 C C . ASP A 1 351 ? 26.318 10.060 -4.031 1.00 63.16 351 ASP A C 1
ATOM 2894 O O . ASP A 1 351 ? 27.031 10.507 -3.134 1.00 63.16 351 ASP A O 1
ATOM 2898 N N . LEU A 1 352 ? 26.248 10.617 -5.244 1.00 72.62 352 LEU A N 1
ATOM 2899 C CA . LEU A 1 352 ? 26.999 11.794 -5.674 1.00 72.62 352 LEU A CA 1
ATOM 2900 C C . LEU A 1 352 ? 26.143 12.667 -6.599 1.00 72.62 352 LEU A C 1
ATOM 2902 O O . LEU A 1 352 ? 25.357 12.159 -7.398 1.00 72.62 352 LEU A O 1
ATOM 2906 N N . SER A 1 353 ? 26.321 13.985 -6.517 1.00 77.25 353 SER A N 1
ATOM 2907 C CA . SER A 1 353 ? 25.676 14.963 -7.398 1.00 77.25 353 SER A CA 1
ATOM 2908 C C . SER A 1 353 ? 26.719 15.945 -7.915 1.00 77.25 353 SER A C 1
ATOM 2910 O O . SER A 1 353 ? 27.520 16.454 -7.131 1.00 77.25 353 SER A O 1
ATOM 2912 N N . PHE A 1 354 ? 26.692 16.229 -9.215 1.00 70.81 354 PHE A N 1
ATOM 2913 C CA . PHE A 1 354 ? 27.565 17.206 -9.860 1.00 70.81 354 PHE A CA 1
ATOM 2914 C C . PHE A 1 354 ? 26.731 18.224 -10.613 1.00 70.81 354 PHE A C 1
ATOM 2916 O O . PHE A 1 354 ? 25.901 17.850 -11.435 1.00 70.81 354 PHE A O 1
ATOM 2923 N N . GLU A 1 355 ? 26.995 19.499 -10.361 1.00 77.50 355 GLU A N 1
ATOM 2924 C CA . GLU A 1 355 ? 26.468 20.603 -11.150 1.00 77.50 355 GLU A CA 1
ATOM 2925 C C . GLU A 1 355 ? 27.622 21.202 -11.956 1.00 77.50 355 GLU A C 1
ATOM 2927 O O . GLU A 1 355 ? 28.632 21.628 -11.391 1.00 77.50 355 GLU A O 1
ATOM 2932 N N . ILE A 1 356 ? 27.521 21.142 -13.284 1.00 73.12 356 ILE A N 1
ATOM 2933 C CA . ILE A 1 356 ? 28.581 21.564 -14.200 1.00 73.12 356 ILE A CA 1
ATOM 2934 C C . ILE A 1 356 ? 28.133 22.801 -14.965 1.00 73.12 356 ILE A C 1
ATOM 2936 O O . ILE A 1 356 ? 27.147 22.773 -15.704 1.00 73.12 356 ILE A O 1
ATOM 2940 N N . ASN A 1 357 ? 28.941 23.853 -14.850 1.00 68.19 357 ASN A N 1
ATOM 2941 C CA . ASN A 1 357 ? 28.815 25.076 -15.629 1.00 68.19 357 ASN A CA 1
ATOM 2942 C C . ASN A 1 357 ? 29.791 25.052 -16.817 1.00 68.19 357 ASN A C 1
ATOM 2944 O O . ASN A 1 357 ? 30.972 24.741 -16.649 1.00 68.19 357 ASN A O 1
ATOM 2948 N N . GLY A 1 358 ? 29.303 25.406 -18.011 1.00 69.50 358 GLY A N 1
ATOM 2949 C CA . GLY A 1 358 ? 30.082 25.390 -19.257 1.00 69.50 358 GLY A CA 1
ATOM 2950 C C . GLY A 1 358 ? 30.123 24.020 -19.947 1.00 69.50 358 GLY A C 1
ATOM 2951 O O . GLY A 1 358 ? 29.450 23.078 -19.526 1.00 69.50 358 GLY A O 1
ATOM 2952 N N . LYS A 1 359 ? 30.880 23.901 -21.048 1.00 75.75 359 LYS A N 1
ATOM 2953 C CA . LYS A 1 359 ? 30.988 22.627 -21.774 1.00 75.75 359 LYS A CA 1
ATOM 2954 C C . LYS A 1 359 ? 31.855 21.634 -20.999 1.00 75.75 359 LYS A C 1
ATOM 2956 O O . LYS A 1 359 ? 32.980 21.954 -20.622 1.00 75.75 359 LYS A O 1
ATOM 2961 N N . ILE A 1 360 ? 31.363 20.406 -20.822 1.00 74.88 360 ILE A N 1
ATOM 2962 C CA . ILE A 1 360 ? 32.036 19.361 -20.024 1.00 74.88 360 ILE A CA 1
ATOM 2963 C C . ILE A 1 360 ? 33.432 19.059 -20.576 1.00 74.88 360 ILE A C 1
ATOM 2965 O O . ILE A 1 360 ? 34.381 18.879 -19.819 1.00 74.88 360 ILE A O 1
ATOM 2969 N N . TYR A 1 361 ? 33.565 19.049 -21.900 1.00 65.69 361 TYR A N 1
ATOM 2970 C CA . TYR A 1 361 ? 34.814 18.707 -22.574 1.00 65.69 361 TYR A CA 1
ATOM 2971 C C . TYR A 1 361 ? 35.859 19.832 -22.548 1.00 65.69 361 TYR A C 1
ATOM 2973 O O . TYR A 1 361 ? 37.059 19.571 -22.559 1.00 65.69 361 TYR A O 1
ATOM 2981 N N . GLU A 1 362 ? 35.416 21.089 -22.487 1.00 65.81 362 GLU A N 1
ATOM 2982 C CA . GLU A 1 362 ? 36.312 22.250 -22.390 1.00 65.81 362 GLU A CA 1
ATOM 2983 C C . GLU A 1 362 ? 36.864 22.405 -20.961 1.00 65.81 362 GLU A C 1
ATOM 2985 O O . GLU A 1 362 ? 37.882 23.060 -20.746 1.00 65.81 362 GLU A O 1
ATOM 2990 N N . ASN A 1 363 ? 36.247 21.734 -19.981 1.00 70.38 363 ASN A N 1
ATOM 2991 C CA . ASN A 1 363 ? 36.697 21.685 -18.598 1.00 70.38 363 ASN A CA 1
ATOM 2992 C C . ASN A 1 363 ? 37.354 20.332 -18.277 1.00 70.38 363 ASN A C 1
ATOM 2994 O O . ASN A 1 363 ? 36.753 19.447 -17.663 1.00 70.38 363 ASN A O 1
ATOM 2998 N N . LYS A 1 364 ? 38.626 20.183 -18.675 1.00 71.19 364 LYS A N 1
ATOM 2999 C CA . LYS A 1 364 ? 39.421 18.951 -18.501 1.00 71.19 364 LYS A CA 1
ATOM 3000 C C . LYS A 1 364 ? 39.366 18.390 -17.072 1.00 71.19 364 LYS A C 1
ATOM 3002 O O . LYS A 1 364 ? 39.272 17.181 -16.897 1.00 71.19 364 LYS A O 1
ATOM 3007 N N . ASN A 1 365 ? 39.350 19.254 -16.057 1.00 75.12 365 ASN A N 1
ATOM 3008 C CA . ASN A 1 365 ? 39.282 18.839 -14.652 1.00 75.12 365 ASN A CA 1
ATOM 3009 C C . ASN A 1 365 ? 37.953 18.154 -14.299 1.00 75.12 365 ASN A C 1
ATOM 3011 O O . ASN A 1 365 ? 37.933 17.216 -13.505 1.00 75.12 365 ASN A O 1
ATOM 3015 N N . VAL A 1 366 ? 36.842 18.604 -14.885 1.00 73.38 366 VAL A N 1
ATOM 3016 C CA . VAL A 1 366 ? 35.519 18.006 -14.671 1.00 73.38 366 VAL A CA 1
ATOM 3017 C C . VAL A 1 366 ? 35.415 16.659 -15.381 1.00 73.38 366 VAL A C 1
ATOM 3019 O O . VAL A 1 366 ? 34.948 15.695 -14.776 1.00 73.38 366 VAL A O 1
ATOM 3022 N N . TYR A 1 367 ? 35.897 16.567 -16.624 1.00 79.00 367 TYR A N 1
ATOM 3023 C CA . TYR A 1 367 ? 35.910 15.307 -17.370 1.00 79.00 367 TYR A CA 1
ATOM 3024 C C . TYR A 1 367 ? 36.778 14.241 -16.681 1.00 79.00 367 TYR A C 1
ATOM 3026 O O . TYR A 1 367 ? 36.307 13.128 -16.464 1.00 79.00 367 TYR A O 1
ATOM 3034 N N . GLU A 1 368 ? 37.995 14.586 -16.242 1.00 81.25 368 GLU A N 1
ATOM 3035 C CA . GLU A 1 368 ? 38.874 13.659 -15.507 1.00 81.25 368 GLU A CA 1
ATOM 3036 C C . GLU A 1 368 ? 38.277 13.225 -14.161 1.00 81.25 368 GLU A C 1
ATOM 3038 O O . GLU A 1 368 ? 38.401 12.067 -13.766 1.00 81.25 368 GLU A O 1
ATOM 3043 N N . LYS A 1 369 ? 37.556 14.114 -13.469 1.00 76.88 369 LYS A N 1
ATOM 3044 C CA . LYS A 1 369 ? 36.866 13.764 -12.222 1.00 76.88 369 LYS A CA 1
ATOM 3045 C C . LYS A 1 369 ? 35.694 12.812 -12.459 1.00 76.88 369 LYS A C 1
ATOM 3047 O O . LYS A 1 369 ? 35.527 11.854 -11.710 1.00 76.88 369 LYS A O 1
ATOM 3052 N N . LEU A 1 370 ? 34.895 13.032 -13.505 1.00 77.94 370 LEU A N 1
ATOM 3053 C CA . LEU A 1 370 ? 33.838 12.092 -13.894 1.00 77.94 370 LEU A CA 1
ATOM 3054 C C . LEU A 1 370 ? 34.428 10.733 -14.289 1.00 77.94 370 LEU A C 1
ATOM 3056 O O . LEU A 1 370 ? 33.918 9.695 -13.871 1.00 77.94 370 LEU A O 1
ATOM 3060 N N . LYS A 1 371 ? 35.551 10.744 -15.011 1.00 81.88 371 LYS A N 1
ATOM 3061 C CA . LYS A 1 371 ? 36.317 9.557 -15.388 1.00 81.88 371 LYS A CA 1
ATOM 3062 C C . LYS A 1 371 ? 36.812 8.783 -14.162 1.00 81.88 371 LYS A C 1
ATOM 3064 O O . LYS A 1 371 ? 36.606 7.573 -14.078 1.00 81.88 371 LYS A O 1
ATOM 3069 N N . GLU A 1 372 ? 37.396 9.464 -13.176 1.00 80.50 372 GLU A N 1
ATOM 3070 C CA . GLU A 1 372 ? 37.803 8.865 -11.896 1.00 80.50 372 GLU A CA 1
ATOM 3071 C C . GLU A 1 372 ? 36.625 8.179 -11.196 1.00 80.50 372 GLU A C 1
ATOM 3073 O O . GLU A 1 372 ? 36.784 7.102 -10.628 1.00 80.50 372 GLU A O 1
ATOM 3078 N N . ILE A 1 373 ? 35.432 8.766 -11.257 1.00 73.25 373 ILE A N 1
ATOM 3079 C CA . ILE A 1 373 ? 34.252 8.227 -10.583 1.00 73.25 373 ILE A CA 1
ATOM 3080 C C . ILE A 1 373 ? 33.699 7.010 -11.326 1.00 73.25 373 ILE A C 1
ATOM 3082 O O . ILE A 1 373 ? 33.485 5.970 -10.712 1.00 73.25 373 ILE A O 1
ATOM 3086 N N . VAL A 1 374 ? 33.522 7.094 -12.644 1.00 75.12 374 VAL A N 1
ATOM 3087 C CA . VAL A 1 374 ? 33.006 5.974 -13.450 1.00 75.12 374 VAL A CA 1
ATOM 3088 C C . VAL A 1 374 ? 33.962 4.776 -13.409 1.00 75.12 374 VAL A C 1
ATOM 3090 O O . VAL A 1 374 ? 33.530 3.624 -13.352 1.00 75.12 374 VAL A O 1
ATOM 3093 N N . PHE A 1 375 ? 35.275 5.025 -13.385 1.00 74.12 375 PHE A N 1
ATOM 3094 C CA . PHE A 1 375 ? 36.291 3.975 -13.465 1.00 74.12 375 PHE A CA 1
ATOM 3095 C C . PHE A 1 375 ? 36.969 3.602 -12.146 1.00 74.12 375 PHE A C 1
ATOM 3097 O O . PHE A 1 375 ? 37.747 2.636 -12.117 1.00 74.12 375 PHE A O 1
ATOM 3104 N N . GLY A 1 376 ? 36.734 4.365 -11.083 1.00 68.50 376 GLY A N 1
ATOM 3105 C CA . GLY A 1 376 ? 37.395 4.225 -9.795 1.00 68.50 376 GLY A CA 1
ATOM 3106 C C . GLY A 1 376 ? 36.769 3.135 -8.939 1.00 68.50 376 GLY A C 1
ATOM 3107 O O . GLY A 1 376 ? 35.554 3.051 -8.779 1.00 68.50 376 GLY A O 1
ATOM 3108 N N . PHE A 1 377 ? 37.612 2.313 -8.312 1.00 66.69 377 PHE A N 1
ATOM 3109 C CA . PHE A 1 377 ? 37.152 1.240 -7.426 1.00 66.69 377 PHE A CA 1
ATOM 3110 C C . PHE A 1 377 ? 36.314 1.770 -6.249 1.00 66.69 377 PHE A C 1
ATOM 3112 O O . PHE A 1 377 ? 35.327 1.149 -5.867 1.00 66.69 377 PHE A O 1
ATOM 3119 N N . LYS A 1 378 ? 36.669 2.956 -5.735 1.00 61.81 378 LYS A N 1
ATOM 3120 C CA . LYS A 1 378 ? 35.986 3.654 -4.634 1.00 61.81 378 LYS A CA 1
ATOM 3121 C C . LYS A 1 378 ? 34.514 3.974 -4.927 1.00 61.81 378 LYS A C 1
ATOM 3123 O O . LYS A 1 378 ? 33.724 4.080 -3.993 1.00 61.81 378 LYS A O 1
ATOM 3128 N N . TYR A 1 379 ? 34.152 4.135 -6.198 1.00 65.19 379 TYR A N 1
ATOM 3129 C CA . TYR A 1 379 ? 32.833 4.610 -6.616 1.00 65.19 379 TYR A CA 1
ATOM 3130 C C . TYR A 1 379 ? 32.000 3.530 -7.324 1.00 65.19 379 TYR A C 1
ATOM 3132 O O . TYR A 1 379 ? 30.941 3.816 -7.876 1.00 65.19 379 TYR A O 1
ATOM 3140 N N . ARG A 1 380 ? 32.441 2.265 -7.290 1.00 67.38 380 ARG A N 1
ATOM 3141 C CA . ARG A 1 380 ? 31.669 1.147 -7.849 1.00 67.38 380 ARG A CA 1
ATOM 3142 C C . ARG A 1 380 ? 30.306 1.020 -7.166 1.00 67.38 380 ARG A C 1
ATOM 3144 O O . ARG A 1 380 ? 30.218 1.053 -5.942 1.00 67.38 380 ARG A O 1
ATOM 3151 N N . GLY A 1 381 ? 29.259 0.851 -7.974 1.00 62.81 381 GLY A N 1
ATOM 3152 C CA . GLY A 1 381 ? 27.874 0.732 -7.507 1.00 62.81 381 GLY A CA 1
ATOM 3153 C C . GLY A 1 381 ? 27.249 2.046 -7.028 1.00 62.81 381 GLY A C 1
ATOM 3154 O O . GLY A 1 381 ? 26.122 2.023 -6.545 1.00 62.81 381 GLY A O 1
ATOM 3155 N N . LYS A 1 382 ? 27.960 3.178 -7.148 1.00 71.62 382 LYS A N 1
ATOM 3156 C CA . LYS A 1 382 ? 27.458 4.492 -6.740 1.00 71.62 382 LYS A CA 1
ATOM 3157 C C . LYS A 1 382 ? 26.554 5.100 -7.811 1.00 71.62 382 LYS A C 1
ATOM 3159 O O . LYS A 1 382 ? 26.895 5.092 -8.991 1.00 71.62 382 LYS A O 1
ATOM 3164 N N . LYS A 1 383 ? 25.429 5.678 -7.390 1.00 74.06 383 LYS A N 1
ATOM 3165 C CA . LYS A 1 383 ? 24.492 6.420 -8.244 1.00 74.06 383 LYS A CA 1
ATOM 3166 C C . LYS A 1 383 ? 24.910 7.882 -8.350 1.00 74.06 383 LYS A C 1
ATOM 3168 O O . LYS A 1 383 ? 25.053 8.566 -7.335 1.00 74.06 383 LYS A O 1
ATOM 3173 N N . ILE A 1 384 ? 25.087 8.369 -9.575 1.00 79.94 384 ILE A N 1
ATOM 3174 C CA . ILE A 1 384 ? 25.616 9.708 -9.855 1.00 79.94 384 ILE A CA 1
ATOM 3175 C C . ILE A 1 384 ? 24.542 10.528 -10.566 1.00 79.94 384 ILE A C 1
ATOM 3177 O O . ILE A 1 384 ? 24.068 10.133 -11.628 1.00 79.94 384 ILE A O 1
ATOM 3181 N N . LEU A 1 385 ? 24.184 11.681 -10.001 1.00 82.62 385 LEU A N 1
ATOM 3182 C CA . LEU A 1 385 ? 23.330 12.666 -10.661 1.00 82.62 385 LEU A CA 1
ATOM 3183 C C . LEU A 1 385 ? 24.198 13.744 -11.319 1.00 82.62 385 LEU A C 1
ATOM 3185 O O . LEU A 1 385 ? 24.918 14.470 -10.633 1.00 82.62 385 LEU A O 1
ATOM 3189 N N . LEU A 1 386 ? 24.119 13.850 -12.645 1.00 80.81 386 LEU A N 1
ATOM 3190 C CA . LEU A 1 386 ? 24.831 14.852 -13.437 1.00 80.81 386 LEU A CA 1
ATOM 3191 C C . LEU A 1 386 ? 23.863 15.947 -13.897 1.00 80.81 386 LEU A C 1
ATOM 3193 O O . LEU A 1 386 ? 22.951 15.678 -14.675 1.00 80.81 386 LEU A O 1
ATOM 3197 N N . ILE A 1 387 ? 24.075 17.181 -13.443 1.00 81.38 387 ILE A N 1
ATOM 3198 C CA . ILE A 1 387 ? 23.258 18.350 -13.783 1.00 81.38 387 ILE A CA 1
ATOM 3199 C C . ILE A 1 387 ? 24.120 19.329 -14.576 1.00 81.38 387 ILE A C 1
ATOM 3201 O O . ILE A 1 387 ? 25.172 19.769 -14.119 1.00 81.38 387 ILE A O 1
ATOM 3205 N N . SER A 1 388 ? 23.678 19.685 -15.777 1.00 80.62 388 SER A N 1
ATOM 3206 C CA . SER A 1 388 ? 24.274 20.777 -16.547 1.00 80.62 388 SER A CA 1
ATOM 3207 C C . SER A 1 388 ? 23.251 21.362 -17.514 1.00 80.62 388 SER A C 1
ATOM 3209 O O . SER A 1 388 ? 22.338 20.651 -17.951 1.00 80.62 388 SER A O 1
ATOM 3211 N N . GLY A 1 389 ? 23.465 22.609 -17.937 1.00 77.44 389 GLY A N 1
ATOM 3212 C CA . GLY A 1 389 ? 22.636 23.267 -18.951 1.00 77.44 389 GLY A CA 1
ATOM 3213 C C . GLY A 1 389 ? 22.546 22.502 -20.282 1.00 77.44 389 GLY A C 1
ATOM 3214 O O . GLY A 1 389 ? 23.316 21.572 -20.560 1.00 77.44 389 GLY A O 1
ATOM 3215 N N . THR A 1 390 ? 21.583 22.881 -21.118 1.00 79.25 390 THR A N 1
ATOM 3216 C CA . THR A 1 390 ? 21.459 22.385 -22.498 1.00 79.25 390 THR A CA 1
ATOM 3217 C C . THR A 1 390 ? 22.641 22.876 -23.341 1.00 79.25 390 THR A C 1
ATOM 3219 O O . THR A 1 390 ? 23.123 23.989 -23.150 1.00 79.25 390 THR A O 1
ATOM 3222 N N . GLY A 1 391 ? 23.143 22.046 -24.263 1.00 78.31 391 GLY A N 1
ATOM 3223 C CA . GLY A 1 391 ? 24.248 22.423 -25.160 1.00 78.31 391 GLY A CA 1
ATOM 3224 C C . GLY A 1 391 ? 25.657 22.373 -24.545 1.00 78.31 391 GLY A C 1
ATOM 3225 O O . GLY A 1 391 ? 26.621 22.776 -25.189 1.00 78.31 391 GLY A O 1
ATOM 3226 N N . THR A 1 392 ? 25.819 21.838 -23.331 1.00 81.19 392 THR A N 1
ATOM 3227 C CA . THR A 1 392 ? 27.130 21.682 -22.662 1.00 81.19 392 THR A CA 1
ATOM 3228 C C . THR A 1 392 ? 27.921 20.439 -23.103 1.00 81.19 392 THR A C 1
ATOM 3230 O O . THR A 1 392 ? 29.007 20.179 -22.582 1.00 81.19 392 THR A O 1
ATOM 3233 N N . GLY A 1 393 ? 27.395 19.647 -24.043 1.00 81.06 393 GLY A N 1
ATOM 3234 C CA . GLY A 1 393 ? 28.056 18.438 -24.548 1.00 81.06 393 GLY A CA 1
ATOM 3235 C C . GLY A 1 393 ? 27.950 17.204 -23.639 1.00 81.06 393 GLY A C 1
ATOM 3236 O O . GLY A 1 393 ? 28.839 16.357 -23.687 1.00 81.06 393 GLY A O 1
ATOM 3237 N N . LYS A 1 394 ? 26.885 17.083 -22.823 1.00 84.31 394 LYS A N 1
ATOM 3238 C CA . LYS A 1 394 ? 26.620 15.909 -21.958 1.00 84.31 394 LYS A CA 1
ATOM 3239 C C . LYS A 1 394 ? 26.702 14.584 -22.714 1.00 84.31 394 LYS A C 1
ATOM 3241 O O . LYS A 1 394 ? 27.516 13.734 -22.371 1.00 84.31 394 LYS A O 1
ATOM 3246 N N . SER A 1 395 ? 25.892 14.436 -23.756 1.00 85.00 395 SER A N 1
ATOM 3247 C CA . SER A 1 395 ? 25.732 13.165 -24.460 1.00 85.00 395 SER A CA 1
ATOM 3248 C C . SER A 1 395 ? 27.016 12.721 -25.169 1.00 85.00 395 SER A C 1
ATOM 3250 O O . SER A 1 395 ? 27.364 11.544 -25.139 1.00 85.00 395 SER A O 1
ATOM 3252 N N . PHE A 1 396 ? 27.790 13.671 -25.705 1.00 83.50 396 PHE A N 1
ATOM 3253 C CA . PHE A 1 396 ? 29.116 13.397 -26.266 1.00 83.50 396 PHE A CA 1
ATOM 3254 C C . PHE A 1 396 ? 30.108 12.919 -25.191 1.00 83.50 396 PHE A C 1
ATOM 3256 O O . PHE A 1 396 ? 30.802 11.923 -25.380 1.00 83.50 396 PHE A O 1
ATOM 3263 N N . ALA A 1 397 ? 30.151 13.586 -24.030 1.00 83.62 397 ALA A N 1
ATOM 3264 C CA . ALA A 1 397 ? 31.032 13.188 -22.930 1.00 83.62 397 ALA A CA 1
ATOM 3265 C C . ALA A 1 397 ? 30.690 11.789 -22.384 1.00 83.62 397 ALA A C 1
ATOM 3267 O O . ALA A 1 397 ? 31.596 11.001 -22.128 1.00 83.62 397 ALA A O 1
ATOM 3268 N N . LEU A 1 398 ? 29.399 11.470 -22.242 1.00 87.75 398 LEU A N 1
ATOM 3269 C CA . LEU A 1 398 ? 28.927 10.159 -21.782 1.00 87.75 398 LEU A CA 1
ATOM 3270 C C . LEU A 1 398 ? 29.231 9.053 -22.803 1.00 87.75 398 LEU A C 1
ATOM 3272 O O . LEU A 1 398 ? 29.704 7.986 -22.421 1.00 87.75 398 LEU A O 1
ATOM 3276 N N . THR A 1 399 ? 29.041 9.334 -24.095 1.00 88.94 399 THR A N 1
ATOM 3277 C CA . THR A 1 399 ? 29.395 8.414 -25.189 1.00 88.94 399 THR A CA 1
ATOM 3278 C C . THR A 1 399 ? 30.882 8.073 -25.162 1.00 88.94 399 THR A C 1
ATOM 3280 O O . THR A 1 399 ? 31.256 6.903 -25.123 1.00 88.94 399 THR A O 1
ATOM 3283 N N . LYS A 1 400 ? 31.743 9.090 -25.050 1.00 86.94 400 LYS A N 1
ATOM 3284 C CA . LYS A 1 400 ? 33.190 8.888 -24.952 1.00 86.94 400 LYS A CA 1
ATOM 3285 C C . LYS A 1 400 ? 33.591 8.087 -23.707 1.00 86.94 400 LYS A C 1
ATOM 3287 O O . LYS A 1 400 ? 34.477 7.241 -23.782 1.00 86.94 400 LYS A O 1
ATOM 3292 N N . MET A 1 401 ? 32.924 8.299 -22.569 1.00 86.50 401 MET A N 1
ATOM 3293 C CA . MET A 1 401 ? 33.156 7.489 -21.365 1.00 86.50 401 MET A CA 1
ATOM 3294 C C . MET A 1 401 ? 32.779 6.017 -21.564 1.00 86.50 401 MET A C 1
ATOM 3296 O O . MET A 1 401 ? 33.459 5.150 -21.021 1.00 86.50 401 MET A O 1
ATOM 3300 N N . ILE A 1 402 ? 31.736 5.713 -22.343 1.00 89.19 402 ILE A N 1
ATOM 3301 C CA . ILE A 1 402 ? 31.380 4.330 -22.692 1.00 89.19 402 ILE A CA 1
ATOM 3302 C C . ILE A 1 402 ? 32.457 3.695 -23.580 1.00 89.19 402 ILE A C 1
ATOM 3304 O O . ILE A 1 402 ? 32.850 2.556 -23.334 1.00 89.19 402 ILE A O 1
ATOM 3308 N N . HIS A 1 403 ? 33.002 4.424 -24.554 1.00 89.88 403 HIS A N 1
ATOM 3309 C CA . HIS A 1 403 ? 34.109 3.914 -25.375 1.00 89.88 403 HIS A CA 1
ATOM 3310 C C . HIS A 1 403 ? 35.353 3.627 -24.534 1.00 89.88 403 HIS A C 1
ATOM 3312 O O . HIS A 1 403 ? 35.896 2.526 -24.576 1.00 89.88 403 HIS A O 1
ATOM 3318 N N . GLU A 1 404 ? 35.749 4.573 -23.680 1.00 86.25 404 GLU A N 1
ATOM 3319 C CA . GLU A 1 404 ? 36.869 4.388 -22.750 1.00 86.25 404 GLU A CA 1
ATOM 3320 C C . GLU A 1 404 ? 36.613 3.227 -21.765 1.00 86.25 404 GLU A C 1
ATOM 3322 O O . GLU A 1 404 ? 37.547 2.542 -21.337 1.00 86.25 404 GLU A O 1
ATOM 3327 N N . TYR A 1 405 ? 35.346 2.969 -21.414 1.00 83.75 405 TYR A N 1
ATOM 3328 C CA . TYR A 1 405 ? 34.942 1.805 -20.628 1.00 83.75 405 TYR A CA 1
ATOM 3329 C C . TYR A 1 405 ? 35.160 0.504 -21.394 1.00 83.75 405 TYR A C 1
ATOM 3331 O O . TYR A 1 405 ? 35.776 -0.418 -20.850 1.00 83.75 405 TYR A O 1
ATOM 3339 N N . ASN A 1 406 ? 34.710 0.441 -22.647 1.00 85.19 406 ASN A N 1
ATOM 3340 C CA . ASN A 1 406 ? 34.898 -0.721 -23.506 1.00 85.19 406 ASN A CA 1
ATOM 3341 C C . ASN A 1 406 ? 36.390 -1.041 -23.693 1.00 85.19 406 ASN A C 1
ATOM 3343 O O . ASN A 1 406 ? 36.795 -2.195 -23.533 1.00 85.19 406 ASN A O 1
ATOM 3347 N N . GLU A 1 407 ? 37.215 -0.020 -23.944 1.00 83.62 407 GLU A N 1
ATOM 3348 C CA . GLU A 1 407 ? 38.670 -0.152 -24.067 1.00 83.62 407 GLU A CA 1
ATOM 3349 C C . GLU A 1 407 ? 39.306 -0.678 -22.773 1.00 83.62 407 GLU A C 1
ATOM 3351 O O . GLU A 1 407 ? 40.051 -1.663 -22.787 1.00 83.62 407 GLU A O 1
ATOM 3356 N N . LYS A 1 408 ? 38.982 -0.065 -21.624 1.00 78.00 408 LYS A N 1
ATOM 3357 C CA . LYS A 1 408 ? 39.541 -0.457 -20.320 1.00 78.00 408 LYS A CA 1
ATOM 3358 C C . LYS A 1 408 ? 39.168 -1.890 -19.936 1.00 78.00 408 LYS A C 1
ATOM 3360 O O . LYS A 1 408 ? 39.970 -2.582 -19.306 1.00 78.00 408 LYS A O 1
ATOM 3365 N N . MET A 1 409 ? 37.967 -2.329 -20.304 1.00 73.06 409 MET A N 1
ATOM 3366 C CA . MET A 1 409 ? 37.478 -3.687 -20.054 1.00 73.06 409 MET A CA 1
ATOM 3367 C C . MET A 1 409 ? 37.912 -4.698 -21.125 1.00 73.06 409 MET A C 1
ATOM 3369 O O . MET A 1 409 ? 37.641 -5.886 -20.960 1.00 73.06 409 MET A O 1
ATOM 3373 N N . LYS A 1 410 ? 38.624 -4.264 -22.179 1.00 74.19 410 LYS A N 1
ATOM 3374 C CA . LYS A 1 410 ? 39.045 -5.097 -23.321 1.00 74.19 410 LYS A CA 1
ATOM 3375 C C . LYS A 1 410 ? 37.866 -5.825 -23.984 1.00 74.19 410 LYS A C 1
ATOM 3377 O O . LYS A 1 410 ? 37.960 -7.011 -24.307 1.00 74.19 410 LYS A O 1
ATOM 3382 N N . CYS A 1 411 ? 36.745 -5.124 -24.139 1.00 71.19 411 CYS A N 1
ATOM 3383 C CA . CYS A 1 411 ? 35.546 -5.646 -24.788 1.00 71.19 411 CYS A CA 1
ATOM 3384 C C . CYS A 1 411 ? 35.799 -5.914 -26.280 1.00 71.19 411 CYS A C 1
ATOM 3386 O O . CYS A 1 411 ? 36.341 -5.058 -26.966 1.00 71.19 411 CYS A O 1
ATOM 3388 N N . ASN A 1 412 ? 35.343 -7.065 -26.788 1.00 69.00 412 ASN A N 1
ATOM 3389 C CA . ASN A 1 412 ? 35.396 -7.436 -28.206 1.00 69.00 412 ASN A CA 1
ATOM 3390 C C . ASN A 1 412 ? 34.061 -8.078 -28.620 1.00 69.00 412 ASN A C 1
ATOM 3392 O O . ASN A 1 412 ? 33.495 -8.842 -27.841 1.00 69.00 412 ASN A O 1
ATOM 3396 N N . ILE A 1 413 ? 33.600 -7.844 -29.856 1.00 62.25 413 ILE A N 1
ATOM 3397 C CA . ILE A 1 413 ? 32.339 -8.411 -30.387 1.00 62.25 413 ILE A CA 1
ATOM 3398 C C . ILE A 1 413 ? 32.344 -9.954 -30.396 1.00 62.25 413 ILE A C 1
ATOM 3400 O O . ILE A 1 413 ? 31.303 -10.595 -30.302 1.00 62.25 413 ILE A O 1
ATOM 3404 N N . THR A 1 414 ? 33.513 -10.589 -30.495 1.00 55.72 414 THR A N 1
ATOM 3405 C CA . THR A 1 414 ? 33.629 -12.035 -30.742 1.00 55.72 414 THR A CA 1
ATOM 3406 C C . THR A 1 414 ? 33.532 -12.924 -29.498 1.00 55.72 414 THR A C 1
ATOM 3408 O O . THR A 1 414 ? 33.525 -14.148 -29.641 1.00 55.72 414 THR A O 1
ATOM 3411 N N . SER A 1 415 ? 33.443 -12.379 -28.277 1.00 51.72 415 SER A N 1
ATOM 3412 C CA . SER A 1 415 ? 33.331 -13.210 -27.071 1.00 51.72 415 SER A CA 1
ATOM 3413 C C . SER A 1 415 ? 31.867 -13.430 -26.661 1.00 51.72 415 SER A C 1
ATOM 3415 O O . SER A 1 415 ? 31.218 -12.585 -26.056 1.00 51.72 415 SER A O 1
ATOM 3417 N N . HIS A 1 416 ? 31.340 -14.636 -26.908 1.00 49.72 416 HIS A N 1
ATOM 3418 C CA . HIS A 1 416 ? 30.024 -15.065 -26.389 1.00 49.72 416 HIS A CA 1
ATOM 3419 C C . HIS A 1 416 ? 29.941 -15.081 -24.853 1.00 49.72 416 HIS A C 1
ATOM 3421 O O . HIS A 1 416 ? 28.866 -15.205 -24.275 1.00 49.72 416 HIS A O 1
ATOM 3427 N N . LYS A 1 417 ? 31.087 -14.958 -24.183 1.00 49.41 417 LYS A N 1
ATOM 3428 C CA . LYS A 1 417 ? 31.198 -14.697 -22.756 1.00 49.41 417 LYS A CA 1
ATOM 3429 C C . LYS A 1 417 ? 31.956 -13.394 -22.612 1.00 49.41 417 LYS A C 1
ATOM 3431 O O . LYS A 1 417 ? 33.178 -13.395 -22.730 1.00 49.41 417 LYS A O 1
ATOM 3436 N N . ASN A 1 418 ? 31.242 -12.306 -22.356 1.00 53.22 418 ASN A N 1
ATOM 3437 C CA . ASN A 1 418 ? 31.870 -11.080 -21.899 1.00 53.22 418 ASN A CA 1
ATOM 3438 C C . ASN A 1 418 ? 31.891 -11.125 -20.359 1.00 53.22 418 ASN A C 1
ATOM 3440 O O . ASN A 1 418 ? 30.877 -10.825 -19.726 1.00 53.22 418 ASN A O 1
ATOM 3444 N N . PRO A 1 419 ? 32.996 -11.558 -19.713 1.00 50.84 419 PRO A N 1
ATOM 3445 C CA . PRO A 1 419 ? 33.031 -11.767 -18.261 1.00 50.84 419 PRO A CA 1
ATOM 3446 C C . PRO A 1 419 ? 32.944 -10.441 -17.480 1.00 50.84 419 PRO A C 1
ATOM 3448 O O . PRO A 1 419 ? 32.869 -10.424 -16.249 1.00 50.84 419 PRO A O 1
ATOM 3451 N N . TYR A 1 420 ? 32.952 -9.309 -18.190 1.00 55.50 420 TYR A N 1
ATOM 3452 C CA . TYR A 1 420 ? 33.049 -7.976 -17.626 1.00 55.50 420 TYR A CA 1
ATOM 3453 C C . TYR A 1 420 ? 31.727 -7.199 -17.582 1.00 55.50 420 TYR A C 1
ATOM 3455 O O . TYR A 1 420 ? 31.748 -6.111 -17.019 1.00 55.50 420 TYR A O 1
ATOM 3463 N N . GLY A 1 421 ? 30.584 -7.776 -17.977 1.00 69.12 421 GLY A N 1
ATOM 3464 C CA . GLY A 1 421 ? 29.280 -7.085 -18.003 1.00 69.12 421 GLY A CA 1
ATOM 3465 C C . GLY A 1 421 ? 29.103 -6.203 -19.245 1.00 69.12 421 GLY A C 1
ATOM 3466 O O . GLY A 1 421 ? 29.929 -6.261 -20.151 1.00 69.12 421 GLY A O 1
ATOM 3467 N N . PHE A 1 422 ? 28.024 -5.417 -19.308 1.00 82.75 422 PHE A N 1
ATOM 3468 C CA . PHE A 1 422 ? 27.721 -4.531 -20.446 1.00 82.75 422 PHE A CA 1
ATOM 3469 C C . PHE A 1 422 ? 27.319 -3.118 -19.993 1.00 82.75 422 PHE A C 1
ATOM 3471 O O . PHE A 1 422 ? 27.004 -2.921 -18.813 1.00 82.75 422 PHE A O 1
ATOM 3478 N N . ALA A 1 423 ? 27.350 -2.140 -20.904 1.00 88.19 423 ALA A N 1
ATOM 3479 C CA . ALA A 1 423 ? 26.858 -0.783 -20.652 1.00 88.19 423 ALA A CA 1
ATOM 3480 C C . ALA A 1 423 ? 25.525 -0.514 -21.370 1.00 88.19 423 ALA A C 1
ATOM 3482 O O . ALA A 1 423 ? 25.305 -0.959 -22.497 1.00 88.19 423 ALA A O 1
ATOM 3483 N N . LEU A 1 424 ? 24.641 0.237 -20.714 1.00 89.88 424 LEU A N 1
ATOM 3484 C CA . LEU A 1 424 ? 23.362 0.693 -21.255 1.00 89.88 424 LEU A CA 1
ATOM 3485 C C . LEU A 1 424 ? 23.295 2.213 -21.208 1.00 89.88 424 LEU A C 1
ATOM 3487 O O . LEU A 1 424 ? 23.428 2.801 -20.136 1.00 89.88 424 LEU A O 1
ATOM 3491 N N . TYR A 1 425 ? 23.041 2.833 -22.355 1.00 92.19 425 TYR A N 1
ATOM 3492 C CA . TYR A 1 425 ? 22.713 4.244 -22.475 1.00 92.19 425 TYR A CA 1
ATOM 3493 C C . TYR A 1 425 ? 21.261 4.386 -22.939 1.00 92.19 425 TYR A C 1
ATOM 3495 O O . TYR A 1 425 ? 20.921 4.114 -24.089 1.00 92.19 425 TYR A O 1
ATOM 3503 N N . ASN A 1 426 ? 20.402 4.794 -22.010 1.00 88.88 426 ASN A N 1
ATOM 3504 C CA . ASN A 1 426 ? 18.975 4.974 -22.211 1.00 88.88 426 ASN A CA 1
ATOM 3505 C C . ASN A 1 426 ? 18.657 6.432 -22.534 1.00 88.88 426 ASN A C 1
ATOM 3507 O O . ASN A 1 426 ? 19.030 7.337 -21.783 1.00 88.88 426 ASN A O 1
ATOM 3511 N N . CYS A 1 427 ? 17.891 6.652 -23.598 1.00 85.06 427 CYS A N 1
ATOM 3512 C CA . CYS A 1 427 ? 17.351 7.960 -23.954 1.00 85.06 427 CYS A CA 1
ATOM 3513 C C . CYS A 1 427 ? 15.812 7.936 -23.951 1.00 85.06 427 CYS A C 1
ATOM 3515 O O . CYS A 1 427 ? 15.214 6.909 -24.281 1.00 85.06 427 CYS A O 1
ATOM 3517 N N . PRO A 1 428 ? 15.145 9.069 -23.662 1.00 74.31 428 PRO A N 1
ATOM 3518 C CA . PRO A 1 428 ? 13.682 9.133 -23.613 1.00 74.31 428 PRO A CA 1
ATOM 3519 C C . PRO A 1 428 ? 13.010 9.109 -24.990 1.00 74.31 428 PRO A C 1
ATOM 3521 O O . PRO A 1 428 ? 11.812 8.879 -25.089 1.00 74.31 428 PRO A O 1
ATOM 3524 N N . ARG A 1 429 ? 13.732 9.425 -26.074 1.00 74.31 429 ARG A N 1
ATOM 3525 C CA . ARG A 1 429 ? 13.139 9.581 -27.413 1.00 74.31 429 ARG A CA 1
ATOM 3526 C C . ARG A 1 429 ? 14.058 9.044 -28.500 1.00 74.31 429 ARG A C 1
ATOM 3528 O O . ARG A 1 429 ? 15.251 9.339 -28.499 1.00 74.31 429 ARG A O 1
ATOM 3535 N N . ASN A 1 430 ? 13.473 8.386 -29.503 1.00 74.56 430 ASN A N 1
ATOM 3536 C CA . ASN A 1 430 ? 14.193 7.901 -30.689 1.00 74.56 430 ASN A CA 1
ATOM 3537 C C . ASN A 1 430 ? 14.941 9.014 -31.439 1.00 74.56 430 ASN A C 1
ATOM 3539 O O . ASN A 1 430 ? 16.028 8.775 -31.944 1.00 74.56 430 ASN A O 1
ATOM 3543 N N . ALA A 1 431 ? 14.408 10.240 -31.462 1.00 76.00 431 ALA A N 1
ATOM 3544 C CA . ALA A 1 431 ? 15.077 11.370 -32.109 1.00 76.00 431 ALA A CA 1
ATOM 3545 C C . ALA A 1 431 ? 16.439 11.707 -31.470 1.00 76.00 431 ALA A C 1
ATOM 3547 O O . ALA A 1 431 ? 17.384 12.037 -32.179 1.00 76.00 431 ALA A O 1
ATOM 3548 N N . LEU A 1 432 ? 16.563 11.587 -30.141 1.00 76.88 432 LEU A N 1
ATOM 3549 C CA . LEU A 1 432 ? 17.843 11.776 -29.448 1.00 76.88 432 LEU A CA 1
ATOM 3550 C C . LEU A 1 432 ? 18.811 10.636 -29.770 1.00 76.88 432 LEU A C 1
ATOM 3552 O O . LEU A 1 432 ? 19.983 10.886 -30.021 1.00 76.88 432 LEU A O 1
ATOM 3556 N N . ILE A 1 433 ? 18.305 9.403 -29.838 1.00 82.50 433 ILE A N 1
ATOM 3557 C CA . ILE A 1 433 ? 19.095 8.225 -30.215 1.00 82.50 433 ILE A CA 1
ATOM 3558 C C . ILE A 1 433 ? 19.674 8.388 -31.622 1.00 82.50 433 ILE A C 1
ATOM 3560 O O . ILE A 1 433 ? 20.864 8.169 -31.816 1.00 82.50 433 ILE A O 1
ATOM 3564 N N . SER A 1 434 ? 18.865 8.823 -32.591 1.00 81.94 434 SER A N 1
ATOM 3565 C CA . SER A 1 434 ? 19.327 9.064 -33.963 1.00 81.94 434 SER A CA 1
ATOM 3566 C C . SER A 1 434 ? 20.429 10.122 -34.036 1.00 81.94 434 SER A C 1
ATOM 3568 O O . SER A 1 434 ? 21.347 9.982 -34.837 1.00 81.94 434 SER A O 1
ATOM 3570 N N . ASN A 1 435 ? 20.380 11.146 -33.179 1.00 82.50 435 ASN A N 1
ATOM 3571 C CA . ASN A 1 435 ? 21.418 12.178 -33.123 1.00 82.50 435 ASN A CA 1
ATOM 3572 C C . ASN A 1 435 ? 22.735 11.675 -32.516 1.00 82.50 435 ASN A C 1
ATOM 3574 O O . ASN A 1 435 ? 23.786 12.228 -32.822 1.00 82.50 435 ASN A O 1
ATOM 3578 N N . LEU A 1 436 ? 22.683 10.658 -31.652 1.00 85.56 436 LEU A N 1
ATOM 3579 C CA . LEU A 1 436 ? 23.853 10.103 -30.967 1.00 85.56 436 LEU A CA 1
ATOM 3580 C C . LEU A 1 436 ? 24.427 8.866 -31.660 1.00 85.56 436 LEU A C 1
ATOM 3582 O O . LEU A 1 436 ? 25.538 8.468 -31.339 1.00 85.56 436 LEU A O 1
ATOM 3586 N N . GLN A 1 437 ? 23.697 8.262 -32.600 1.00 87.94 437 GLN A N 1
ATOM 3587 C CA . GLN A 1 437 ? 24.045 6.969 -33.187 1.00 87.94 437 GLN A CA 1
ATOM 3588 C C . GLN A 1 437 ? 25.461 6.939 -33.775 1.00 87.94 437 GLN A C 1
ATOM 3590 O O . GLN A 1 437 ? 26.248 6.078 -33.397 1.00 87.94 437 GLN A O 1
ATOM 3595 N N . ASN A 1 438 ? 25.788 7.872 -34.673 1.00 88.50 438 ASN A N 1
ATOM 3596 C CA . ASN A 1 438 ? 27.078 7.860 -35.371 1.00 88.50 438 ASN A CA 1
ATOM 3597 C C . ASN A 1 438 ? 28.254 7.998 -34.398 1.00 88.50 438 ASN A C 1
ATOM 3599 O O . ASN A 1 438 ? 29.258 7.306 -34.545 1.00 88.50 438 ASN A O 1
ATOM 3603 N N . ASP A 1 439 ? 28.107 8.867 -33.396 1.00 87.56 439 ASP A N 1
ATOM 3604 C CA . ASP A 1 439 ? 29.114 9.057 -32.355 1.00 87.56 439 ASP A CA 1
ATOM 3605 C C . ASP A 1 439 ? 29.182 7.840 -31.428 1.00 87.56 439 ASP A C 1
ATOM 3607 O O . ASP A 1 439 ? 30.253 7.487 -30.958 1.00 87.56 439 ASP A O 1
ATOM 3611 N N . PHE A 1 440 ? 28.059 7.176 -31.154 1.00 91.62 440 PHE A N 1
ATOM 3612 C CA . PHE A 1 440 ? 28.015 6.019 -30.267 1.00 91.62 440 PHE A CA 1
ATOM 3613 C C . PHE A 1 440 ? 28.624 4.766 -30.896 1.00 91.62 440 PHE A C 1
ATOM 3615 O O . PHE A 1 440 ? 29.373 4.057 -30.232 1.00 91.62 440 PHE A O 1
ATOM 3622 N N . GLU A 1 441 ? 28.351 4.509 -32.173 1.00 91.69 441 GLU A N 1
ATOM 3623 C CA . GLU A 1 441 ? 28.823 3.323 -32.900 1.00 91.69 441 GLU A CA 1
ATOM 3624 C C . GLU A 1 441 ? 30.259 3.483 -33.440 1.00 91.69 441 GLU A C 1
ATOM 3626 O O . GLU A 1 441 ? 30.808 2.558 -34.041 1.00 91.69 441 GLU A O 1
ATOM 3631 N N . SER A 1 442 ? 30.908 4.636 -33.219 1.00 91.25 442 SER A N 1
ATOM 3632 C CA . SER A 1 442 ? 32.225 4.940 -33.795 1.00 91.25 442 SER A CA 1
ATOM 3633 C C . SER A 1 442 ? 33.375 4.083 -33.253 1.00 91.25 442 SER A C 1
ATOM 3635 O O . SER A 1 442 ? 34.427 4.021 -33.885 1.00 91.25 442 SER A O 1
ATOM 3637 N N . ASP A 1 443 ? 33.213 3.440 -32.091 1.00 85.88 443 ASP A N 1
ATOM 3638 C CA . ASP A 1 443 ? 34.198 2.491 -31.546 1.00 85.88 443 ASP A CA 1
ATOM 3639 C C . ASP A 1 443 ? 34.145 1.112 -32.235 1.00 85.88 443 ASP A C 1
ATOM 3641 O O . ASP A 1 443 ? 34.977 0.245 -31.962 1.00 85.88 443 ASP A O 1
ATOM 3645 N N . GLY A 1 444 ? 33.170 0.903 -33.129 1.00 85.81 444 GLY A N 1
ATOM 3646 C CA . GLY A 1 444 ? 32.984 -0.318 -33.906 1.00 85.81 444 GLY A CA 1
ATOM 3647 C C . GLY A 1 444 ? 32.511 -1.526 -33.098 1.00 85.81 444 GLY A C 1
ATOM 3648 O O . GLY A 1 444 ? 32.414 -2.611 -33.665 1.00 85.81 444 GLY A O 1
ATOM 3649 N N . ILE A 1 445 ? 32.233 -1.368 -31.800 1.00 86.38 445 ILE A N 1
ATOM 3650 C CA . ILE A 1 445 ? 31.808 -2.450 -30.897 1.00 86.38 445 ILE A CA 1
ATOM 3651 C C . ILE A 1 445 ? 30.553 -2.105 -30.092 1.00 86.38 445 ILE A C 1
ATOM 3653 O O . ILE A 1 445 ? 29.910 -3.003 -29.558 1.00 86.38 445 ILE A O 1
ATOM 3657 N N . SER A 1 446 ? 30.174 -0.836 -30.014 1.00 90.88 446 SER A N 1
ATOM 3658 C CA . SER A 1 446 ? 28.914 -0.367 -29.444 1.00 90.88 446 SER A CA 1
ATOM 3659 C C . SER A 1 446 ? 27.806 -0.369 -30.506 1.00 90.88 446 SER A C 1
ATOM 3661 O O . SER A 1 446 ? 28.075 -0.144 -31.683 1.00 90.88 446 SER A O 1
ATOM 3663 N N . LEU A 1 447 ? 26.556 -0.634 -30.106 1.00 91.69 447 LEU A N 1
ATOM 3664 C CA . LEU A 1 447 ? 25.418 -0.751 -31.032 1.00 91.69 447 LEU A CA 1
ATOM 3665 C C . LEU A 1 447 ? 24.218 0.078 -30.577 1.00 91.69 447 LEU A C 1
ATOM 3667 O O . LEU A 1 447 ? 23.816 0.027 -29.411 1.00 91.69 447 LEU A O 1
ATOM 3671 N N . ARG A 1 448 ? 23.559 0.757 -31.513 1.00 91.69 448 ARG A N 1
ATOM 3672 C CA . ARG A 1 448 ? 22.224 1.310 -31.304 1.00 91.69 448 ARG A CA 1
ATOM 3673 C C . ARG A 1 448 ? 21.169 0.243 -31.593 1.00 91.69 448 ARG A C 1
ATOM 3675 O O . ARG A 1 448 ? 21.106 -0.313 -32.687 1.00 91.69 448 ARG A O 1
ATOM 3682 N N . ILE A 1 449 ? 20.298 -0.020 -30.619 1.00 88.62 449 ILE A N 1
ATOM 3683 C CA . ILE A 1 449 ? 19.184 -0.958 -30.787 1.00 88.62 449 ILE A CA 1
ATOM 3684 C C . ILE A 1 449 ? 17.954 -0.503 -30.005 1.00 88.62 449 ILE A C 1
ATOM 3686 O O . ILE A 1 449 ? 18.022 -0.166 -28.830 1.00 88.62 449 ILE A O 1
ATOM 3690 N N . THR A 1 450 ? 16.803 -0.493 -30.663 1.00 86.25 450 THR A N 1
ATOM 3691 C CA . THR A 1 450 ? 15.529 0.007 -30.136 1.00 86.25 450 THR A CA 1
ATOM 3692 C C . THR A 1 450 ? 14.383 -0.943 -30.481 1.00 86.25 450 THR A C 1
ATOM 3694 O O . THR A 1 450 ? 14.491 -1.795 -31.368 1.00 86.25 450 THR A O 1
ATOM 3697 N N . GLY A 1 451 ? 13.232 -0.761 -29.828 1.00 78.19 451 GLY A N 1
ATOM 3698 C CA . GLY A 1 451 ? 12.026 -1.545 -30.114 1.00 78.19 451 GLY A CA 1
ATOM 3699 C C . GLY A 1 451 ? 11.542 -1.429 -31.566 1.00 78.19 451 GLY A C 1
ATOM 3700 O O . GLY A 1 451 ? 11.004 -2.390 -32.104 1.00 78.19 451 GLY A O 1
ATOM 3701 N N . SER A 1 452 ? 11.796 -0.294 -32.226 1.00 80.00 452 SER A N 1
ATOM 3702 C CA . SER A 1 452 ? 11.381 -0.033 -33.611 1.00 80.00 452 SER A CA 1
ATOM 3703 C C . SER A 1 452 ? 12.234 -0.714 -34.687 1.00 80.00 452 SER A C 1
ATOM 3705 O O . SER A 1 452 ? 11.852 -0.690 -35.858 1.00 80.00 452 SER A O 1
ATOM 3707 N N . ASP A 1 453 ? 13.379 -1.299 -34.334 1.00 80.94 453 ASP A N 1
ATOM 3708 C CA . ASP A 1 453 ? 14.297 -1.848 -35.334 1.00 80.94 453 ASP A CA 1
ATOM 3709 C C . ASP A 1 453 ? 13.809 -3.187 -35.893 1.00 80.94 453 ASP A C 1
ATOM 3711 O O . ASP A 1 453 ? 13.420 -4.093 -35.157 1.00 80.94 453 ASP A O 1
ATOM 3715 N N . LYS A 1 454 ? 13.843 -3.345 -37.216 1.00 78.50 454 LYS A N 1
ATOM 3716 C CA . LYS A 1 454 ? 13.354 -4.555 -37.890 1.00 78.50 454 LYS A CA 1
ATOM 3717 C C . LYS A 1 454 ? 14.453 -5.616 -37.979 1.00 78.50 454 LYS A C 1
ATOM 3719 O O . LYS A 1 454 ? 14.952 -5.889 -39.061 1.00 78.50 454 LYS A O 1
ATOM 3724 N N . TYR A 1 455 ? 14.813 -6.190 -36.836 1.00 82.06 455 TYR A N 1
ATOM 3725 C CA . TYR A 1 455 ? 15.677 -7.372 -36.764 1.00 82.06 455 TYR A CA 1
ATOM 3726 C C . TYR A 1 455 ? 14.831 -8.632 -36.602 1.00 82.06 455 TYR A C 1
ATOM 3728 O O . TYR A 1 455 ? 13.859 -8.629 -35.839 1.00 82.06 455 TYR A O 1
ATOM 3736 N N . GLU A 1 456 ? 15.221 -9.722 -37.261 1.00 82.75 456 GLU A N 1
ATOM 3737 C CA . GLU A 1 456 ? 14.648 -11.032 -36.951 1.00 82.75 456 GLU A CA 1
ATOM 3738 C C . GLU A 1 456 ? 15.012 -11.445 -35.517 1.00 82.75 456 GLU A C 1
ATOM 3740 O O . GLU A 1 456 ? 16.073 -11.089 -35.002 1.00 82.75 456 GLU A O 1
ATOM 3745 N N . ALA A 1 457 ? 14.153 -12.223 -34.849 1.00 80.00 457 ALA A N 1
ATOM 3746 C CA . ALA A 1 457 ? 14.328 -12.550 -33.428 1.00 80.00 457 ALA A CA 1
ATOM 3747 C C . ALA A 1 457 ? 15.695 -13.194 -33.116 1.00 80.00 457 ALA A C 1
ATOM 3749 O O . ALA A 1 457 ? 16.340 -12.823 -32.138 1.00 80.00 457 ALA A O 1
ATOM 3750 N N . LYS A 1 458 ? 16.162 -14.109 -33.978 1.00 81.12 458 LYS A N 1
ATOM 3751 C CA . LYS A 1 458 ? 17.459 -14.792 -33.822 1.00 81.12 458 LYS A CA 1
ATOM 3752 C C . LYS A 1 458 ? 18.651 -13.868 -34.061 1.00 81.12 458 LYS A C 1
ATOM 3754 O O . LYS A 1 458 ? 19.658 -13.968 -33.368 1.00 81.12 458 LYS A O 1
ATOM 3759 N N . GLU A 1 459 ? 18.537 -12.976 -35.038 1.00 84.25 459 GLU A N 1
ATOM 3760 C CA . GLU A 1 459 ? 19.568 -11.987 -35.351 1.00 84.25 459 GLU A CA 1
ATOM 3761 C C . GLU A 1 459 ? 19.705 -10.982 -34.205 1.00 84.25 459 GLU A C 1
ATOM 3763 O O . GLU A 1 459 ? 20.805 -10.747 -33.708 1.00 84.25 459 GLU A O 1
ATOM 3768 N N . ARG A 1 460 ? 18.571 -10.472 -33.710 1.00 86.38 460 ARG A N 1
ATOM 3769 C CA . ARG A 1 460 ? 18.511 -9.581 -32.550 1.00 86.38 460 ARG A CA 1
ATOM 3770 C C . ARG A 1 460 ? 19.140 -10.218 -31.316 1.00 86.38 460 ARG A C 1
ATOM 3772 O O . ARG A 1 460 ? 19.954 -9.583 -30.657 1.00 86.38 460 ARG A O 1
ATOM 3779 N N . GLU A 1 461 ? 18.778 -11.461 -31.013 1.00 83.19 461 GLU A N 1
ATOM 3780 C CA . GLU A 1 461 ? 19.339 -12.194 -29.878 1.00 83.19 461 GLU A CA 1
ATOM 3781 C C . GLU A 1 461 ? 20.857 -12.371 -30.021 1.00 83.19 461 GLU A C 1
ATOM 3783 O O . GLU A 1 461 ? 21.594 -12.138 -29.065 1.00 83.19 461 GLU A O 1
ATOM 3788 N N . SER A 1 462 ? 21.340 -12.713 -31.221 1.00 83.00 462 SER A N 1
ATOM 3789 C CA . SER A 1 462 ? 22.774 -12.829 -31.499 1.00 83.00 462 SER A CA 1
ATOM 3790 C C . SER A 1 462 ? 23.503 -11.505 -31.268 1.00 83.00 462 SER A C 1
ATOM 3792 O O . SER A 1 462 ? 24.482 -11.479 -30.523 1.00 83.00 462 SER A O 1
ATOM 3794 N N . LEU A 1 463 ? 23.005 -10.410 -31.854 1.00 85.81 463 LEU A N 1
ATOM 3795 C CA . LEU A 1 463 ? 23.570 -9.065 -31.706 1.00 85.81 463 LEU A CA 1
ATOM 3796 C C . LEU A 1 463 ? 23.601 -8.641 -30.237 1.00 85.81 463 LEU A C 1
ATOM 3798 O O . LEU A 1 463 ? 24.644 -8.243 -29.719 1.00 85.81 463 LEU A O 1
ATOM 3802 N N . VAL A 1 464 ? 22.476 -8.794 -29.531 1.00 86.00 464 VAL A N 1
ATOM 3803 C CA . VAL A 1 464 ? 22.394 -8.468 -28.108 1.00 86.00 464 VAL A CA 1
ATOM 3804 C C . VAL A 1 464 ? 23.369 -9.318 -27.304 1.00 86.00 464 VAL A C 1
ATOM 3806 O O . VAL A 1 464 ? 24.050 -8.788 -26.437 1.00 86.00 464 VAL A O 1
ATOM 3809 N N . LYS A 1 465 ? 23.543 -10.608 -27.590 1.00 79.81 465 LYS A N 1
ATOM 3810 C CA . LYS A 1 465 ? 24.492 -11.448 -26.843 1.00 79.81 465 LYS A CA 1
ATOM 3811 C C . LYS A 1 465 ? 25.949 -11.036 -27.062 1.00 79.81 465 LYS A C 1
ATOM 3813 O O . LYS A 1 465 ? 26.699 -10.997 -26.085 1.00 79.81 465 LYS A O 1
ATOM 3818 N N . THR A 1 466 ? 26.336 -10.639 -28.272 1.00 79.25 466 THR A N 1
ATOM 3819 C CA . THR A 1 466 ? 27.727 -10.283 -28.612 1.00 79.25 466 THR A CA 1
ATOM 3820 C C . THR A 1 466 ? 28.120 -8.847 -28.276 1.00 79.25 466 THR A C 1
ATOM 3822 O O . THR A 1 466 ? 29.291 -8.575 -28.019 1.00 79.25 466 THR A O 1
ATOM 3825 N N . THR A 1 467 ? 27.168 -7.916 -28.246 1.00 86.75 467 THR A N 1
ATOM 3826 C CA . THR A 1 467 ? 27.493 -6.494 -28.097 1.00 86.75 467 THR A CA 1
ATOM 3827 C C . THR A 1 467 ? 27.793 -6.103 -26.634 1.00 86.75 467 THR A C 1
ATOM 3829 O O . THR A 1 467 ? 27.031 -6.468 -25.731 1.00 86.75 467 THR A O 1
ATOM 3832 N N . PRO A 1 468 ? 28.891 -5.369 -26.355 1.00 85.12 468 PRO A N 1
ATOM 3833 C CA . PRO A 1 468 ? 29.265 -4.887 -25.021 1.00 85.12 468 PRO A CA 1
ATOM 3834 C C . PRO A 1 468 ? 28.509 -3.646 -24.530 1.00 85.12 468 PRO A C 1
ATOM 3836 O O . PRO A 1 468 ? 28.392 -3.469 -23.320 1.00 85.12 468 PRO A O 1
ATOM 3839 N N . SER A 1 469 ? 28.026 -2.787 -25.425 1.00 90.88 469 SER A N 1
ATOM 3840 C CA . SER A 1 469 ? 27.453 -1.488 -25.061 1.00 90.88 469 SER A CA 1
ATOM 3841 C C . SER A 1 469 ? 26.304 -1.115 -25.987 1.00 90.88 469 SER A C 1
ATOM 3843 O O . SER A 1 469 ? 26.426 -1.250 -27.204 1.00 90.88 469 SER A O 1
ATOM 3845 N N . PHE A 1 470 ? 25.195 -0.645 -25.413 1.00 92.19 470 PHE A N 1
ATOM 3846 C CA . PHE A 1 470 ? 23.979 -0.339 -26.166 1.00 92.19 470 PHE A CA 1
ATOM 3847 C C . PHE A 1 470 ? 23.498 1.089 -25.954 1.00 92.19 470 PHE A C 1
ATOM 3849 O O . PHE A 1 470 ? 23.463 1.571 -24.822 1.00 92.19 470 PHE A O 1
ATOM 3856 N N . LEU A 1 471 ? 23.040 1.707 -27.039 1.00 93.06 471 LEU A N 1
ATOM 3857 C CA . LEU A 1 471 ? 22.227 2.918 -27.028 1.00 93.06 471 LEU A CA 1
ATOM 3858 C C . LEU A 1 471 ? 20.784 2.527 -27.370 1.00 93.06 471 LEU A C 1
ATOM 3860 O O . LEU A 1 471 ? 20.524 1.996 -28.452 1.00 93.06 471 LEU A O 1
ATOM 3864 N N . THR A 1 472 ? 19.849 2.757 -26.449 1.00 91.25 472 THR A N 1
ATOM 3865 C CA . THR A 1 472 ? 18.464 2.264 -26.547 1.00 91.25 472 THR A CA 1
ATOM 3866 C C . THR A 1 472 ? 17.455 3.248 -25.952 1.00 91.25 472 THR A C 1
ATOM 3868 O O . THR A 1 472 ? 17.805 4.220 -25.281 1.00 91.25 472 THR A O 1
ATOM 3871 N N . THR A 1 473 ? 16.169 2.997 -26.198 1.00 84.69 473 THR A N 1
ATOM 3872 C CA . THR A 1 473 ? 15.081 3.597 -25.419 1.00 84.69 473 THR A CA 1
ATOM 3873 C C . THR A 1 473 ? 14.901 2.863 -24.099 1.00 84.69 473 THR A C 1
ATOM 3875 O O . THR A 1 473 ? 15.245 1.682 -23.985 1.00 84.69 473 THR A O 1
ATOM 3878 N N . ILE A 1 474 ? 14.327 3.555 -23.116 1.00 77.75 474 ILE A N 1
ATOM 3879 C CA . ILE A 1 474 ? 14.109 3.001 -21.779 1.00 77.75 474 ILE A CA 1
ATOM 3880 C C . ILE A 1 474 ? 13.200 1.764 -21.797 1.00 77.75 474 ILE A C 1
ATOM 3882 O O . ILE A 1 474 ? 13.571 0.735 -21.241 1.00 77.75 474 ILE A O 1
ATOM 3886 N N . ASP A 1 475 ? 12.106 1.809 -22.561 1.00 74.88 475 ASP A N 1
ATOM 3887 C CA . ASP A 1 475 ? 11.149 0.701 -22.706 1.00 74.88 475 ASP A CA 1
ATOM 3888 C C . ASP A 1 475 ? 11.791 -0.566 -23.283 1.00 74.88 475 ASP A C 1
ATOM 3890 O O . ASP A 1 475 ? 11.341 -1.681 -23.036 1.00 74.88 475 ASP A O 1
ATOM 3894 N N . HIS A 1 476 ? 12.837 -0.397 -24.094 1.00 83.06 476 HIS A N 1
ATOM 3895 C CA . HIS A 1 476 ? 13.524 -1.496 -24.762 1.00 83.06 476 HIS A CA 1
ATOM 3896 C C . HIS A 1 476 ? 14.757 -1.983 -23.984 1.00 83.06 476 HIS A C 1
ATOM 3898 O O . HIS A 1 476 ? 15.276 -3.063 -24.263 1.00 83.06 476 HIS A O 1
ATOM 3904 N N . ALA A 1 477 ? 15.217 -1.231 -22.981 1.00 83.50 477 ALA A N 1
ATOM 3905 C CA . ALA A 1 477 ? 16.357 -1.618 -22.158 1.00 83.50 477 ALA A CA 1
ATOM 3906 C C . ALA A 1 477 ? 16.096 -2.926 -21.391 1.00 83.50 477 ALA A C 1
ATOM 3908 O O . ALA A 1 477 ? 16.989 -3.768 -21.304 1.00 83.50 477 ALA A O 1
ATOM 3909 N N . THR A 1 478 ? 14.868 -3.134 -20.903 1.00 78.00 478 THR A N 1
ATOM 3910 C CA . THR A 1 478 ? 14.445 -4.372 -20.220 1.00 78.00 478 THR A CA 1
ATOM 3911 C C . THR A 1 478 ? 14.579 -5.592 -21.128 1.00 78.00 478 THR A C 1
ATOM 3913 O O . THR A 1 478 ? 15.132 -6.606 -20.719 1.00 78.00 478 THR A O 1
ATOM 3916 N N . VAL A 1 479 ? 14.197 -5.460 -22.401 1.00 82.06 479 VAL A N 1
ATOM 3917 C CA . VAL A 1 479 ? 14.322 -6.521 -23.410 1.00 82.06 479 VAL A CA 1
ATOM 3918 C C . VAL A 1 479 ? 15.787 -6.905 -23.643 1.00 82.06 479 VAL A C 1
ATOM 3920 O O . VAL A 1 479 ? 16.104 -8.088 -23.754 1.00 82.06 479 VAL A O 1
ATOM 3923 N N . ILE A 1 480 ? 16.698 -5.925 -23.689 1.00 84.31 480 ILE A N 1
ATOM 3924 C CA . ILE A 1 480 ? 18.143 -6.173 -23.833 1.00 84.31 480 ILE A CA 1
ATOM 3925 C C . ILE A 1 480 ? 18.685 -6.918 -22.608 1.00 84.31 480 ILE A C 1
ATOM 3927 O O . ILE A 1 480 ? 19.439 -7.879 -22.764 1.00 84.31 480 ILE A O 1
ATOM 3931 N N . VAL A 1 481 ? 18.299 -6.490 -21.401 1.00 80.81 481 VAL A N 1
ATOM 3932 C CA . VAL A 1 481 ? 18.690 -7.142 -20.142 1.00 80.81 481 VAL A CA 1
ATOM 3933 C C . VAL A 1 481 ? 18.192 -8.590 -20.118 1.00 80.81 481 VAL A C 1
ATOM 3935 O O . VAL A 1 481 ? 18.996 -9.497 -19.925 1.00 80.81 481 VAL A O 1
ATOM 3938 N N . ASP A 1 482 ? 16.917 -8.827 -20.428 1.00 78.38 482 ASP A N 1
ATOM 3939 C CA . ASP A 1 482 ? 16.324 -10.168 -20.472 1.00 78.38 482 ASP A CA 1
ATOM 3940 C C . ASP A 1 482 ? 17.042 -11.091 -21.470 1.00 78.38 482 ASP A C 1
ATOM 3942 O O . ASP A 1 482 ? 17.334 -12.249 -21.165 1.00 78.38 482 ASP A O 1
ATOM 3946 N N . MET A 1 483 ? 17.368 -10.577 -22.661 1.00 79.25 483 MET A N 1
ATOM 3947 C CA . MET A 1 483 ? 18.109 -11.319 -23.690 1.00 79.25 483 MET A CA 1
ATOM 3948 C C . MET A 1 483 ? 19.562 -11.611 -23.287 1.00 79.25 483 MET A C 1
ATOM 3950 O O . MET A 1 483 ? 20.129 -12.613 -23.725 1.00 79.25 483 MET A O 1
ATOM 3954 N N . LYS A 1 484 ? 20.176 -10.755 -22.459 1.00 78.69 484 LYS A N 1
ATOM 3955 C CA . LYS A 1 484 ? 21.511 -10.980 -21.883 1.00 78.69 484 LYS A CA 1
ATOM 3956 C C . LYS A 1 484 ? 21.494 -11.991 -20.738 1.00 78.69 484 LYS A C 1
ATOM 3958 O O . LYS A 1 484 ? 22.496 -12.679 -20.556 1.00 78.69 484 LYS A O 1
ATOM 3963 N N . MET A 1 485 ? 20.408 -12.067 -19.968 1.00 71.12 485 MET A N 1
ATOM 3964 C CA . MET A 1 485 ? 20.369 -12.836 -18.721 1.00 71.12 485 MET A CA 1
ATOM 3965 C C . MET A 1 485 ? 20.201 -14.350 -18.903 1.00 71.12 485 MET A C 1
ATOM 3967 O O . MET A 1 485 ? 20.553 -15.051 -17.969 1.00 71.12 485 MET A O 1
ATOM 3971 N N . ASP A 1 486 ? 19.777 -14.851 -20.075 1.00 60.62 486 ASP A N 1
ATOM 3972 C CA . ASP A 1 486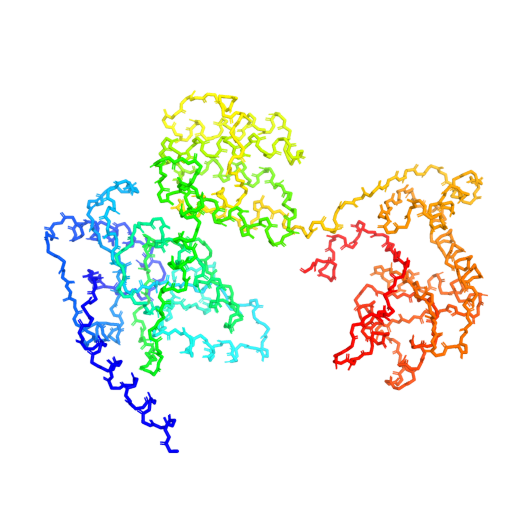 ? 19.518 -16.276 -20.394 1.00 60.62 486 ASP A CA 1
ATOM 3973 C C . ASP A 1 486 ? 18.675 -17.008 -19.319 1.00 60.62 486 ASP A C 1
ATOM 3975 O O . ASP A 1 486 ? 19.101 -17.240 -18.196 1.00 60.62 486 ASP A O 1
ATOM 3979 N N . LYS A 1 487 ? 17.465 -17.473 -19.662 1.00 45.78 487 LYS A N 1
ATOM 3980 C CA . LYS A 1 487 ? 16.574 -18.229 -18.750 1.00 45.78 487 LYS A CA 1
ATOM 3981 C C . LYS A 1 487 ? 17.116 -19.627 -18.371 1.00 45.78 487 LYS A C 1
ATOM 3983 O O . LYS A 1 487 ? 16.467 -20.635 -18.650 1.00 45.78 487 LYS A O 1
ATOM 3988 N N . GLN A 1 488 ? 18.273 -19.732 -17.721 1.00 41.12 488 GLN A N 1
ATOM 3989 C CA . GLN A 1 488 ? 18.704 -20.950 -17.040 1.00 41.12 488 GLN A CA 1
ATOM 3990 C C . GLN A 1 488 ? 18.178 -20.939 -15.608 1.00 41.12 488 GLN A C 1
ATOM 3992 O O . GLN A 1 488 ? 18.792 -20.440 -14.670 1.00 41.12 488 GLN A O 1
ATOM 3997 N N . ILE A 1 489 ? 16.994 -21.526 -15.457 1.00 38.84 489 ILE A N 1
ATOM 3998 C CA . ILE A 1 489 ? 16.414 -21.895 -14.169 1.00 38.84 489 ILE A CA 1
ATOM 3999 C C . ILE A 1 489 ? 17.421 -22.805 -13.443 1.00 38.84 489 ILE A C 1
ATOM 4001 O O . ILE A 1 489 ? 17.575 -23.965 -13.818 1.00 38.84 489 ILE A O 1
ATOM 4005 N N . GLY A 1 490 ? 18.080 -22.301 -12.393 1.00 37.28 490 GLY A N 1
ATOM 4006 C CA . GLY A 1 490 ? 18.630 -23.162 -11.338 1.00 37.28 490 GLY A CA 1
ATOM 4007 C C . GLY A 1 490 ? 20.129 -23.122 -11.020 1.00 37.28 490 GLY A C 1
ATOM 4008 O O . GLY A 1 490 ? 20.552 -23.959 -10.228 1.00 37.28 490 GLY A O 1
ATOM 4009 N N . THR A 1 491 ? 20.937 -22.183 -11.519 1.00 31.70 491 THR A N 1
ATOM 4010 C CA . THR A 1 491 ? 22.326 -22.034 -11.027 1.00 31.70 491 THR A CA 1
ATOM 4011 C C . THR A 1 491 ? 22.647 -20.596 -10.659 1.00 31.70 491 THR A C 1
ATOM 4013 O O . THR A 1 491 ? 22.696 -19.717 -11.511 1.00 31.70 491 THR A O 1
ATOM 4016 N N . SER A 1 492 ? 22.875 -20.372 -9.367 1.00 42.84 492 SER A N 1
ATOM 4017 C CA . SER A 1 492 ? 23.382 -19.119 -8.831 1.00 42.84 492 SER A CA 1
ATOM 4018 C C . SER A 1 492 ? 24.827 -18.865 -9.277 1.00 42.84 492 SER A C 1
ATOM 4020 O O . SER A 1 492 ? 25.626 -19.791 -9.417 1.00 42.84 492 SER A O 1
ATOM 4022 N N . VAL A 1 493 ? 25.150 -17.570 -9.358 1.00 40.78 493 VAL A N 1
ATOM 4023 C CA . VAL A 1 493 ? 26.483 -16.941 -9.427 1.00 40.78 493 VAL A CA 1
ATOM 4024 C C . VAL A 1 493 ? 26.937 -16.529 -10.843 1.00 40.78 493 VAL A C 1
ATOM 4026 O O . VAL A 1 493 ? 27.589 -17.280 -11.561 1.00 40.78 493 VAL A O 1
ATOM 4029 N N . ASN A 1 494 ? 26.684 -15.243 -11.143 1.00 46.81 494 ASN A N 1
ATOM 4030 C CA . ASN A 1 494 ? 27.167 -14.404 -12.258 1.00 46.81 494 ASN A CA 1
ATOM 4031 C C . ASN A 1 494 ? 26.295 -14.330 -13.524 1.00 46.81 494 ASN A C 1
ATOM 4033 O O . ASN A 1 494 ? 26.773 -14.561 -14.633 1.00 46.81 494 ASN A O 1
ATOM 4037 N N . GLU A 1 495 ? 25.046 -13.892 -13.365 1.00 53.66 495 GLU A N 1
ATOM 4038 C CA . GLU A 1 495 ? 24.276 -13.317 -14.475 1.00 53.66 495 GLU A CA 1
ATOM 4039 C C . GLU A 1 495 ? 24.934 -11.997 -14.942 1.00 53.66 495 GLU A C 1
ATOM 4041 O O . GLU A 1 495 ? 25.392 -11.202 -14.107 1.00 53.66 495 GLU A O 1
ATOM 4046 N N . PRO A 1 496 ? 25.036 -11.735 -16.258 1.00 57.34 496 PRO A N 1
ATOM 4047 C CA . PRO A 1 496 ? 25.612 -10.500 -16.771 1.00 57.34 496 PRO A CA 1
ATOM 4048 C C . PRO A 1 496 ? 24.626 -9.349 -16.543 1.00 57.34 496 PRO A C 1
ATOM 4050 O O . PRO A 1 496 ? 23.770 -9.087 -17.376 1.00 57.34 496 PRO A O 1
ATOM 4053 N N . LEU A 1 497 ? 24.747 -8.649 -15.417 1.00 63.72 497 LEU A N 1
ATOM 4054 C CA . LEU A 1 497 ? 24.043 -7.386 -15.187 1.00 63.72 497 LEU A CA 1
ATOM 4055 C C . LEU A 1 497 ? 24.771 -6.220 -15.881 1.00 63.72 497 LEU A C 1
ATOM 4057 O O . LEU A 1 497 ? 26.004 -6.264 -16.033 1.00 63.72 497 LEU A O 1
ATOM 4061 N N . PRO A 1 498 ? 24.047 -5.154 -16.278 1.00 71.62 498 PRO A N 1
ATOM 4062 C CA . PRO A 1 498 ? 24.683 -3.938 -16.759 1.00 71.62 498 PRO A CA 1
ATOM 4063 C C . PRO A 1 498 ? 25.563 -3.353 -15.649 1.00 71.62 498 PRO A C 1
ATOM 4065 O O . PRO A 1 498 ? 25.113 -3.127 -14.527 1.00 71.62 498 PRO A O 1
ATOM 4068 N N . LYS A 1 499 ? 26.844 -3.118 -15.947 1.00 75.69 499 LYS A N 1
ATOM 4069 C CA . LYS A 1 499 ? 27.803 -2.544 -14.984 1.00 75.69 499 LYS A CA 1
ATOM 4070 C C . LYS A 1 499 ? 27.920 -1.029 -15.087 1.00 75.69 499 LYS A C 1
ATOM 4072 O O . LYS A 1 499 ? 28.484 -0.406 -14.189 1.00 75.69 499 LYS A O 1
ATOM 4077 N N . LEU A 1 500 ? 27.391 -0.456 -16.163 1.00 82.56 500 LEU A N 1
ATOM 4078 C CA . LEU A 1 500 ? 27.221 0.975 -16.347 1.00 82.56 500 LEU A CA 1
ATOM 4079 C C . LEU A 1 500 ? 25.835 1.212 -16.948 1.00 82.56 500 LEU A C 1
ATOM 4081 O O . LEU A 1 500 ? 25.530 0.699 -18.021 1.00 82.56 500 LEU A O 1
ATOM 4085 N N . LEU A 1 501 ? 25.005 1.972 -16.241 1.00 86.56 501 LEU A N 1
ATOM 4086 C CA . LEU A 1 501 ? 23.680 2.382 -16.689 1.00 86.56 501 LEU A CA 1
ATOM 4087 C C . LEU A 1 501 ? 23.648 3.907 -16.723 1.00 86.56 501 LEU A C 1
ATOM 4089 O O . LEU A 1 501 ? 23.877 4.557 -15.703 1.00 86.56 501 LEU A O 1
ATOM 4093 N N . ILE A 1 502 ? 23.378 4.462 -17.896 1.00 88.75 502 ILE A N 1
ATOM 4094 C CA . ILE A 1 502 ? 23.257 5.894 -18.134 1.00 88.75 502 ILE A CA 1
ATOM 4095 C C . ILE A 1 502 ? 21.827 6.164 -18.573 1.00 88.75 502 ILE A C 1
ATOM 4097 O O . ILE A 1 502 ? 21.330 5.530 -19.498 1.00 88.75 502 ILE A O 1
ATOM 4101 N N . THR A 1 503 ? 21.188 7.132 -17.932 1.00 87.06 503 THR A N 1
ATOM 4102 C CA . THR A 1 503 ? 19.835 7.563 -18.272 1.00 87.06 503 THR A CA 1
ATOM 4103 C C . THR A 1 503 ? 19.889 9.043 -18.628 1.00 87.06 503 THR A C 1
ATOM 4105 O O . THR A 1 503 ? 20.150 9.870 -17.753 1.00 87.06 503 THR A O 1
ATOM 4108 N N . ASP A 1 504 ? 19.702 9.375 -19.908 1.00 85.00 504 ASP A N 1
ATOM 4109 C CA . ASP A 1 504 ? 19.663 10.769 -20.356 1.00 85.00 504 ASP A CA 1
ATOM 4110 C C . ASP A 1 504 ? 18.335 11.426 -19.997 1.00 85.00 504 ASP A C 1
ATOM 4112 O O . ASP A 1 504 ? 17.294 10.770 -19.982 1.00 85.00 504 ASP A O 1
ATOM 4116 N N . GLU A 1 505 ? 18.375 12.735 -19.761 1.00 78.19 505 GLU A N 1
ATOM 4117 C CA . GLU A 1 505 ? 17.187 13.551 -19.501 1.00 78.19 505 GLU A CA 1
ATOM 4118 C C . GLU A 1 505 ? 16.240 12.930 -18.451 1.00 78.19 505 GLU A C 1
ATOM 4120 O O . GLU A 1 505 ? 15.025 12.848 -18.630 1.00 78.19 505 GLU A O 1
ATOM 4125 N N . THR A 1 506 ? 16.799 12.501 -17.314 1.00 73.44 506 THR A N 1
ATOM 4126 C CA . THR A 1 506 ? 16.064 11.858 -16.204 1.00 73.44 506 THR A CA 1
ATOM 4127 C C . THR A 1 506 ? 14.857 12.656 -15.710 1.00 73.44 506 THR A C 1
ATOM 4129 O O . THR A 1 506 ? 13.874 12.067 -15.271 1.00 73.44 506 THR A O 1
ATOM 4132 N N . HIS A 1 507 ? 14.894 13.985 -15.815 1.00 70.50 507 HIS A N 1
ATOM 4133 C CA . HIS A 1 507 ? 13.770 14.857 -15.466 1.00 70.50 507 HIS A CA 1
ATOM 4134 C C . HIS A 1 507 ? 12.584 14.748 -16.443 1.00 70.50 507 HIS A C 1
ATOM 4136 O O . HIS A 1 507 ? 11.445 14.993 -16.057 1.00 70.50 507 HIS A O 1
ATOM 4142 N N . VAL A 1 508 ? 12.831 14.371 -17.701 1.00 66.88 508 VAL A N 1
ATOM 4143 C CA . VAL A 1 508 ? 11.784 14.080 -18.691 1.00 66.88 508 VAL A CA 1
ATOM 4144 C C . VAL A 1 508 ? 11.202 12.694 -18.429 1.00 66.88 508 VAL A C 1
ATOM 4146 O O . VAL A 1 508 ? 9.990 12.513 -18.482 1.00 66.88 508 VAL A O 1
ATOM 4149 N N . LEU A 1 509 ? 12.060 11.737 -18.072 1.00 58.91 509 LEU A N 1
ATOM 4150 C CA . LEU A 1 509 ? 11.660 10.366 -17.756 1.00 58.91 509 LEU A CA 1
ATOM 4151 C C . LEU A 1 509 ? 10.866 10.259 -16.452 1.00 58.91 509 LEU A C 1
ATOM 4153 O O . LEU A 1 509 ? 9.953 9.454 -16.383 1.00 58.91 509 LEU A O 1
ATOM 4157 N N . SER A 1 510 ? 11.103 11.114 -15.450 1.00 54.72 510 SER A N 1
ATOM 4158 C CA . SER A 1 510 ? 10.301 11.121 -14.210 1.00 54.72 510 SER A CA 1
ATOM 4159 C C . SER A 1 510 ? 8.804 11.397 -14.412 1.00 54.72 510 SER A C 1
ATOM 4161 O O . SER A 1 510 ? 8.009 11.219 -13.489 1.00 54.72 510 SER A O 1
ATOM 4163 N N . VAL A 1 511 ? 8.419 11.850 -15.606 1.00 49.28 511 VAL A N 1
ATOM 4164 C CA . VAL A 1 511 ? 7.034 12.135 -15.994 1.00 49.28 511 VAL A CA 1
ATOM 4165 C C . VAL A 1 511 ? 6.467 11.063 -16.939 1.00 49.28 511 VAL A C 1
ATOM 4167 O O . VAL A 1 511 ? 5.263 11.069 -17.187 1.00 49.28 511 VAL A O 1
ATOM 4170 N N . ASP A 1 512 ? 7.305 10.148 -17.440 1.00 43.91 512 ASP A N 1
ATOM 4171 C CA . ASP A 1 512 ? 6.938 9.078 -18.371 1.00 43.91 512 ASP A CA 1
ATOM 4172 C C . ASP A 1 512 ? 6.406 7.845 -17.620 1.00 43.91 512 ASP A C 1
ATOM 4174 O O . ASP A 1 512 ? 6.929 7.455 -16.574 1.00 43.91 512 ASP A O 1
ATOM 4178 N N . ALA A 1 513 ? 5.346 7.231 -18.145 1.00 40.81 513 ALA A N 1
ATOM 4179 C CA . ALA A 1 513 ? 4.680 6.090 -17.520 1.00 40.81 513 ALA A CA 1
ATOM 4180 C C . ALA A 1 513 ? 5.546 4.822 -17.542 1.00 40.81 513 ALA A C 1
ATOM 4182 O O . ALA A 1 513 ? 5.377 3.975 -16.676 1.00 40.81 513 ALA A O 1
ATOM 4183 N N . SER A 1 514 ? 6.485 4.704 -18.485 1.00 39.22 514 SER A N 1
ATOM 4184 C CA . SER A 1 514 ? 7.400 3.561 -18.579 1.00 39.22 514 SER A CA 1
ATOM 4185 C C . SER A 1 514 ? 8.607 3.629 -17.638 1.00 39.22 514 SER A C 1
ATOM 4187 O O . SER A 1 514 ? 9.349 2.656 -17.513 1.00 39.22 514 SER A O 1
ATOM 4189 N N . PHE A 1 515 ? 8.812 4.771 -16.976 1.00 39.00 515 PHE A N 1
ATOM 4190 C CA . PHE A 1 515 ? 9.840 4.963 -15.952 1.00 39.00 515 PHE A CA 1
ATOM 4191 C C . PHE A 1 515 ? 9.275 4.928 -14.526 1.00 39.00 515 PHE A C 1
ATOM 4193 O O . PHE A 1 515 ? 10.039 4.855 -13.564 1.00 39.00 515 PHE A O 1
ATOM 4200 N N . LYS A 1 516 ? 7.948 5.002 -14.377 1.00 35.84 516 LYS A N 1
ATOM 4201 C CA . LYS A 1 516 ? 7.288 4.732 -13.100 1.00 35.84 516 LYS A CA 1
ATOM 4202 C C . LYS A 1 516 ? 7.225 3.208 -12.921 1.00 35.84 516 LYS A C 1
ATOM 4204 O O . LYS A 1 516 ? 6.777 2.551 -13.859 1.00 35.84 516 LYS A O 1
ATOM 4209 N N . PRO A 1 517 ? 7.724 2.665 -11.796 1.00 37.91 517 PRO A N 1
ATOM 4210 C CA . PRO A 1 517 ? 7.707 1.227 -11.545 1.00 37.91 517 PRO A CA 1
ATOM 4211 C C . PRO A 1 517 ? 6.291 0.642 -11.559 1.00 37.91 517 PRO A C 1
ATOM 4213 O O . PRO A 1 517 ? 5.340 1.375 -11.189 1.00 37.91 517 PRO A O 1
#

Foldseek 3Di:
DPPVVVVVVVVVVQVVVLQPDFAQWDWDFDADPAPVRLVVCVVVSVVVLQVVLDPDPDRRGDHNVRVLVCQQQLTDILQFGDDDDDPDLVVQQFGWGQKDKWKFQFCPPPPPVCSVQLVVLLLVQAQKWAWANHHDPDPPTTMITGMAGADTDGDRQLLVFLLSQVVQVVSCVRSVGHIDLLDGSNDDGRTHSDGMDGDPPDGHHYCVVSVVVLVVQVVVVCVVPVDDDSLLSSQLVQVVVVVVQQWDWQFPLVLLLVLLLDLLLQNDDPVLLLQVLLQLLVCCVVVSDPPVSSVSSNVSNVVSYVDDDDSVVNNPPNSGYDRSVSSSSSNSSRDDPRRTPTHRNLGPPQVEEDEDEAACVVPPVNLVVVLCQLPPPVNFPHHYHYHYDPPSCVLLSVLVSQLVVCVVLVADLPDLDSQPAAEEAAEADVVVCVVCQCSNCVSVQEHEDEPPDPDDPVRVLSSLSRGRYYYYHLLCVVVSLVSQQDPPPDDDDDRRDHRHYHYPPVVVLVPDPSNPD

InterPro domains:
  IPR011545 DEAD/DEAH-box helicase domain [PF00270] (379-515)
  IPR027417 P-loop containing nucleoside triphosphate hydrolase [G3DSA:3.40.50.300] (363-516)
  IPR027417 P-loop containing nucleoside triphosphate hydrolase [SSF52540] (332-511)

Sequence (517 aa):
MNSKLNKELGKNDQKNTVKSIGILMQPFTHGFESKEEALDSIEVIQKYLDEVNVKRKGLNRVNWQEFKRYLAGGIPLAVGSWEKSKRLRNFVQNFRTNIFCLNINDLSNVPPNQIDRVTKNIFDYCHFVQESYSSGDKLSEKKYHCYVLVSEEPVGYEFSSYIMERLRDDLGAKIGVDFDKSMTLSKNILPSGKPVKVNEDLEIYSLKLYLNEISRVERILEKERKKISDQEVVYRLLDRDFKNKMITSKVHFTNLLNAFDSKELASLNYREISYLFMVLNNLEDDDQITFQQKIQLADALKKRTAFKQDVEEFKNYKDVNVGSLIHILRQHDVATDDLFVLMENYELRKDLSFEINGKIYENKNVYEKLKEIVFGFKYRGKKILLISGTGTGKSFALTKMIHEYNEKMKCNITSHKNPYGFALYNCPRNALISNLQNDFESDGISLRITGSDKYEAKERESLVKTTPSFLTTIDHATVIVDMKMDKQIGTSVNEPLPKLLITDETHVLSVDASFKP